Protein AF-0000000075220955 (afdb_homodimer)

Solvent-accessible surface area (backbone atoms only — not comparable to full-atom values): 21818 Å² total; per-residue (Å²): 108,73,64,53,54,48,41,57,51,47,55,65,55,45,75,39,43,29,25,38,78,53,95,74,33,47,21,26,17,50,67,37,36,39,32,30,32,29,43,15,68,78,90,41,59,84,61,49,65,86,52,52,58,74,46,72,50,51,35,25,43,85,86,63,52,76,40,68,30,30,33,52,42,51,37,78,82,65,32,28,30,30,32,38,31,92,62,63,79,43,94,70,52,62,50,43,28,61,60,45,65,67,34,55,33,42,37,37,27,29,65,50,70,94,49,69,76,46,74,49,73,37,34,27,65,40,39,54,42,46,92,45,33,31,34,34,19,43,50,57,58,52,72,29,26,40,6,10,40,29,22,34,92,88,62,31,33,27,24,29,30,29,70,55,61,58,74,72,57,70,71,72,81,66,73,71,80,71,76,76,68,78,73,66,76,56,66,77,84,58,63,75,46,18,26,29,44,38,31,43,44,62,51,48,52,78,119,109,72,66,53,54,49,41,56,51,47,56,65,56,44,75,38,43,32,25,37,76,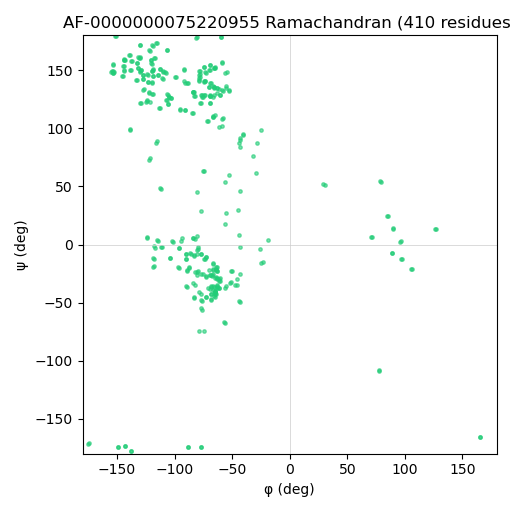53,94,74,32,48,21,27,18,50,68,38,36,40,31,30,31,28,42,15,68,78,93,42,59,84,61,48,65,86,54,52,58,74,46,71,51,50,34,24,43,85,89,62,52,76,41,68,29,28,32,52,42,52,37,79,81,65,32,28,31,31,32,38,31,91,62,63,79,45,94,67,52,62,52,44,26,61,60,44,66,67,35,56,33,42,36,37,26,29,67,49,71,93,48,71,74,47,75,48,74,36,34,26,68,39,41,55,41,48,93,48,32,32,34,34,18,42,50,59,56,52,73,30,24,39,7,11,41,29,23,35,92,86,63,30,33,26,24,28,30,27,71,54,61,64,73,72,52,71,72,68,78,68,72,72,82,68,80,74,74,75,74,64,80,54,68,75,85,59,63,74,44,18,27,29,43,39,31,44,44,63,50,49,52,76,118

Secondary structure (DSSP, 8-state):
-HHHHHHHHHHHHGGGEEEESSTT--EEEE-SSSEEEE--TTTTTT--GGGTTS-EEEEE-TT--EEEEEEEEEETTTTEEEEE-SS-S-SSPPPBB---TT-EEEEEE-SSTTS--EEEEEEEEE-B--TTS-EEESS--STT-TT-EEE-TTS-EEEEEE--HHHH--SSTTSS---------S-TTS---EEEEEHHHHHTS--/-HHHHHHHHHHHHGGGEEEESSTT--EEEE-SSSEEEE--TTTTTT--GGGTTS-EEEEE-TT--EEEEEEEEEETTTTEEEEE-SS-S-SSPPPBB---TT-EEEEEE-SSTTS--EEEEEEEEE-B--TTS-EEESS--STT-TT-EEE-TTS-EEEEEE--HHHH-TTTTTSS---------S-TTS---EEEEEHHHHHTS--

pLDDT: mean 79.14, std 21.6, range [24.06, 97.94]

Radius of gyration: 21.56 Å; Cα contacts (8 Å, |Δi|>4): 979; chains: 2; bounding box: 60×64×57 Å

Structure (mmCIF, N/CA/C/O backbone):
data_AF-0000000075220955-model_v1
#
loop_
_entity.id
_entity.type
_entity.pdbx_description
1 polymer 'Protease Do-like 14'
#
loop_
_atom_site.group_PDB
_atom_site.id
_atom_site.type_symbol
_atom_site.label_atom_id
_atom_site.label_alt_id
_atom_site.label_comp_id
_atom_site.label_asym_id
_atom_site.label_entity_id
_atom_site.label_seq_id
_atom_site.pdbx_PDB_ins_code
_atom_site.Cartn_x
_atom_site.Cartn_y
_atom_site.Cartn_z
_atom_site.occupancy
_atom_site.B_iso_or_equiv
_atom_site.auth_seq_id
_atom_site.auth_comp_id
_atom_site.auth_asym_id
_atom_site.auth_atom_id
_atom_site.pdbx_PDB_model_num
ATOM 1 N N . MET A 1 1 ? 0.506 -34.688 9.945 1 27.33 1 MET A N 1
ATOM 2 C CA . MET A 1 1 ? -0.806 -34.062 10.164 1 27.33 1 MET A CA 1
ATOM 3 C C . MET A 1 1 ? -0.787 -32.594 9.797 1 27.33 1 MET A C 1
ATOM 5 O O . MET A 1 1 ? -1.754 -32.062 9.227 1 27.33 1 MET A O 1
ATOM 9 N N . LEU A 1 2 ? 0.293 -31.734 10.266 1 34.25 2 LEU A N 1
ATOM 10 C CA . LEU A 1 2 ? 0.586 -30.328 10.016 1 34.25 2 LEU A CA 1
ATOM 11 C C . LEU A 1 2 ? 0.685 -30.047 8.523 1 34.25 2 LEU A C 1
ATOM 13 O O . LEU A 1 2 ? 0.158 -29.047 8.039 1 34.25 2 LEU A O 1
ATOM 17 N N . PHE A 1 3 ? 1.248 -31.078 7.859 1 41.16 3 PHE A N 1
ATOM 18 C CA . PHE A 1 3 ? 1.429 -31.031 6.414 1 41.16 3 PHE A CA 1
ATOM 19 C C . PHE A 1 3 ? 0.088 -31.141 5.695 1 41.16 3 PHE A C 1
ATOM 21 O O . PHE A 1 3 ? -0.134 -30.469 4.684 1 41.16 3 PHE A O 1
ATOM 28 N N . SER A 1 4 ? -0.81 -32.062 6.355 1 47.66 4 SER A N 1
ATOM 29 C CA . SER A 1 4 ? -2.104 -32.25 5.711 1 47.66 4 SER A CA 1
ATOM 30 C C . SER A 1 4 ? -2.959 -31 5.793 1 47.66 4 SER A C 1
ATOM 32 O O . SER A 1 4 ? -3.617 -30.625 4.82 1 47.66 4 SER A O 1
ATOM 34 N N . GLU A 1 5 ? -3.008 -30.438 7.031 1 46.28 5 GLU A N 1
ATOM 35 C CA . GLU A 1 5 ? -3.775 -29.219 7.242 1 46.28 5 GLU A CA 1
ATOM 36 C C . GLU A 1 5 ? -3.232 -28.078 6.387 1 46.28 5 GLU A C 1
ATOM 38 O O . GLU A 1 5 ? -4.004 -27.297 5.824 1 46.28 5 GLU A O 1
ATOM 43 N N . ILE A 1 6 ? -1.929 -28.078 6.289 1 57.41 6 ILE A N 1
ATOM 44 C CA . ILE A 1 6 ? -1.312 -27.078 5.422 1 57.41 6 ILE A CA 1
ATOM 45 C C . ILE A 1 6 ? -1.682 -27.359 3.967 1 57.41 6 ILE A C 1
ATOM 47 O O . ILE A 1 6 ? -1.95 -26.438 3.193 1 57.41 6 ILE A O 1
ATOM 51 N N . ASP A 1 7 ? -2.055 -28.703 3.918 1 67.69 7 ASP A N 1
ATOM 52 C CA . ASP A 1 7 ? -2.381 -29.109 2.551 1 67.69 7 ASP A CA 1
ATOM 53 C C . ASP A 1 7 ? -3.762 -28.594 2.146 1 67.69 7 ASP A C 1
ATOM 55 O O . ASP A 1 7 ? -3.936 -28.062 1.051 1 67.69 7 ASP A O 1
ATOM 59 N N . ASP A 1 8 ? -4.766 -28.875 3.143 1 77.25 8 ASP A N 1
ATOM 60 C CA . ASP A 1 8 ? -6.113 -28.438 2.807 1 77.25 8 ASP A CA 1
ATOM 61 C C . ASP A 1 8 ? -6.168 -26.906 2.668 1 77.25 8 ASP A C 1
ATOM 63 O O . ASP A 1 8 ? -6.852 -26.391 1.786 1 77.25 8 ASP A O 1
ATOM 67 N N . ARG A 1 9 ? -5.414 -26.219 3.521 1 80.81 9 ARG A N 1
ATOM 68 C CA . ARG A 1 9 ? -5.371 -24.766 3.469 1 80.81 9 ARG A CA 1
ATOM 69 C C . ARG A 1 9 ? -4.746 -24.281 2.162 1 80.81 9 ARG A C 1
ATOM 71 O O . ARG A 1 9 ? -5.27 -23.375 1.519 1 80.81 9 ARG A O 1
ATOM 78 N N . VAL A 1 10 ? -3.756 -24.969 1.804 1 87.44 10 VAL A N 1
ATOM 79 C CA . VAL A 1 10 ? -3.039 -24.594 0.588 1 87.44 10 VAL A CA 1
ATOM 80 C C . VAL A 1 10 ? -3.939 -24.797 -0.627 1 87.44 10 VAL A C 1
ATOM 82 O O . VAL A 1 10 ? -3.963 -23.969 -1.539 1 87.44 10 VAL A O 1
ATOM 85 N N . HIS A 1 11 ? -4.684 -25.875 -0.56 1 87.25 11 HIS A N 1
ATOM 86 C CA . HIS A 1 11 ? -5.582 -26.156 -1.675 1 87.25 11 HIS A CA 1
ATOM 87 C C . HIS A 1 11 ? -6.656 -25.078 -1.803 1 87.25 11 HIS A C 1
ATOM 89 O O . HIS A 1 11 ? -6.984 -24.641 -2.912 1 87.25 11 HIS A O 1
ATOM 95 N N . LYS A 1 12 ? -7.191 -24.672 -0.722 1 91.44 12 LYS A N 1
ATOM 96 C CA . LYS A 1 12 ? -8.203 -23.609 -0.733 1 91.44 12 LYS A CA 1
ATOM 97 C C . LYS A 1 12 ? -7.629 -22.297 -1.249 1 91.44 12 LYS A C 1
ATOM 99 O O . LYS A 1 12 ? -8.312 -21.547 -1.956 1 91.44 12 LYS A O 1
ATOM 104 N N . LEU A 1 13 ? -6.406 -22.062 -0.935 1 95.81 13 LEU A N 1
ATOM 105 C CA . LEU A 1 13 ? -5.758 -20.828 -1.338 1 95.81 13 LEU A CA 1
ATOM 106 C C . LEU A 1 13 ? -5.371 -20.875 -2.812 1 95.81 13 LEU A C 1
ATOM 108 O O . LEU A 1 13 ? -5.301 -19.828 -3.471 1 95.81 13 LEU A O 1
ATOM 112 N N . ALA A 1 14 ? -5.18 -22.062 -3.35 1 95.38 14 ALA A N 1
ATOM 113 C CA . ALA A 1 14 ? -4.711 -22.25 -4.723 1 95.38 14 ALA A CA 1
ATOM 114 C C . ALA A 1 14 ? -5.754 -21.766 -5.727 1 95.38 14 ALA A C 1
ATOM 116 O O . ALA A 1 14 ? -5.445 -21.562 -6.898 1 95.38 14 ALA A O 1
ATOM 117 N N . GLN A 1 15 ? -6.973 -21.594 -5.277 1 96.44 15 GLN A N 1
ATOM 118 C CA . GLN A 1 15 ? -8.023 -21.125 -6.176 1 96.44 15 GLN A CA 1
ATOM 119 C C . GLN A 1 15 ? -7.715 -19.719 -6.688 1 96.44 15 GLN A C 1
ATOM 121 O O . GLN A 1 15 ? -8.289 -19.266 -7.684 1 96.44 15 GLN A O 1
ATOM 126 N N . TYR A 1 16 ? -6.84 -19.016 -5.996 1 97.94 16 TYR A N 1
ATOM 127 C CA . TYR A 1 16 ? -6.523 -17.641 -6.363 1 97.94 16 TYR A CA 1
ATOM 128 C C . TYR A 1 16 ? -5.266 -17.578 -7.223 1 97.94 16 TYR A C 1
ATOM 130 O O . TYR A 1 16 ? -4.836 -16.5 -7.633 1 97.94 16 TYR A O 1
ATOM 138 N N . LEU A 1 17 ? -4.598 -18.703 -7.484 1 97.44 17 LEU A N 1
ATOM 139 C CA . LEU A 1 17 ? -3.406 -18.797 -8.32 1 97.44 17 LEU A CA 1
ATOM 140 C C . LEU A 1 17 ? -3.773 -19.188 -9.75 1 97.44 17 LEU A C 1
ATOM 142 O O . LEU A 1 17 ? -4.34 -20.266 -9.969 1 97.44 17 LEU A O 1
ATOM 146 N N . PHE A 1 18 ? -3.512 -18.312 -10.672 1 96.56 18 PHE A N 1
ATOM 147 C CA . PHE A 1 18 ? -3.697 -18.547 -12.102 1 96.56 18 PHE A CA 1
ATOM 148 C C . PHE A 1 18 ? -2.363 -18.5 -12.836 1 96.56 18 PHE A C 1
ATOM 150 O O . PHE A 1 18 ? -1.322 -18.234 -12.227 1 96.56 18 PHE A O 1
ATOM 157 N N . CYS A 1 19 ? -2.342 -18.828 -14.125 1 93.56 19 CYS A N 1
ATOM 158 C CA . CYS A 1 19 ? -1.114 -18.797 -14.906 1 93.56 19 CYS A CA 1
ATOM 159 C C . CYS A 1 19 ? -1.393 -18.328 -16.328 1 93.56 19 CYS A C 1
ATOM 161 O O . CYS A 1 19 ? -2.514 -18.469 -16.828 1 93.56 19 CYS A O 1
ATOM 163 N N . GLU A 1 20 ? -0.399 -17.703 -16.875 1 89.5 20 GLU A N 1
ATOM 164 C CA . GLU A 1 20 ? -0.467 -17.375 -18.297 1 89.5 20 GLU A CA 1
ATOM 165 C C . GLU A 1 20 ? -0.446 -18.641 -19.156 1 89.5 20 GLU A C 1
ATOM 167 O O . GLU A 1 20 ? 0.318 -19.562 -18.891 1 89.5 20 GLU A O 1
ATOM 172 N N . LYS A 1 21 ? -1.392 -18.5 -20.141 1 79.69 21 LYS A N 1
ATOM 173 C CA . LYS A 1 21 ? -1.39 -19.641 -21.047 1 79.69 21 LYS A CA 1
ATOM 174 C C . LYS A 1 21 ? -0.201 -19.578 -22 1 79.69 21 LYS A C 1
ATOM 176 O O . LYS A 1 21 ? -0.253 -18.891 -23.016 1 79.69 21 LYS A O 1
ATOM 181 N N . SER A 1 22 ? 0.973 -19.641 -21.531 1 70.44 22 SER A N 1
ATOM 182 C CA . SER A 1 22 ? 2.168 -19.703 -22.359 1 70.44 22 SER A CA 1
ATOM 183 C C . SER A 1 22 ? 3.176 -20.703 -21.812 1 70.44 22 SER A C 1
ATOM 185 O O . SER A 1 22 ? 2.924 -21.344 -20.781 1 70.44 22 SER A O 1
ATOM 187 N N . ASP A 1 23 ? 4.297 -20.781 -22.484 1 60.66 23 ASP A N 1
ATOM 188 C CA . ASP A 1 23 ? 5.34 -21.734 -22.125 1 60.66 23 ASP A CA 1
ATOM 189 C C . ASP A 1 23 ? 5.914 -21.422 -20.75 1 60.66 23 ASP A C 1
ATOM 191 O O . ASP A 1 23 ? 6.398 -22.312 -20.062 1 60.66 23 ASP A O 1
ATOM 195 N N . THR A 1 24 ? 5.934 -20.219 -20.281 1 61.75 24 THR A N 1
ATOM 196 C CA . THR A 1 24 ? 6.629 -19.859 -19.062 1 61.75 24 THR A CA 1
ATOM 197 C C . THR A 1 24 ? 5.684 -19.906 -17.859 1 61.75 24 THR A C 1
ATOM 199 O O . THR A 1 24 ? 6.125 -20.031 -16.719 1 61.75 24 THR A O 1
ATOM 202 N N . LYS A 1 25 ? 4.559 -20.281 -17.891 1 80.44 25 LYS A N 1
ATOM 203 C CA . LYS A 1 25 ? 3.508 -20.312 -16.875 1 80.44 25 LYS A CA 1
ATOM 204 C C . LYS A 1 25 ? 3.699 -19.188 -15.852 1 80.44 25 LYS A C 1
ATOM 206 O O . LYS A 1 25 ? 3.826 -19.453 -14.656 1 80.44 25 LYS A O 1
ATOM 211 N N . ALA A 1 26 ? 3.852 -17.984 -16.25 1 89 26 ALA A N 1
ATOM 212 C CA . ALA A 1 26 ? 3.885 -16.844 -15.336 1 89 26 ALA A CA 1
ATOM 213 C C . ALA A 1 26 ? 2.666 -16.844 -14.414 1 89 26 ALA A C 1
ATOM 215 O O . ALA A 1 26 ? 1.54 -17.078 -14.867 1 89 26 ALA A O 1
ATOM 216 N N . CYS A 1 27 ? 2.947 -16.656 -13.125 1 95 27 CYS A N 1
ATOM 217 C CA . CYS A 1 27 ? 1.857 -16.672 -12.156 1 95 27 CYS A CA 1
ATOM 218 C C . CYS A 1 27 ? 1.023 -15.391 -12.258 1 95 27 CYS A C 1
ATOM 220 O O . CYS A 1 27 ? 1.565 -14.305 -12.453 1 95 27 CYS A O 1
ATOM 222 N N . PHE A 1 28 ? -0.253 -15.539 -12.133 1 96.44 28 PHE A N 1
ATOM 223 C CA . PHE A 1 28 ? -1.2 -14.461 -11.898 1 96.44 28 PHE A CA 1
ATOM 224 C C . PHE A 1 28 ? -1.987 -14.703 -10.609 1 96.44 28 PHE A C 1
ATOM 226 O O . PHE A 1 28 ? -2.529 -15.797 -10.414 1 96.44 28 PHE A O 1
ATOM 233 N N . THR A 1 29 ? -2.055 -13.711 -9.758 1 97.94 29 THR A N 1
ATOM 234 C CA . THR A 1 29 ? -2.775 -13.789 -8.492 1 97.94 29 THR A CA 1
ATOM 235 C C . THR A 1 29 ? -4.062 -12.977 -8.547 1 97.94 29 THR A C 1
ATOM 237 O O . THR A 1 29 ? -4.027 -11.773 -8.812 1 97.94 29 THR A O 1
ATOM 240 N N . VAL A 1 30 ? -5.18 -13.602 -8.266 1 97.69 30 VAL A N 1
ATOM 241 C CA . VAL A 1 30 ? -6.465 -12.914 -8.211 1 97.69 30 VAL A CA 1
ATOM 242 C C . VAL A 1 30 ? -6.496 -11.977 -7.008 1 97.69 30 VAL A C 1
ATOM 244 O O . VAL A 1 30 ? -6.184 -12.375 -5.883 1 97.69 30 VAL A O 1
ATOM 247 N N . ILE A 1 31 ? -6.836 -10.711 -7.277 1 95.25 31 ILE A N 1
ATOM 248 C CA . ILE A 1 31 ? -6.82 -9.734 -6.199 1 95.25 31 ILE A CA 1
ATOM 249 C C . ILE A 1 31 ? -8.227 -9.172 -5.992 1 95.25 31 ILE A C 1
ATOM 251 O O . ILE A 1 31 ? -8.484 -8.469 -5.008 1 95.25 31 ILE A O 1
ATOM 255 N N . SER A 1 32 ? -9.156 -9.359 -6.824 1 93.62 32 SER A N 1
ATOM 256 C CA . SER A 1 32 ? -10.594 -9.109 -6.758 1 93.62 32 SER A CA 1
ATOM 257 C C . SER A 1 32 ? -11.367 -10.094 -7.641 1 93.62 32 SER A C 1
ATOM 259 O O . SER A 1 32 ? -10.766 -10.914 -8.336 1 93.62 32 SER A O 1
ATOM 261 N N . THR A 1 33 ? -12.664 -9.969 -7.656 1 95.81 33 THR A N 1
ATOM 262 C CA . THR A 1 33 ? -13.469 -10.906 -8.422 1 95.81 33 THR A CA 1
ATOM 263 C C . THR A 1 33 ? -13.117 -10.836 -9.906 1 95.81 33 THR A C 1
ATOM 265 O O . THR A 1 33 ? -13.172 -11.852 -10.609 1 95.81 33 THR A O 1
ATOM 268 N N . HIS A 1 34 ? -12.672 -9.664 -10.391 1 96.06 34 HIS A N 1
ATOM 269 C CA . HIS A 1 34 ? -12.477 -9.5 -11.828 1 96.06 34 HIS A CA 1
ATOM 270 C C . HIS A 1 34 ? -11.047 -9.062 -12.141 1 96.06 34 HIS A C 1
ATOM 272 O O . HIS A 1 34 ? -10.727 -8.742 -13.289 1 96.06 34 HIS A O 1
ATOM 278 N N . HIS A 1 35 ? -10.18 -9.016 -11.164 1 95.06 35 HIS A N 1
ATOM 279 C CA . HIS A 1 35 ? -8.828 -8.516 -11.391 1 95.06 35 HIS A CA 1
ATOM 280 C C . HIS A 1 35 ? -7.785 -9.508 -10.891 1 95.06 35 HIS A C 1
ATOM 282 O O . HIS A 1 35 ? -7.969 -10.141 -9.852 1 95.06 35 HIS A O 1
ATOM 288 N N . ALA A 1 36 ? -6.695 -9.547 -11.586 1 96.44 36 ALA A N 1
ATOM 289 C CA . ALA A 1 36 ? -5.535 -10.344 -11.203 1 96.44 36 ALA A CA 1
ATOM 290 C C . ALA A 1 36 ? -4.238 -9.57 -11.438 1 96.44 36 ALA A C 1
ATOM 292 O O . ALA A 1 36 ? -4.168 -8.727 -12.328 1 96.44 36 ALA A O 1
ATOM 293 N N . ALA A 1 37 ? -3.242 -9.883 -10.617 1 95.75 37 ALA A N 1
ATOM 294 C CA . ALA A 1 37 ? -1.962 -9.188 -10.695 1 95.75 37 ALA A CA 1
ATOM 295 C C . ALA A 1 37 ? -0.827 -10.156 -11.016 1 95.75 37 ALA A C 1
ATOM 297 O O . ALA A 1 37 ? -0.883 -11.328 -10.641 1 95.75 37 ALA A O 1
ATOM 298 N N . SER A 1 38 ? 0.181 -9.688 -11.688 1 94.81 38 SER A N 1
ATOM 299 C CA . SER A 1 38 ? 1.438 -10.375 -11.969 1 94.81 38 SER A CA 1
ATOM 300 C C . SER A 1 38 ? 2.615 -9.406 -11.93 1 94.81 38 SER A C 1
ATOM 302 O O . SER A 1 38 ? 2.512 -8.312 -11.375 1 94.81 38 SER A O 1
ATOM 304 N N . PHE A 1 39 ? 3.781 -9.922 -12.32 1 91.5 39 PHE A N 1
ATOM 305 C CA . PHE A 1 39 ? 5 -9.125 -12.352 1 91.5 39 PHE A CA 1
ATOM 306 C C . PHE A 1 39 ? 5.191 -8.484 -13.719 1 91.5 39 PHE A C 1
ATOM 308 O O . PHE A 1 39 ? 4.727 -9.016 -14.734 1 91.5 39 PHE A O 1
ATOM 315 N N . TYR A 1 40 ? 5.828 -7.348 -13.766 1 88 40 TYR A N 1
ATOM 316 C CA . TYR A 1 40 ? 6.023 -6.598 -15 1 88 40 TYR A CA 1
ATOM 317 C C . TYR A 1 40 ? 7.23 -7.121 -15.766 1 88 40 TYR A C 1
ATOM 319 O O . TYR A 1 40 ? 7.18 -7.273 -16.984 1 88 40 TYR A O 1
ATOM 327 N N . HIS A 1 41 ? 8.273 -7.336 -15.148 1 79.81 41 HIS A N 1
ATOM 328 C CA . HIS A 1 41 ? 9.523 -7.641 -15.828 1 79.81 41 HIS A CA 1
ATOM 329 C C . HIS A 1 41 ? 9.391 -8.891 -16.703 1 79.81 41 HIS A C 1
ATOM 331 O O . HIS A 1 41 ? 8.492 -9.703 -16.484 1 79.81 41 HIS A O 1
ATOM 337 N N . GLY A 1 42 ? 10.305 -8.906 -17.688 1 77.38 42 GLY A N 1
ATOM 338 C CA . GLY A 1 42 ? 10.344 -10.039 -18.594 1 77.38 42 GLY A CA 1
ATOM 339 C C . GLY A 1 42 ? 9.258 -10 -19.641 1 77.38 42 GLY A C 1
ATOM 340 O O . GLY A 1 42 ? 9.258 -9.117 -20.5 1 77.38 42 GLY A O 1
ATOM 341 N N . PRO A 1 43 ? 8.289 -10.875 -19.516 1 69.69 43 PRO A N 1
ATOM 342 C CA . PRO A 1 43 ? 7.301 -11.07 -20.578 1 69.69 43 PRO A CA 1
ATOM 343 C C . PRO A 1 43 ? 6.316 -9.906 -20.688 1 69.69 43 PRO A C 1
ATOM 345 O O . PRO A 1 43 ? 5.629 -9.766 -21.703 1 69.69 43 PRO A O 1
ATOM 348 N N . HIS A 1 44 ? 6.297 -9.016 -19.766 1 73.25 44 HIS A N 1
ATOM 349 C CA . HIS A 1 44 ? 5.27 -7.984 -19.734 1 73.25 44 HIS A CA 1
ATOM 350 C C . HIS A 1 44 ? 5.871 -6.602 -19.953 1 73.25 44 HIS A C 1
ATOM 352 O O . HIS A 1 44 ? 5.164 -5.594 -19.891 1 73.25 44 HIS A O 1
ATOM 358 N N . LYS A 1 45 ? 7.141 -6.477 -20.188 1 73.56 45 LYS A N 1
ATOM 359 C CA . LYS A 1 45 ? 7.867 -5.211 -20.312 1 73.56 45 LYS A CA 1
ATOM 360 C C . LYS A 1 45 ? 7.367 -4.398 -21.5 1 73.56 45 LYS A C 1
ATOM 362 O O . LYS A 1 45 ? 7.547 -3.18 -21.547 1 73.56 45 LYS A O 1
ATOM 367 N N . HIS A 1 46 ? 6.773 -5.102 -22.438 1 71.5 46 HIS A N 1
ATOM 368 C CA . HIS A 1 46 ? 6.352 -4.406 -23.641 1 71.5 46 HIS A CA 1
ATOM 369 C C . HIS A 1 46 ? 5.035 -3.664 -23.422 1 71.5 46 HIS A C 1
ATOM 371 O O . HIS A 1 46 ? 4.586 -2.916 -24.297 1 71.5 46 HIS A O 1
ATOM 377 N N . TRP A 1 47 ? 4.5 -3.838 -22.266 1 70.44 47 TRP A N 1
ATOM 378 C CA . TRP A 1 47 ? 3.238 -3.17 -21.969 1 70.44 47 TRP A CA 1
ATOM 379 C C . TRP A 1 47 ? 3.473 -1.736 -21.516 1 70.44 47 TRP A C 1
ATOM 381 O O . TRP A 1 47 ? 4.348 -1.482 -20.672 1 70.44 47 TRP A O 1
ATOM 391 N N . ASP A 1 48 ? 2.789 -0.79 -22.156 1 67.38 48 ASP A N 1
ATOM 392 C CA . ASP A 1 48 ? 2.906 0.636 -21.859 1 67.38 48 ASP A CA 1
ATOM 393 C C . ASP A 1 48 ? 1.888 1.068 -20.812 1 67.38 48 ASP A C 1
ATOM 395 O O . ASP A 1 48 ? 0.68 0.947 -21.016 1 67.38 48 ASP A O 1
ATOM 399 N N . PRO A 1 49 ? 2.297 1.521 -19.594 1 62.59 49 PRO A N 1
ATOM 400 C CA . PRO A 1 49 ? 1.375 2.01 -18.562 1 62.59 49 PRO A CA 1
ATOM 401 C C . PRO A 1 49 ? 0.393 3.051 -19.109 1 62.59 49 PRO A C 1
ATOM 403 O O . PRO A 1 49 ? -0.694 3.223 -18.547 1 62.59 49 PRO A O 1
ATOM 406 N N . LYS A 1 50 ? 0.799 3.654 -20.172 1 63.22 50 LYS A N 1
ATOM 407 C CA . LYS A 1 50 ? -0.032 4.715 -20.734 1 63.22 50 LYS A CA 1
ATOM 408 C C . LYS A 1 50 ? -1.065 4.145 -21.703 1 63.22 50 LYS A C 1
ATOM 410 O O . LYS A 1 50 ? -2.01 4.836 -22.094 1 63.22 50 LYS A O 1
ATOM 415 N N . SER A 1 51 ? -0.828 2.98 -22.172 1 64.12 51 SER A N 1
ATOM 416 C CA . SER A 1 51 ? -1.729 2.377 -23.141 1 64.12 51 SER A CA 1
ATOM 417 C C . SER A 1 51 ? -2.451 1.169 -22.562 1 64.12 51 SER A C 1
ATOM 419 O O . SER A 1 51 ? -2.461 0.093 -23.156 1 64.12 51 SER A O 1
ATOM 421 N N . THR A 1 52 ? -2.973 1.384 -21.422 1 64.19 52 THR A N 1
ATOM 422 C CA . THR A 1 52 ? -3.717 0.314 -20.766 1 64.19 52 THR A CA 1
ATOM 423 C C . THR A 1 52 ? -5.016 0.022 -21.5 1 64.19 52 THR A C 1
ATOM 425 O O . THR A 1 52 ? -5.586 0.913 -22.141 1 64.19 52 THR A O 1
ATOM 428 N N . GLY A 1 53 ? -5.336 -1.285 -21.625 1 67.38 53 GLY A N 1
ATOM 429 C CA . GLY A 1 53 ? -6.574 -1.722 -22.234 1 67.38 53 GLY A CA 1
ATOM 430 C C . GLY A 1 53 ? -6.379 -2.307 -23.625 1 67.38 53 GLY A C 1
ATOM 431 O O . GLY A 1 53 ? -7.23 -3.043 -24.125 1 67.38 53 GLY A O 1
ATOM 432 N N . ASN A 1 54 ? -5.297 -1.948 -24.172 1 71.44 54 ASN A N 1
ATOM 433 C CA . ASN A 1 54 ? -5.105 -2.369 -25.547 1 71.44 54 ASN A CA 1
ATOM 434 C C . ASN A 1 54 ? -4.398 -3.721 -25.641 1 71.44 54 ASN A C 1
ATOM 436 O O . ASN A 1 54 ? -4.367 -4.348 -26.688 1 71.44 54 ASN A O 1
ATOM 440 N N . HIS A 1 55 ? -3.9 -4.137 -24.625 1 81.06 55 HIS A N 1
ATOM 441 C CA . HIS A 1 55 ? -3.193 -5.41 -24.625 1 81.06 55 HIS A CA 1
ATOM 442 C C . HIS A 1 55 ? -4.031 -6.504 -23.953 1 81.06 55 HIS A C 1
ATOM 444 O O . HIS A 1 55 ? -4.59 -6.297 -22.875 1 81.06 55 HIS A O 1
ATOM 450 N N . THR A 1 56 ? -4.137 -7.609 -24.812 1 87.5 56 THR A N 1
ATOM 451 C CA . THR A 1 56 ? -4.938 -8.727 -24.328 1 87.5 56 THR A CA 1
ATOM 452 C C . THR A 1 56 ? -4.055 -9.945 -24.062 1 87.5 56 THR A C 1
ATOM 454 O O . THR A 1 56 ? -2.98 -10.078 -24.656 1 87.5 56 THR A O 1
ATOM 457 N N . MET A 1 57 ? -4.496 -10.773 -23.094 1 88.56 57 MET A N 1
ATOM 458 C CA . MET A 1 57 ? -3.842 -12.047 -22.828 1 88.56 57 MET A CA 1
ATOM 459 C C . MET A 1 57 ? -4.824 -13.047 -22.219 1 88.56 57 MET A C 1
ATOM 461 O O . MET A 1 57 ? -5.871 -12.656 -21.703 1 88.56 57 MET A O 1
ATOM 465 N N . THR A 1 58 ? -4.465 -14.297 -22.438 1 93.5 58 THR A N 1
ATOM 466 C CA . THR A 1 58 ? -5.277 -15.367 -21.875 1 93.5 58 THR A CA 1
ATOM 467 C C . THR A 1 58 ? -4.605 -15.961 -20.641 1 93.5 58 THR A C 1
ATOM 469 O O . THR A 1 58 ? -3.418 -16.281 -20.672 1 93.5 58 THR A O 1
ATOM 472 N N . ILE A 1 59 ? -5.367 -16 -19.5 1 95.31 59 ILE A N 1
ATOM 473 C CA . ILE A 1 59 ? -4.844 -16.703 -18.328 1 95.31 59 ILE A CA 1
ATOM 474 C C . ILE A 1 59 ? -5.797 -17.828 -17.922 1 95.31 59 ILE A C 1
ATOM 476 O O . ILE A 1 59 ? -6.961 -17.828 -18.328 1 95.31 59 ILE A O 1
ATOM 480 N N . CYS A 1 60 ? -5.242 -18.859 -17.141 1 95.31 60 CYS A N 1
ATOM 481 C CA . CYS A 1 60 ? -6 -20.062 -16.797 1 95.31 60 CYS A CA 1
ATOM 482 C C . CYS A 1 60 ? -5.934 -20.344 -15.305 1 95.31 60 CYS A C 1
ATOM 484 O O . CYS A 1 60 ? -4.926 -20.062 -14.664 1 95.31 60 CYS A O 1
ATOM 486 N N . ASN A 1 61 ? -7.031 -20.922 -14.852 1 95 61 ASN A N 1
ATOM 487 C CA . ASN A 1 61 ? -6.996 -21.391 -13.477 1 95 61 ASN A CA 1
ATOM 488 C C . ASN A 1 61 ? -6.461 -22.828 -13.391 1 95 61 ASN A C 1
ATOM 490 O O . ASN A 1 61 ? -5.984 -23.375 -14.383 1 95 61 ASN A O 1
ATOM 494 N N . GLN A 1 62 ? -6.5 -23.375 -12.203 1 89.31 62 GLN A N 1
ATOM 495 C CA . GLN A 1 62 ? -5.922 -24.688 -11.953 1 89.31 62 GLN A CA 1
ATOM 496 C C . GLN A 1 62 ? -6.699 -25.781 -12.68 1 89.31 62 GLN A C 1
ATOM 498 O O . GLN A 1 62 ? -6.152 -26.844 -13 1 89.31 62 GLN A O 1
ATOM 503 N N . ALA A 1 63 ? -7.949 -25.562 -12.938 1 90.88 63 ALA A N 1
ATOM 504 C CA . ALA A 1 63 ? -8.805 -26.531 -13.617 1 90.88 63 ALA A CA 1
ATOM 505 C C . ALA A 1 63 ? -8.633 -26.438 -15.133 1 90.88 63 ALA A C 1
ATOM 507 O O . ALA A 1 63 ? -9.234 -27.219 -15.875 1 90.88 63 ALA A O 1
ATOM 508 N N . GLY A 1 64 ? -7.957 -25.438 -15.586 1 90.81 64 GLY A N 1
ATOM 509 C CA . GLY A 1 64 ? -7.719 -25.297 -17.016 1 90.81 64 GLY A CA 1
ATOM 510 C C . GLY A 1 64 ? -8.711 -24.375 -17.688 1 90.81 64 GLY A C 1
ATOM 511 O O . GLY A 1 64 ? -8.672 -24.203 -18.906 1 90.81 64 GLY A O 1
ATOM 512 N N . GLN A 1 65 ? -9.586 -23.797 -16.938 1 95.38 65 GLN A N 1
ATOM 513 C CA . GLN A 1 65 ? -10.5 -22.812 -17.516 1 95.38 65 GLN A CA 1
ATOM 514 C C . GLN A 1 65 ? -9.742 -21.578 -17.984 1 95.38 65 GLN A C 1
ATOM 516 O O . GLN A 1 65 ? -8.891 -21.047 -17.266 1 95.38 65 GLN A O 1
ATOM 521 N N . GLU A 1 66 ? -10.102 -21.125 -19.188 1 96.56 66 GLU A N 1
ATOM 522 C CA . GLU A 1 66 ? -9.414 -19.984 -19.781 1 96.56 66 GLU A CA 1
ATOM 523 C C . GLU A 1 66 ? -10.211 -18.703 -19.578 1 96.56 66 GLU A C 1
ATOM 525 O O . GLU A 1 66 ? -11.445 -18.703 -19.656 1 96.56 66 GLU A O 1
ATOM 530 N N . PHE A 1 67 ? -9.531 -17.594 -19.375 1 97.25 67 PHE A N 1
ATOM 531 C CA . PHE A 1 67 ? -10.102 -16.25 -19.234 1 97.25 67 PHE A CA 1
ATOM 532 C C . PHE A 1 67 ? -9.398 -15.266 -20.156 1 97.25 67 PHE A C 1
ATOM 534 O O . PHE A 1 67 ? -8.18 -15.102 -20.094 1 97.25 67 PHE A O 1
ATOM 541 N N . GLN A 1 68 ? -10.172 -14.672 -21 1 96.25 68 GLN A N 1
ATOM 542 C CA . GLN A 1 68 ? -9.633 -13.562 -21.781 1 96.25 68 GLN A CA 1
ATOM 543 C C . GLN A 1 68 ? -9.539 -12.289 -20.938 1 96.25 68 GLN A C 1
ATOM 545 O O . GLN A 1 68 ? -10.5 -11.922 -20.266 1 96.25 68 GLN A O 1
ATOM 550 N N . THR A 1 69 ? -8.32 -11.648 -20.938 1 94.12 69 THR A N 1
ATOM 551 C CA . THR A 1 69 ? -8.117 -10.492 -20.078 1 94.12 69 THR A CA 1
ATOM 552 C C . THR A 1 69 ? -7.5 -9.336 -20.859 1 94.12 69 THR A C 1
ATOM 554 O O . THR A 1 69 ? -6.977 -9.531 -21.953 1 94.12 69 THR A O 1
ATOM 557 N N . LYS A 1 70 ? -7.66 -8.18 -20.281 1 91.56 70 LYS A N 1
ATOM 558 C CA . LYS A 1 70 ? -6.988 -6.977 -20.75 1 91.56 70 LYS A CA 1
ATOM 559 C C . LYS A 1 70 ? -6.148 -6.344 -19.641 1 91.56 70 LYS A C 1
ATOM 561 O O . LYS A 1 70 ? -6.531 -6.375 -18.469 1 91.56 70 LYS A O 1
ATOM 566 N N . ILE A 1 71 ? -5.012 -5.746 -20.031 1 88.38 71 ILE A N 1
ATOM 567 C CA . ILE A 1 71 ? -4.18 -5.039 -19.062 1 88.38 71 ILE A CA 1
ATOM 568 C C . ILE A 1 71 ? -4.844 -3.717 -18.672 1 88.38 71 ILE A C 1
ATOM 570 O O . ILE A 1 71 ? -5.184 -2.912 -19.547 1 88.38 71 ILE A O 1
ATOM 574 N N . VAL A 1 72 ? -4.992 -3.463 -17.344 1 86.62 72 VAL A N 1
ATOM 575 C CA . VAL A 1 72 ? -5.703 -2.26 -16.938 1 86.62 72 VAL A CA 1
ATOM 576 C C . VAL A 1 72 ? -4.766 -1.356 -16.141 1 86.62 72 VAL A C 1
ATOM 578 O O . VAL A 1 72 ? -5.051 -0.174 -15.938 1 86.62 72 VAL A O 1
ATOM 581 N N . ALA A 1 73 ? -3.678 -1.881 -15.609 1 85.12 73 ALA A N 1
ATOM 582 C CA . ALA A 1 73 ? -2.684 -1.094 -14.883 1 85.12 73 ALA A CA 1
ATOM 583 C C . ALA A 1 73 ? -1.312 -1.76 -14.938 1 85.12 73 ALA A C 1
ATOM 585 O O . ALA A 1 73 ? -1.213 -2.986 -15.008 1 85.12 73 ALA A O 1
ATOM 586 N N . CYS A 1 74 ? -0.269 -0.966 -14.914 1 84.88 74 CYS A N 1
ATOM 587 C CA . CYS A 1 74 ? 1.088 -1.487 -14.789 1 84.88 74 CYS A CA 1
ATOM 588 C C . CYS A 1 74 ? 2.01 -0.454 -14.148 1 84.88 74 CYS A C 1
ATOM 590 O O . CYS A 1 74 ? 1.738 0.747 -14.211 1 84.88 74 CYS A O 1
ATOM 592 N N . ASN A 1 75 ? 2.969 -0.842 -13.453 1 84.06 75 ASN A N 1
ATOM 593 C CA . ASN A 1 75 ? 4.004 -0.026 -12.828 1 84.06 75 ASN A CA 1
ATOM 594 C C . ASN A 1 75 ? 5.379 -0.679 -12.953 1 84.06 75 ASN A C 1
ATOM 596 O O . ASN A 1 75 ? 5.703 -1.597 -12.195 1 84.06 75 ASN A O 1
ATOM 600 N N . PRO A 1 76 ? 6.148 -0.223 -13.93 1 84.25 76 PRO A N 1
ATOM 601 C CA . PRO A 1 76 ? 7.465 -0.833 -14.141 1 84.25 76 PRO A CA 1
ATOM 602 C C . PRO A 1 76 ? 8.383 -0.693 -12.93 1 84.25 76 PRO A C 1
ATOM 604 O O . PRO A 1 76 ? 9.203 -1.574 -12.672 1 84.25 76 PRO A O 1
ATOM 607 N N . GLU A 1 77 ? 8.312 0.349 -12.125 1 82.25 77 GLU A N 1
ATOM 608 C CA . GLU A 1 77 ? 9.195 0.606 -10.992 1 82.25 77 GLU A CA 1
ATOM 609 C C . GLU A 1 77 ? 8.898 -0.344 -9.836 1 82.25 77 GLU A C 1
ATOM 611 O O . GLU A 1 77 ? 9.812 -0.894 -9.227 1 82.25 77 GLU A O 1
ATOM 616 N N . VAL A 1 78 ? 7.637 -0.503 -9.555 1 85.44 78 VAL A N 1
ATOM 617 C CA . VAL A 1 78 ? 7.223 -1.392 -8.477 1 85.44 78 VAL A CA 1
ATOM 618 C C . VAL A 1 78 ? 7.246 -2.84 -8.953 1 85.44 78 VAL A C 1
ATOM 620 O O . VAL A 1 78 ? 7.312 -3.77 -8.148 1 85.44 78 VAL A O 1
ATOM 623 N N . ASP A 1 79 ? 7.145 -3.064 -10.352 1 89.06 79 ASP A N 1
ATOM 624 C CA . ASP A 1 79 ? 7.266 -4.352 -11.023 1 89.06 79 ASP A CA 1
ATOM 625 C C . ASP A 1 79 ? 5.977 -5.164 -10.898 1 89.06 79 ASP A C 1
ATOM 627 O O . ASP A 1 79 ? 6.004 -6.324 -10.492 1 89.06 79 ASP A O 1
ATOM 631 N N . PHE A 1 80 ? 4.848 -4.504 -11.336 1 90.06 80 PHE A N 1
ATOM 632 C CA . PHE A 1 80 ? 3.609 -5.273 -11.375 1 90.06 80 PHE A CA 1
ATOM 633 C C . PHE A 1 80 ? 2.756 -4.859 -12.57 1 90.06 80 PHE A C 1
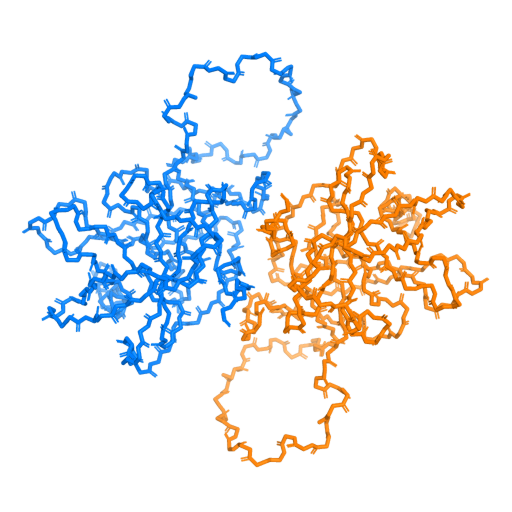ATOM 635 O O . PHE A 1 80 ? 2.947 -3.781 -13.133 1 90.06 80 PHE A O 1
ATOM 642 N N . VAL A 1 81 ? 1.864 -5.77 -12.93 1 89.12 81 VAL A N 1
ATOM 643 C CA . VAL A 1 81 ? 0.786 -5.539 -13.883 1 89.12 81 VAL A CA 1
ATOM 644 C C . VAL A 1 81 ? -0.534 -6.043 -13.305 1 89.12 81 VAL A C 1
ATOM 646 O O . VAL A 1 81 ? -0.553 -7 -12.531 1 89.12 81 VAL A O 1
ATOM 649 N N . ILE A 1 82 ? -1.626 -5.445 -13.711 1 91.81 82 ILE A N 1
ATOM 650 C CA . ILE A 1 82 ? -2.965 -5.887 -13.336 1 91.81 82 ILE A CA 1
ATOM 651 C C . ILE A 1 82 ? -3.814 -6.086 -14.586 1 91.81 82 ILE A C 1
ATOM 653 O O . ILE A 1 82 ? -3.811 -5.246 -15.492 1 91.81 82 ILE A O 1
ATOM 657 N N . VAL A 1 83 ? -4.5 -7.184 -14.617 1 92.5 83 VAL A N 1
ATOM 658 C CA . VAL A 1 83 ? -5.395 -7.484 -15.734 1 92.5 83 VAL A CA 1
ATOM 659 C C . VAL A 1 83 ? -6.832 -7.586 -15.219 1 92.5 83 VAL A C 1
ATOM 661 O O . VAL A 1 83 ? -7.062 -7.805 -14.031 1 92.5 83 VAL A O 1
ATOM 664 N N . SER A 1 84 ? -7.801 -7.441 -16.156 1 93.62 84 SER A N 1
ATOM 665 C CA . SER A 1 84 ? -9.219 -7.582 -15.836 1 93.62 84 SER A CA 1
ATOM 666 C C . SER A 1 84 ? -9.906 -8.539 -16.797 1 93.62 84 SER A C 1
ATOM 668 O O . SER A 1 84 ? -9.477 -8.695 -17.938 1 93.62 84 SER A O 1
ATOM 670 N N . SER A 1 85 ? -10.891 -9.172 -16.312 1 96.25 85 SER A N 1
ATOM 671 C CA . SER A 1 85 ? -11.742 -10.062 -17.094 1 96.25 85 SER A CA 1
ATOM 672 C C . SER A 1 85 ? -13.211 -9.703 -16.938 1 96.25 85 SER A C 1
ATOM 674 O O . SER A 1 85 ? -13.664 -9.375 -15.836 1 96.25 85 SER A O 1
ATOM 676 N N . ASP A 1 86 ? -13.992 -9.812 -18.047 1 95.88 86 ASP A N 1
ATOM 677 C CA . ASP A 1 86 ? -15.438 -9.617 -17.969 1 95.88 86 ASP A CA 1
ATOM 678 C C . ASP A 1 86 ? -16.109 -10.742 -17.188 1 95.88 86 ASP A C 1
ATOM 680 O O . ASP A 1 86 ? -17.078 -10.516 -16.453 1 95.88 86 ASP A O 1
ATOM 684 N N . VAL A 1 87 ? -15.555 -11.922 -17.375 1 97.25 87 VAL A N 1
ATOM 685 C CA . VAL A 1 87 ? -16 -13.07 -16.609 1 97.25 87 VAL A CA 1
ATOM 686 C C . VAL A 1 87 ? -15.289 -13.109 -15.258 1 97.25 87 VAL A C 1
ATOM 688 O O . VAL A 1 87 ? -14.062 -12.984 -15.203 1 97.25 87 VAL A O 1
ATOM 691 N N . PRO A 1 88 ? -16.047 -13.289 -14.18 1 97.88 88 PRO A N 1
ATOM 692 C CA . PRO A 1 88 ? -15.383 -13.32 -12.875 1 97.88 88 PRO A CA 1
ATOM 693 C C . PRO A 1 88 ? -14.398 -14.484 -12.742 1 97.88 88 PRO A C 1
ATOM 695 O O . PRO A 1 88 ? -14.727 -15.617 -13.117 1 97.88 88 PRO A O 1
ATOM 698 N N . PHE A 1 89 ? -13.203 -14.219 -12.219 1 97.75 89 PHE A N 1
ATOM 699 C CA . PHE A 1 89 ? -12.211 -15.25 -11.945 1 97.75 89 PHE A CA 1
ATOM 700 C C . PHE A 1 89 ? -12.703 -16.203 -10.867 1 97.75 89 PHE A C 1
ATOM 702 O O . PHE A 1 89 ? -12.492 -17.422 -10.953 1 97.75 89 PHE A O 1
ATOM 709 N N . VAL A 1 90 ? -13.258 -15.586 -9.82 1 97.31 90 VAL A N 1
ATOM 710 C CA . VAL A 1 90 ? -13.734 -16.297 -8.641 1 97.31 90 VAL A CA 1
ATOM 711 C C . VAL A 1 90 ? -15.062 -15.703 -8.172 1 97.31 90 VAL A C 1
ATOM 713 O O . VAL A 1 90 ? -15.398 -14.57 -8.531 1 97.31 90 VAL A O 1
ATOM 716 N N . THR A 1 91 ? -15.75 -16.422 -7.371 1 96.31 91 THR A N 1
ATOM 717 C CA . THR A 1 91 ? -17.016 -15.945 -6.82 1 96.31 91 THR A CA 1
ATOM 718 C C . THR A 1 91 ? -16.781 -15.047 -5.609 1 96.31 91 THR A C 1
ATOM 720 O O . THR A 1 91 ? -17.531 -14.102 -5.371 1 96.31 91 THR A O 1
ATOM 723 N N . VAL A 1 92 ? -15.727 -15.375 -4.828 1 95.94 92 VAL A N 1
ATOM 724 C CA . VAL A 1 92 ? -15.359 -14.609 -3.641 1 95.94 92 VAL A CA 1
ATOM 725 C C . VAL A 1 92 ? -13.906 -14.148 -3.748 1 95.94 92 VAL A C 1
ATOM 727 O O . VAL A 1 92 ? -13 -14.961 -3.885 1 95.94 92 VAL A O 1
ATOM 730 N N . ALA A 1 93 ? -13.703 -12.875 -3.654 1 95.31 93 ALA A N 1
ATOM 731 C CA . ALA A 1 93 ? -12.352 -12.312 -3.689 1 95.31 93 ALA A CA 1
ATOM 732 C C . ALA A 1 93 ? -11.578 -12.672 -2.426 1 95.31 93 ALA A C 1
ATOM 734 O O . ALA A 1 93 ? -12.172 -12.898 -1.369 1 95.31 93 ALA A O 1
ATOM 735 N N . PRO A 1 94 ? -10.234 -12.711 -2.479 1 95.5 94 PRO A N 1
ATOM 736 C CA . PRO A 1 94 ? -9.469 -12.891 -1.246 1 95.5 94 PRO A CA 1
ATOM 737 C C . PRO A 1 94 ? -9.523 -11.672 -0.329 1 95.5 94 PRO A C 1
ATOM 739 O O . PRO A 1 94 ? -9.672 -10.539 -0.805 1 95.5 94 PRO A O 1
ATOM 742 N N . ARG A 1 95 ? -9.43 -11.922 0.962 1 93.38 95 ARG A N 1
ATOM 743 C CA . ARG A 1 95 ? -9.273 -10.82 1.907 1 93.38 95 ARG A CA 1
ATOM 744 C C . ARG A 1 95 ? -7.848 -10.273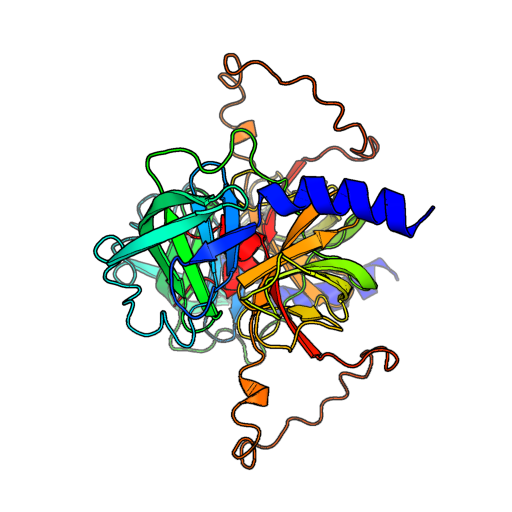 1.872 1 93.38 95 ARG A C 1
ATOM 746 O O . ARG A 1 95 ? -6.883 -11.023 1.997 1 93.38 95 ARG A O 1
ATOM 753 N N . LEU A 1 96 ? -7.715 -8.961 1.685 1 93.44 96 LEU A N 1
ATOM 754 C CA . LEU A 1 96 ? -6.41 -8.312 1.627 1 93.44 96 LEU A CA 1
ATOM 755 C C . LEU A 1 96 ? -5.98 -7.828 3.008 1 93.44 96 LEU A C 1
ATOM 757 O O . LEU A 1 96 ? -6.805 -7.316 3.773 1 93.44 96 LEU A O 1
ATOM 761 N N . CYS A 1 97 ? -4.676 -7.965 3.348 1 93.44 97 CYS A N 1
ATOM 762 C CA . CYS A 1 97 ? -4.152 -7.617 4.664 1 93.44 97 CYS A CA 1
ATOM 763 C C . CYS A 1 97 ? -2.734 -7.074 4.566 1 93.44 97 CYS A C 1
ATOM 765 O O . CYS A 1 97 ? -1.939 -7.547 3.75 1 93.44 97 CYS A O 1
ATOM 767 N N . LEU A 1 98 ? -2.359 -6.109 5.418 1 93.12 98 LEU A N 1
ATOM 768 C CA . LEU A 1 98 ? -0.984 -5.629 5.48 1 93.12 98 LEU A CA 1
ATOM 769 C C . LEU A 1 98 ? -0.084 -6.645 6.176 1 93.12 98 LEU A C 1
ATOM 771 O O . LEU A 1 98 ? -0.47 -7.227 7.191 1 93.12 98 LEU A O 1
ATOM 775 N N . PRO A 1 99 ? 1.093 -6.789 5.656 1 94 99 PRO A N 1
ATOM 776 C CA . PRO A 1 99 ? 2.037 -7.684 6.324 1 94 99 PRO A CA 1
ATOM 777 C C . PRO A 1 99 ? 2.596 -7.098 7.617 1 94 99 PRO A C 1
ATOM 779 O O . PRO A 1 99 ? 2.787 -5.883 7.715 1 94 99 PRO A O 1
ATOM 782 N N . ASN A 1 100 ? 2.883 -8.008 8.57 1 91.69 100 ASN A N 1
ATOM 783 C CA . ASN A 1 100 ? 3.574 -7.656 9.805 1 91.69 100 ASN A CA 1
ATOM 784 C C . ASN A 1 100 ? 5.004 -8.188 9.82 1 91.69 100 ASN A C 1
ATOM 786 O O . ASN A 1 100 ? 5.285 -9.242 9.242 1 91.69 100 ASN A O 1
ATOM 790 N N . LYS A 1 101 ? 5.793 -7.434 10.477 1 87.88 101 LYS A N 1
ATOM 791 C CA . LYS A 1 101 ? 7.148 -7.949 10.648 1 87.88 101 LYS A CA 1
ATOM 792 C C . LYS A 1 101 ? 7.137 -9.328 11.297 1 87.88 101 LYS A C 1
ATOM 794 O O . LYS A 1 101 ? 6.379 -9.57 12.242 1 87.88 101 LYS A O 1
ATOM 799 N N . SER A 1 102 ? 7.965 -10.25 10.766 1 92.25 102 SER A N 1
ATOM 800 C CA . SER A 1 102 ? 8.18 -11.594 11.297 1 92.25 102 SER A CA 1
ATOM 801 C C . SER A 1 102 ? 6.953 -12.477 11.086 1 92.25 102 SER A C 1
ATOM 803 O O . SER A 1 102 ? 6.852 -13.555 11.672 1 92.25 102 SER A O 1
ATOM 805 N N . GLU A 1 103 ? 6.07 -11.93 10.398 1 93.81 103 GLU A N 1
ATOM 806 C CA . GLU A 1 103 ? 4.922 -12.766 10.055 1 93.81 103 GLU A CA 1
ATOM 807 C C . GLU A 1 103 ? 5.305 -13.852 9.047 1 93.81 103 GLU A C 1
ATOM 809 O O . GLU A 1 103 ? 6.031 -13.578 8.094 1 93.81 103 GLU A O 1
ATOM 814 N N . ARG A 1 104 ? 4.836 -15.055 9.312 1 93.94 104 ARG A N 1
ATOM 815 C CA . ARG A 1 104 ? 5.062 -16.156 8.375 1 93.94 104 ARG A CA 1
ATOM 816 C C . ARG A 1 104 ? 4.098 -16.062 7.195 1 93.94 104 ARG A C 1
ATOM 818 O O . ARG A 1 104 ? 2.963 -15.609 7.348 1 93.94 104 ARG A O 1
ATOM 825 N N . TYR A 1 105 ? 4.582 -16.562 6.016 1 94.12 105 TYR A N 1
ATOM 826 C CA . TYR A 1 105 ? 3.709 -16.594 4.848 1 94.12 105 TYR A CA 1
ATOM 827 C C . TYR A 1 105 ? 3.848 -17.906 4.086 1 94.12 105 TYR A C 1
ATOM 829 O O . TYR A 1 105 ? 4.836 -18.609 4.25 1 94.12 105 TYR A O 1
ATOM 837 N N . ILE A 1 106 ? 2.83 -18.25 3.299 1 95.06 106 ILE A N 1
ATOM 838 C CA . ILE A 1 106 ? 2.799 -19.297 2.295 1 95.06 106 ILE A CA 1
ATOM 839 C C . ILE A 1 106 ? 2.85 -18.688 0.898 1 95.06 106 ILE A C 1
ATOM 841 O O . ILE A 1 106 ? 2.004 -17.859 0.545 1 95.06 106 ILE A O 1
ATOM 845 N N . LEU A 1 107 ? 3.842 -19.078 0.19 1 94.44 107 LEU A N 1
ATOM 846 C CA . LEU A 1 107 ? 4.004 -18.641 -1.193 1 94.44 107 LEU A CA 1
ATOM 847 C C . LEU A 1 107 ? 3.672 -19.781 -2.16 1 94.44 107 LEU A C 1
ATOM 849 O O . LEU A 1 107 ? 4.184 -20.891 -2.018 1 94.44 107 LEU A O 1
ATOM 853 N N . LEU A 1 108 ? 2.791 -19.484 -3.158 1 95.25 108 LEU A N 1
ATOM 854 C CA . LEU A 1 108 ? 2.438 -20.469 -4.176 1 95.25 108 LEU A CA 1
ATOM 855 C C . LEU A 1 108 ? 3.012 -20.078 -5.531 1 95.25 108 LEU A C 1
ATOM 857 O O . LEU A 1 108 ? 3.16 -18.891 -5.828 1 95.25 108 LEU A O 1
ATOM 861 N N . GLY A 1 109 ? 3.338 -21.094 -6.355 1 93.5 109 GLY A N 1
ATOM 862 C CA . GLY A 1 109 ? 3.807 -20.844 -7.707 1 93.5 109 GLY A CA 1
ATOM 863 C C . GLY A 1 109 ? 4.008 -22.109 -8.516 1 93.5 109 GLY A C 1
ATOM 864 O O . GLY A 1 109 ? 3.482 -23.156 -8.164 1 93.5 109 GLY A O 1
ATOM 865 N N . TYR A 1 110 ? 4.637 -21.859 -9.727 1 90.56 110 TYR A N 1
ATOM 866 C CA . TYR A 1 110 ? 4.93 -22.953 -10.648 1 90.56 110 TYR A CA 1
ATOM 867 C C . TYR A 1 110 ? 6.422 -23.031 -10.945 1 90.56 110 TYR A C 1
ATOM 869 O O . TYR A 1 110 ? 6.848 -22.812 -12.086 1 90.56 110 TYR A O 1
ATOM 877 N N . PRO A 1 111 ? 7.203 -23.5 -10.023 1 86.56 111 PRO A N 1
ATOM 878 C CA . PRO A 1 111 ? 8.648 -23.578 -10.266 1 86.56 111 PRO A CA 1
ATOM 879 C C . PRO A 1 111 ? 9.023 -24.688 -11.25 1 86.56 111 PRO A C 1
ATOM 881 O O . PRO A 1 111 ? 10.086 -24.625 -11.875 1 86.56 111 PRO A O 1
ATOM 884 N N . LYS A 1 112 ? 8.227 -25.734 -11.312 1 82.19 112 LYS A N 1
ATOM 885 C CA . LYS A 1 112 ? 8.352 -26.797 -12.297 1 82.19 112 LYS A CA 1
ATOM 886 C C . LYS A 1 112 ? 7.137 -26.844 -13.219 1 82.19 112 LYS A C 1
ATOM 888 O O . LYS A 1 112 ? 6.137 -27.484 -12.914 1 82.19 112 LYS A O 1
ATOM 893 N N . PRO A 1 113 ? 7.133 -26.109 -14.328 1 68.75 113 PRO A N 1
ATOM 894 C CA . PRO A 1 113 ? 5.949 -25.859 -15.156 1 68.75 113 PRO A CA 1
ATOM 895 C C . PRO A 1 113 ? 5.223 -27.156 -15.539 1 68.75 113 PRO A C 1
ATOM 897 O O . PRO A 1 113 ? 4.008 -27.141 -15.758 1 68.75 113 PRO A O 1
ATOM 900 N N . ASN A 1 114 ? 5.875 -28.156 -15.703 1 72.12 114 ASN A N 1
ATOM 901 C CA . ASN A 1 114 ? 5.215 -29.375 -16.156 1 72.12 114 ASN A CA 1
ATOM 902 C C . ASN A 1 114 ? 4.594 -30.141 -14.992 1 72.12 114 ASN A C 1
ATOM 904 O O . ASN A 1 114 ? 4.012 -31.219 -15.18 1 72.12 114 ASN A O 1
ATOM 908 N N . THR A 1 115 ? 4.699 -29.484 -13.938 1 76.69 115 THR A N 1
ATOM 909 C CA . THR A 1 115 ? 4.098 -30.078 -12.75 1 76.69 115 THR A CA 1
ATOM 910 C C . THR A 1 115 ? 3.047 -29.156 -12.148 1 76.69 115 THR A C 1
ATOM 912 O O . THR A 1 115 ? 2.838 -28.047 -12.648 1 76.69 115 THR A O 1
ATOM 915 N N . GLY A 1 116 ? 2.186 -29.516 -11.258 1 85.5 116 GLY A N 1
ATOM 916 C CA . GLY A 1 116 ? 1.219 -28.703 -10.531 1 85.5 116 GLY A CA 1
ATOM 917 C C . GLY A 1 116 ? 1.859 -27.609 -9.711 1 85.5 116 GLY A C 1
ATOM 918 O O . GLY A 1 116 ? 3.059 -27.344 -9.828 1 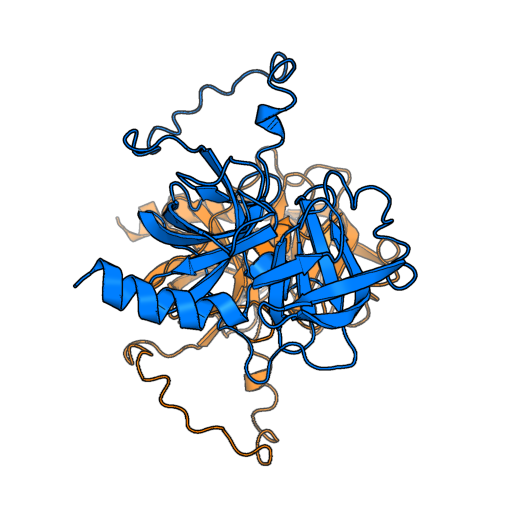85.5 116 GLY A O 1
ATOM 919 N N . TYR A 1 117 ? 1.096 -26.812 -9.055 1 89.44 117 TYR A N 1
ATOM 920 C CA . TYR A 1 117 ? 1.614 -25.734 -8.234 1 89.44 117 TYR A CA 1
ATOM 921 C C . TYR A 1 117 ? 2.4 -26.281 -7.047 1 89.44 117 TYR A C 1
ATOM 923 O O . TYR A 1 117 ? 2.215 -27.422 -6.645 1 89.44 117 TYR A O 1
ATOM 931 N N . GLU A 1 118 ? 3.342 -25.547 -6.57 1 89.75 118 GLU A N 1
ATOM 932 C CA . GLU A 1 118 ? 4.098 -25.812 -5.352 1 89.75 118 GLU A CA 1
ATOM 933 C C . GLU A 1 118 ? 3.941 -24.688 -4.336 1 89.75 118 GLU A C 1
ATOM 935 O O . GLU A 1 118 ? 3.553 -23.578 -4.695 1 89.75 118 GLU A O 1
ATOM 940 N N . ALA A 1 119 ? 4.16 -25.109 -3.08 1 92.69 119 ALA A N 1
ATOM 941 C CA . ALA A 1 119 ? 4.09 -24.141 -1.992 1 92.69 119 ALA A CA 1
ATOM 942 C C . ALA A 1 119 ? 5.395 -24.109 -1.199 1 92.69 119 ALA A C 1
ATOM 944 O O . ALA A 1 119 ? 6.043 -25.141 -1.017 1 92.69 119 ALA A O 1
ATOM 945 N N . LEU A 1 120 ? 5.832 -22.938 -0.809 1 88.88 120 LEU A N 1
ATOM 946 C CA . LEU A 1 120 ? 6.902 -22.828 0.175 1 88.88 120 LEU A CA 1
ATOM 947 C C . LEU A 1 120 ? 6.516 -21.859 1.285 1 88.88 120 LEU A C 1
ATOM 949 O O . LEU A 1 120 ? 5.566 -21.078 1.137 1 88.88 120 LEU A O 1
ATOM 953 N N . GLU A 1 121 ? 7.227 -22 2.377 1 91.69 121 GLU A N 1
ATOM 954 C CA . GLU A 1 121 ? 6.984 -21.156 3.537 1 91.69 121 GLU A CA 1
ATOM 955 C C . GLU A 1 121 ? 8.141 -20.188 3.76 1 91.69 121 GLU A C 1
ATOM 957 O O . GLU A 1 121 ? 9.305 -20.531 3.545 1 91.69 121 GLU A O 1
ATOM 962 N N . GLY A 1 122 ? 7.852 -18.938 4.195 1 91.19 122 GLY A N 1
ATOM 963 C CA . GLY A 1 122 ? 8.836 -17.922 4.539 1 91.19 122 GLY A CA 1
ATOM 964 C C . GLY A 1 122 ? 8.359 -16.969 5.625 1 91.19 122 GLY A C 1
ATOM 965 O O . GLY A 1 122 ? 7.336 -17.219 6.266 1 91.19 122 GLY A O 1
ATOM 966 N N . ILE A 1 123 ? 9.188 -15.984 5.844 1 93.75 123 ILE A N 1
ATOM 967 C CA . ILE A 1 123 ? 8.883 -14.992 6.867 1 93.75 123 ILE A CA 1
ATOM 968 C C . ILE A 1 123 ? 9.125 -13.594 6.312 1 93.75 123 ILE A C 1
ATOM 970 O O . ILE A 1 123 ? 10.078 -13.367 5.555 1 93.75 123 ILE A O 1
ATOM 974 N N . ILE A 1 124 ? 8.266 -12.609 6.668 1 93 124 ILE A N 1
ATOM 975 C CA . ILE A 1 124 ? 8.5 -11.203 6.352 1 93 124 ILE A CA 1
ATOM 976 C C . ILE A 1 124 ? 9.672 -10.68 7.184 1 93 124 ILE A C 1
ATOM 978 O O . ILE A 1 124 ? 9.586 -10.625 8.414 1 93 124 ILE A O 1
ATOM 982 N N . THR A 1 125 ? 10.68 -10.188 6.527 1 89.75 125 THR A N 1
ATOM 983 C CA . THR A 1 125 ? 11.898 -9.867 7.258 1 89.75 125 THR A CA 1
ATOM 984 C C . THR A 1 125 ? 11.938 -8.383 7.617 1 89.75 125 THR A C 1
ATOM 986 O O . THR A 1 125 ? 12.688 -7.973 8.5 1 89.75 125 THR A O 1
ATOM 989 N N . SER A 1 126 ? 11.102 -7.578 6.863 1 86.19 126 SER A N 1
ATOM 990 C CA . SER A 1 126 ? 11.039 -6.152 7.156 1 86.19 126 SER A CA 1
ATOM 991 C C . SER A 1 126 ? 9.695 -5.559 6.75 1 86.19 126 SER A C 1
ATOM 993 O O . SER A 1 126 ? 9.102 -5.977 5.75 1 86.19 126 SER A O 1
ATOM 995 N N . VAL A 1 127 ? 9.234 -4.535 7.5 1 88.06 127 VAL A N 1
ATOM 996 C CA . VAL A 1 127 ? 8.016 -3.812 7.152 1 88.06 127 VAL A CA 1
ATOM 997 C C . VAL A 1 127 ? 8.359 -2.391 6.715 1 88.06 127 VAL A C 1
ATOM 999 O O . VAL A 1 127 ? 7.473 -1.593 6.406 1 88.06 127 VAL A O 1
ATOM 1002 N N . LEU A 1 128 ? 9.664 -2.066 6.777 1 88 128 LEU A N 1
ATOM 1003 C CA . LEU A 1 128 ? 10.125 -0.837 6.141 1 88 128 LEU A CA 1
ATOM 1004 C C . LEU A 1 128 ? 10.047 -0.948 4.621 1 88 128 LEU A C 1
ATOM 1006 O O . LEU A 1 128 ? 10.547 -1.913 4.039 1 88 128 LEU A O 1
ATOM 1010 N N . LEU A 1 129 ? 9.391 0.048 4.102 1 86.62 129 LEU A N 1
ATOM 1011 C CA . LEU A 1 129 ? 9.25 0.032 2.65 1 86.62 129 LEU A CA 1
ATOM 1012 C C . LEU A 1 129 ? 10.531 0.503 1.973 1 86.62 129 LEU A C 1
ATOM 1014 O O . LEU A 1 129 ? 11.188 1.431 2.451 1 86.62 129 LEU A O 1
ATOM 1018 N N . ASP A 1 130 ? 10.836 -0.195 0.84 1 83.12 130 ASP A N 1
ATOM 1019 C CA . ASP A 1 130 ? 11.93 0.341 0.039 1 83.12 130 ASP A CA 1
ATOM 1020 C C . ASP A 1 130 ? 11.477 1.546 -0.78 1 83.12 130 ASP A C 1
ATOM 1022 O O . ASP A 1 130 ? 10.344 2.018 -0.624 1 83.12 130 ASP A O 1
ATOM 1026 N N . ASP A 1 131 ? 12.289 2.086 -1.636 1 75.88 131 ASP A N 1
ATOM 1027 C CA . ASP A 1 131 ? 12.023 3.322 -2.363 1 75.88 131 ASP A CA 1
ATOM 1028 C C . ASP A 1 131 ? 10.828 3.168 -3.295 1 75.88 131 ASP A C 1
ATOM 1030 O O . ASP A 1 131 ? 10.188 4.156 -3.66 1 75.88 131 ASP A O 1
ATOM 1034 N N . GLU A 1 132 ? 10.523 1.917 -3.631 1 80.81 132 GLU A N 1
ATOM 1035 C CA . GLU A 1 132 ? 9.445 1.646 -4.57 1 80.81 132 GLU A CA 1
ATOM 1036 C C . GLU A 1 132 ? 8.188 1.179 -3.844 1 80.81 132 GLU A C 1
ATOM 1038 O O . GLU A 1 132 ? 7.18 0.855 -4.477 1 80.81 132 GLU A O 1
ATOM 1043 N N . GLY A 1 133 ? 8.211 1.139 -2.516 1 84.31 133 GLY A N 1
ATOM 1044 C CA . GLY A 1 133 ? 7.047 0.746 -1.74 1 84.31 133 GLY A CA 1
ATOM 1045 C C . GLY A 1 133 ? 6.914 -0.756 -1.582 1 84.31 133 GLY A C 1
ATOM 1046 O O . GLY A 1 133 ? 5.809 -1.27 -1.381 1 84.31 133 GLY A O 1
ATOM 1047 N N . ARG A 1 134 ? 8.055 -1.504 -1.689 1 90.69 134 ARG A N 1
ATOM 1048 C CA . ARG A 1 134 ? 8.031 -2.961 -1.606 1 90.69 134 ARG A CA 1
ATOM 1049 C C . ARG A 1 134 ? 8.602 -3.439 -0.275 1 90.69 134 ARG A C 1
ATOM 1051 O O . ARG A 1 134 ? 9.188 -2.654 0.474 1 90.69 134 ARG A O 1
ATOM 1058 N N . LEU A 1 135 ? 8.367 -4.758 0.009 1 91.94 135 LEU A N 1
ATOM 1059 C CA . LEU A 1 135 ? 8.828 -5.402 1.231 1 91.94 135 LEU A CA 1
ATOM 1060 C C . LEU A 1 135 ? 9.781 -6.555 0.913 1 91.94 135 LEU A C 1
ATOM 1062 O O . LEU A 1 135 ? 9.898 -6.961 -0.245 1 91.94 135 LEU A O 1
ATOM 1066 N N . ARG A 1 136 ? 10.383 -7.059 2.012 1 90.62 136 ARG A N 1
ATOM 1067 C CA . ARG A 1 136 ? 11.32 -8.156 1.833 1 90.62 136 ARG A CA 1
ATOM 1068 C C . ARG A 1 136 ? 10.859 -9.406 2.576 1 90.62 136 ARG A C 1
ATOM 1070 O O . ARG A 1 136 ? 10.266 -9.305 3.654 1 90.62 136 ARG A O 1
ATOM 1077 N N . GLY A 1 137 ? 11.148 -10.516 1.968 1 90.06 137 GLY A N 1
ATOM 1078 C CA . GLY A 1 137 ? 10.859 -11.812 2.555 1 90.06 137 GLY A CA 1
ATOM 1079 C C . GLY A 1 137 ? 12.055 -12.75 2.533 1 90.06 137 GLY A C 1
ATOM 1080 O O . GLY A 1 137 ? 13.031 -12.508 1.819 1 90.06 137 GLY A O 1
ATOM 1081 N N . SER A 1 138 ? 11.922 -13.875 3.199 1 89.75 138 SER A N 1
ATOM 1082 C CA . SER A 1 138 ? 13.055 -14.766 3.416 1 89.75 138 SER A CA 1
ATOM 1083 C C . SER A 1 138 ? 13.195 -15.773 2.281 1 89.75 138 SER A C 1
ATOM 1085 O O . SER A 1 138 ? 14.25 -16.391 2.115 1 89.75 138 SER A O 1
ATOM 1087 N N . ARG A 1 139 ? 12.109 -16.031 1.548 1 87.56 139 ARG A N 1
ATOM 1088 C CA . ARG A 1 139 ? 12.141 -17.031 0.485 1 87.56 139 ARG A CA 1
ATOM 1089 C C . ARG A 1 139 ? 11.266 -16.609 -0.692 1 87.56 139 ARG A C 1
ATOM 1091 O O . ARG A 1 139 ? 10.273 -15.906 -0.51 1 87.56 139 ARG A O 1
ATOM 1098 N N . GLY A 1 140 ? 11.617 -17.109 -1.912 1 87.62 140 GLY A N 1
ATOM 1099 C CA . GLY A 1 140 ? 10.812 -16.844 -3.09 1 87.62 140 GLY A CA 1
ATOM 1100 C C . GLY A 1 140 ? 11.609 -16.266 -4.246 1 87.62 140 GLY A C 1
ATOM 1101 O O . GLY A 1 140 ? 11.039 -15.711 -5.188 1 87.62 140 GLY A O 1
ATOM 1102 N N . SER A 1 141 ? 12.828 -16.312 -4.172 1 84.12 141 SER A N 1
ATOM 1103 C CA . SER A 1 141 ? 13.711 -15.75 -5.184 1 84.12 141 SER A CA 1
ATOM 1104 C C . SER A 1 141 ? 13.727 -16.609 -6.445 1 84.12 141 SER A C 1
ATOM 1106 O O . SER A 1 141 ? 14.188 -16.172 -7.5 1 84.12 141 SER A O 1
ATOM 1108 N N . GLN A 1 142 ? 13.234 -17.766 -6.441 1 82.38 142 GLN A N 1
ATOM 1109 C CA . GLN A 1 142 ? 13.32 -18.734 -7.535 1 82.38 142 GLN A CA 1
ATOM 1110 C C . GLN A 1 142 ? 12.32 -18.391 -8.641 1 82.38 142 GLN A C 1
ATOM 1112 O O . GLN A 1 142 ? 11.227 -17.906 -8.367 1 82.38 142 GLN A O 1
ATOM 1117 N N . ARG A 1 143 ? 12.734 -18.688 -9.844 1 84.06 143 ARG A N 1
ATOM 1118 C CA . ARG A 1 143 ? 11.82 -18.578 -10.984 1 84.06 143 ARG A CA 1
ATOM 1119 C C . ARG A 1 143 ? 10.562 -19.406 -10.766 1 84.06 143 ARG A C 1
ATOM 1121 O O . ARG A 1 143 ? 10.625 -20.5 -10.195 1 84.06 143 ARG A O 1
ATOM 1128 N N . GLY A 1 144 ? 9.484 -19 -11.258 1 89.38 144 GLY A N 1
ATOM 1129 C CA . GLY A 1 144 ? 8.234 -19.734 -11.148 1 89.38 144 GLY A CA 1
ATOM 1130 C C . GLY A 1 144 ? 7.348 -19.234 -10.016 1 89.38 144 GLY A C 1
ATOM 1131 O O . GLY A 1 144 ? 6.164 -19.562 -9.961 1 89.38 144 GLY A O 1
ATOM 1132 N N . TYR A 1 145 ? 7.996 -18.406 -9.172 1 91.06 145 TYR A N 1
ATOM 1133 C CA . TYR A 1 145 ? 7.211 -17.875 -8.07 1 91.06 145 TYR A CA 1
ATOM 1134 C C . TYR A 1 145 ? 6.832 -16.422 -8.328 1 91.06 145 TYR A C 1
ATOM 1136 O O . TYR A 1 145 ? 5.984 -15.859 -7.625 1 91.06 145 TYR A O 1
ATOM 1144 N N . ASN A 1 146 ? 7.461 -15.805 -9.359 1 92.56 146 ASN A N 1
ATOM 1145 C CA . ASN A 1 146 ? 7.125 -14.422 -9.68 1 92.56 146 ASN A CA 1
ATOM 1146 C C . ASN A 1 146 ? 5.652 -14.273 -10.047 1 92.56 146 ASN A C 1
ATOM 1148 O O . ASN A 1 146 ? 5.125 -15.055 -10.836 1 92.56 146 ASN A O 1
ATOM 1152 N N . GLY A 1 147 ? 5 -13.305 -9.359 1 95.25 147 GLY A N 1
ATOM 1153 C CA . GLY A 1 147 ? 3.58 -13.078 -9.578 1 95.25 147 GLY A CA 1
ATOM 1154 C C . GLY A 1 147 ? 2.695 -13.93 -8.688 1 95.25 147 GLY A C 1
ATOM 1155 O O . GLY A 1 147 ? 1.476 -13.75 -8.664 1 95.25 147 GLY A O 1
ATOM 1156 N N . GLY A 1 148 ? 3.359 -14.828 -7.984 1 96.75 148 GLY A N 1
ATOM 1157 C CA . GLY A 1 148 ? 2.615 -15.734 -7.125 1 96.75 148 GLY A CA 1
ATOM 1158 C C . GLY A 1 148 ? 2.098 -15.07 -5.863 1 96.75 148 GLY A C 1
ATOM 1159 O O . GLY A 1 148 ? 2.707 -14.125 -5.359 1 96.75 148 GLY A O 1
ATOM 1160 N N . PRO A 1 149 ? 0.988 -15.602 -5.324 1 97.94 149 PRO A N 1
ATOM 1161 C CA . PRO A 1 149 ? 0.394 -15.008 -4.125 1 97.94 149 PRO A CA 1
ATOM 1162 C C . PRO A 1 149 ? 1.141 -15.398 -2.848 1 97.94 149 PRO A C 1
ATOM 1164 O O . PRO A 1 149 ? 1.61 -16.531 -2.721 1 97.94 149 PRO A O 1
ATOM 1167 N N . MET A 1 150 ? 1.223 -14.484 -1.943 1 96.88 150 MET A N 1
ATOM 1168 C CA . MET A 1 150 ? 1.701 -14.688 -0.579 1 96.88 150 MET A CA 1
ATOM 1169 C C . MET A 1 150 ? 0.571 -14.5 0.428 1 96.88 150 MET A C 1
ATOM 1171 O O . MET A 1 150 ? 0.012 -13.414 0.545 1 96.88 150 MET A O 1
ATOM 1175 N N . PHE A 1 151 ? 0.271 -15.594 1.159 1 97.12 151 PHE A N 1
ATOM 1176 C CA . PHE A 1 151 ? -0.818 -15.57 2.129 1 97.12 151 PHE A CA 1
ATOM 1177 C C . PHE A 1 151 ? -0.284 -15.742 3.547 1 97.12 151 PHE A C 1
ATOM 1179 O O . PHE A 1 151 ? 0.699 -16.453 3.764 1 97.12 151 PHE A O 1
ATOM 1186 N N . ASN A 1 152 ? -0.967 -15.062 4.453 1 95.19 152 ASN A N 1
ATOM 1187 C CA . ASN A 1 152 ? -0.701 -15.453 5.832 1 95.19 152 ASN A CA 1
ATOM 1188 C C . ASN A 1 152 ? -1.479 -16.703 6.219 1 95.19 152 ASN A C 1
ATOM 1190 O O . ASN A 1 152 ? -2.213 -17.266 5.398 1 95.19 152 ASN A O 1
ATOM 1194 N N . TYR A 1 153 ? -1.3 -17.172 7.41 1 92.81 153 TYR A N 1
ATOM 1195 C CA . TYR A 1 153 ? -1.858 -18.453 7.828 1 92.81 153 TYR A CA 1
ATOM 1196 C C . TYR A 1 153 ? -3.35 -18.328 8.117 1 92.81 153 TYR A C 1
ATOM 1198 O O . TYR A 1 153 ? -4.039 -19.344 8.297 1 92.81 153 TYR A O 1
ATOM 1206 N N . LYS A 1 154 ? -3.887 -17.125 8.125 1 92.88 154 LYS A N 1
ATOM 1207 C CA . LYS A 1 154 ? -5.328 -16.906 8.203 1 92.88 154 LYS A CA 1
ATOM 1208 C C . LYS A 1 154 ? -5.973 -16.953 6.824 1 92.88 154 LYS A C 1
ATOM 1210 O O . LYS A 1 154 ? -7.195 -16.859 6.699 1 92.88 154 LYS A O 1
ATOM 1215 N N . GLY A 1 155 ? -5.141 -17.016 5.758 1 94.75 155 GLY A N 1
ATOM 1216 C CA . GLY A 1 155 ? -5.637 -17.078 4.395 1 94.75 155 GLY A CA 1
ATOM 1217 C C . GLY A 1 155 ? -5.836 -15.703 3.773 1 94.75 155 GLY A C 1
ATOM 1218 O O . GLY A 1 155 ? -6.57 -15.562 2.795 1 94.75 155 GLY A O 1
ATOM 1219 N N . GLU A 1 156 ? -5.285 -14.695 4.414 1 95.62 156 GLU A N 1
ATOM 1220 C CA . GLU A 1 156 ? -5.367 -13.344 3.883 1 95.62 156 GLU A CA 1
ATOM 1221 C C . GLU A 1 156 ? -4.203 -13.047 2.943 1 95.62 156 GLU A C 1
ATOM 1223 O O . GLU A 1 156 ? -3.068 -13.453 3.203 1 95.62 156 GLU A O 1
ATOM 1228 N N . LEU A 1 157 ? -4.559 -12.391 1.889 1 97.12 157 LEU A N 1
ATOM 1229 C CA . LEU A 1 157 ? -3.539 -12.078 0.892 1 97.12 157 LEU A CA 1
ATOM 1230 C C . LEU A 1 157 ? -2.674 -10.906 1.345 1 97.12 157 LEU A C 1
ATOM 1232 O O . LEU A 1 157 ? -3.18 -9.797 1.545 1 97.12 157 LEU A O 1
ATOM 1236 N N . LEU A 1 158 ? -1.389 -11.086 1.462 1 96.88 158 LEU A N 1
ATOM 1237 C CA . LEU A 1 158 ? -0.425 -10.07 1.868 1 96.88 158 LEU A CA 1
ATOM 1238 C C . LEU A 1 158 ? 0.104 -9.305 0.658 1 96.88 158 LEU A C 1
ATOM 1240 O O . LEU A 1 158 ? 0.371 -8.102 0.744 1 96.88 158 LEU A O 1
ATOM 1244 N N . GLY A 1 159 ? 0.284 -9.984 -0.446 1 96.75 159 GLY A N 1
ATOM 1245 C CA . GLY A 1 159 ? 0.825 -9.406 -1.666 1 96.75 159 GLY A CA 1
ATOM 1246 C C . GLY A 1 159 ? 1.259 -10.445 -2.68 1 96.75 159 GLY A C 1
ATOM 1247 O O . GLY A 1 159 ? 0.828 -11.602 -2.613 1 96.75 159 GLY A O 1
ATOM 1248 N N . ILE A 1 160 ? 2.037 -10.016 -3.688 1 97.19 160 ILE A N 1
ATOM 1249 C CA . ILE A 1 160 ? 2.582 -10.93 -4.68 1 97.19 160 ILE A CA 1
ATOM 1250 C C . ILE A 1 160 ? 4.109 -10.898 -4.633 1 97.19 160 ILE A C 1
ATOM 1252 O O . ILE A 1 160 ? 4.703 -9.859 -4.324 1 97.19 160 ILE A O 1
ATOM 1256 N N . ASN A 1 161 ? 4.723 -12.008 -4.988 1 95.56 161 ASN A N 1
ATOM 1257 C CA . ASN A 1 161 ? 6.172 -12.156 -5.039 1 95.56 161 ASN A CA 1
ATOM 1258 C C . ASN A 1 161 ? 6.746 -11.648 -6.359 1 95.56 161 ASN A C 1
ATOM 1260 O O . ASN A 1 161 ? 6.199 -11.93 -7.426 1 95.56 161 ASN A O 1
ATOM 1264 N N . VAL A 1 162 ? 7.805 -10.812 -6.277 1 90.06 162 VAL A N 1
ATOM 1265 C CA . VAL A 1 162 ? 8.461 -10.375 -7.508 1 90.06 162 VAL A CA 1
ATOM 1266 C C . VAL A 1 162 ? 9.969 -10.531 -7.375 1 90.06 162 VAL A C 1
ATOM 1268 O O . VAL A 1 162 ? 10.5 -10.578 -6.262 1 90.06 162 VAL A O 1
ATOM 1271 N N . ALA A 1 163 ? 10.695 -10.656 -8.414 1 69.81 163 ALA A N 1
ATOM 1272 C CA . ALA A 1 163 ? 12.141 -10.852 -8.469 1 69.81 163 ALA A CA 1
ATOM 1273 C C . ALA A 1 163 ? 12.875 -9.617 -7.953 1 69.81 163 ALA A C 1
ATOM 1275 O O . ALA A 1 163 ? 12.406 -8.492 -8.109 1 69.81 163 ALA A O 1
ATOM 1276 N N . ASP A 1 164 ? 13.805 -9.695 -6.98 1 61.5 164 ASP A N 1
ATOM 1277 C CA . ASP A 1 164 ? 14.711 -8.609 -6.617 1 61.5 164 ASP A CA 1
ATOM 1278 C C . ASP A 1 164 ? 15.562 -8.188 -7.812 1 61.5 164 ASP A C 1
ATOM 1280 O O . ASP A 1 164 ? 16.219 -9.023 -8.438 1 61.5 164 ASP A O 1
ATOM 1284 N N . LYS A 1 165 ? 15.211 -7.012 -8.516 1 52.72 165 LYS A N 1
ATOM 1285 C CA . LYS A 1 165 ? 16.109 -6.551 -9.578 1 52.72 165 LYS A CA 1
ATOM 1286 C C . LYS A 1 165 ? 17.562 -6.625 -9.141 1 52.72 165 LYS A C 1
ATOM 1288 O O . LYS A 1 165 ? 18.469 -6.715 -9.977 1 52.72 165 LYS A O 1
ATOM 1293 N N . SER A 1 166 ? 17.875 -6.066 -7.871 1 42.44 166 SER A N 1
ATOM 1294 C CA . SER A 1 166 ? 19.281 -6.07 -7.5 1 42.44 166 SER A CA 1
ATOM 1295 C C . SER A 1 166 ? 19.922 -7.434 -7.754 1 42.44 166 SER A C 1
ATOM 1297 O O . SER A 1 166 ? 21.141 -7.531 -7.922 1 42.44 166 SER A O 1
ATOM 1299 N N . SER A 1 167 ? 19.312 -8.414 -7.602 1 38.25 167 SER A N 1
ATOM 1300 C CA . SER A 1 167 ? 20.031 -9.641 -7.91 1 38.25 167 SER A CA 1
ATOM 1301 C C . SER A 1 167 ? 20.344 -9.742 -9.398 1 38.25 167 SER A C 1
ATOM 1303 O O . SER A 1 167 ? 21.266 -10.453 -9.797 1 38.25 167 SER A O 1
ATOM 1305 N N . GLN A 1 168 ? 19.594 -9.117 -10.297 1 34.5 168 GLN A N 1
ATOM 1306 C CA . GLN A 1 168 ? 20.172 -9.156 -11.633 1 34.5 168 GLN A CA 1
ATOM 1307 C C . GLN A 1 168 ? 21.328 -8.164 -11.766 1 34.5 168 GLN A C 1
ATOM 1309 O O . GLN A 1 168 ? 22.297 -8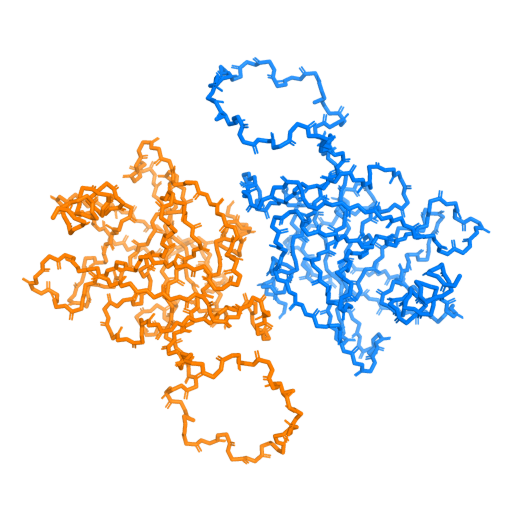.438 -12.469 1 34.5 168 GLN A O 1
ATOM 1314 N N . GLN A 1 169 ? 21.281 -6.695 -11.516 1 31.12 169 GLN A N 1
ATOM 1315 C CA . GLN A 1 169 ? 22.453 -5.844 -11.547 1 31.12 169 GLN A CA 1
ATOM 1316 C C . GLN A 1 169 ? 23.234 -5.93 -10.234 1 31.12 169 GLN A C 1
ATOM 1318 O O . GLN A 1 169 ? 22.953 -5.188 -9.289 1 31.12 169 GLN A O 1
ATOM 1323 N N . CYS A 1 170 ? 23.594 -6.672 -9.539 1 28.47 170 CYS A N 1
ATOM 1324 C CA . CYS A 1 170 ? 24.656 -6.645 -8.539 1 28.47 170 CYS A CA 1
ATOM 1325 C C . CYS A 1 170 ? 25.906 -5.969 -9.078 1 28.47 170 CYS A C 1
ATOM 1327 O O . CYS A 1 170 ? 26.953 -5.973 -8.43 1 28.47 170 CYS A O 1
ATOM 1329 N N . ILE A 1 171 ? 26.141 -5.477 -10.242 1 27.28 171 ILE A N 1
ATOM 1330 C CA . ILE A 1 171 ? 27.359 -4.707 -10.453 1 27.28 171 ILE A CA 1
ATOM 1331 C C . ILE A 1 171 ? 27.234 -3.334 -9.805 1 27.28 171 ILE A C 1
ATOM 1333 O O . ILE A 1 171 ? 28.172 -2.848 -9.172 1 27.28 171 ILE A O 1
ATOM 1337 N N . GLY A 1 172 ? 26.438 -2.342 -10.383 1 26.61 172 GLY A N 1
ATOM 1338 C CA . GLY A 1 172 ? 26.672 -0.914 -10.242 1 26.61 172 GLY A CA 1
ATOM 1339 C C . GLY A 1 172 ? 26.172 -0.354 -8.922 1 26.61 172 GLY A C 1
ATOM 1340 O O . GLY A 1 172 ? 26.047 0.862 -8.766 1 26.61 172 GLY A O 1
ATOM 1341 N N . LEU A 1 173 ? 25.594 -0.914 -8.008 1 28.69 173 LEU A N 1
ATOM 1342 C CA . LEU A 1 173 ? 25.359 -0.127 -6.801 1 28.69 173 LEU A CA 1
ATOM 1343 C C . LEU A 1 173 ? 26.688 0.426 -6.258 1 28.69 173 LEU A C 1
ATOM 1345 O O . LEU A 1 173 ? 26.812 0.655 -5.055 1 28.69 173 LEU A O 1
ATOM 1349 N N . SER A 1 174 ? 27.781 0.512 -6.918 1 25.64 174 SER A N 1
ATOM 1350 C CA . SER A 1 174 ? 29.031 1.079 -6.41 1 25.64 174 SER A CA 1
ATOM 1351 C C . SER A 1 174 ? 28.828 2.521 -5.953 1 25.64 174 SER A C 1
ATOM 1353 O O . SER A 1 174 ? 29.469 2.967 -5 1 25.64 174 SER A O 1
ATOM 1355 N N . ASN A 1 175 ? 28.531 3.553 -6.785 1 24.06 175 ASN A N 1
ATOM 1356 C CA . ASN A 1 175 ? 28.953 4.918 -6.492 1 24.06 175 ASN A CA 1
ATOM 1357 C C . ASN A 1 175 ? 28.047 5.578 -5.453 1 24.06 175 ASN A C 1
ATOM 1359 O O . ASN A 1 175 ? 28.25 6.742 -5.109 1 24.06 175 ASN A O 1
ATOM 1363 N N . ARG A 1 176 ? 26.75 5.438 -5.453 1 26.5 176 ARG A N 1
ATOM 1364 C CA . ARG A 1 176 ? 26.25 6.348 -4.426 1 26.5 176 ARG A CA 1
ATOM 1365 C C . ARG A 1 176 ? 26.734 5.918 -3.041 1 26.5 176 ARG A C 1
ATOM 1367 O O . ARG A 1 176 ? 26.828 4.723 -2.752 1 26.5 176 ARG A O 1
ATOM 1374 N N . SER A 1 177 ? 27.625 6.586 -2.273 1 24.73 177 SER A N 1
ATOM 1375 C CA . SER A 1 177 ? 28.125 6.531 -0.9 1 24.73 177 SER A CA 1
ATOM 1376 C C . SER A 1 177 ? 27.094 5.883 0.025 1 24.73 177 SER A C 1
ATOM 1378 O O . SER A 1 177 ? 25.922 6.234 -0.001 1 24.73 177 SER A O 1
ATOM 1380 N N . THR A 1 178 ? 27.219 4.621 0.339 1 24.94 178 THR A N 1
ATOM 1381 C CA . THR A 1 178 ? 26.703 3.713 1.354 1 24.94 178 THR A CA 1
ATOM 1382 C C . THR A 1 178 ? 26.391 4.465 2.646 1 24.94 178 THR A C 1
ATOM 1384 O O . THR A 1 178 ? 27.297 4.934 3.328 1 24.94 178 THR A O 1
ATOM 1387 N N . LEU A 1 179 ? 25.516 5.391 2.645 1 24.58 179 LEU A N 1
ATOM 1388 C CA . LEU A 1 179 ? 25.312 5.746 4.047 1 24.58 179 LEU A CA 1
ATOM 1389 C C . LEU A 1 179 ? 25.297 4.5 4.926 1 24.58 179 LEU A C 1
ATOM 1391 O O . LEU A 1 179 ? 24.609 3.523 4.609 1 24.58 179 LEU A O 1
ATOM 1395 N N . GLU A 1 180 ? 26.375 4.004 5.57 1 27.58 180 GLU A N 1
ATOM 1396 C CA . GLU A 1 180 ? 26.656 3.156 6.727 1 27.58 180 GLU A CA 1
ATOM 1397 C C . GLU A 1 180 ? 25.453 3.088 7.66 1 27.58 180 GLU A C 1
ATOM 1399 O O . GLU A 1 180 ? 25.578 2.646 8.805 1 27.58 180 GLU A O 1
ATOM 1404 N N . LYS A 1 181 ? 24.359 3.686 7.309 1 26.7 181 LYS A N 1
ATOM 1405 C CA . LYS A 1 181 ? 23.531 3.814 8.5 1 26.7 181 LYS A CA 1
ATOM 1406 C C . LYS A 1 181 ? 23.172 2.447 9.078 1 26.7 181 LYS A C 1
ATOM 1408 O O . LYS A 1 181 ? 23.016 1.476 8.336 1 26.7 181 LYS A O 1
ATOM 1413 N N . PRO A 1 182 ? 23.266 2.166 10.438 1 27.78 182 PRO A N 1
ATOM 1414 C CA . PRO A 1 182 ? 23.016 1.06 11.367 1 27.78 182 PRO A CA 1
ATOM 1415 C C . PRO A 1 182 ? 21.688 0.353 11.117 1 27.78 182 PRO A C 1
ATOM 1417 O O . PRO A 1 182 ? 20.641 0.824 11.562 1 27.78 182 PRO A O 1
ATOM 1420 N N . PHE A 1 183 ? 21.188 0.293 9.961 1 30.56 183 PHE A N 1
ATOM 1421 C CA . PHE A 1 183 ? 19.938 -0.448 10.102 1 30.56 183 PHE A CA 1
ATOM 1422 C C . PHE A 1 183 ? 20.188 -1.816 10.727 1 30.56 183 PHE A C 1
ATOM 1424 O O . PHE A 1 183 ? 20.578 -2.756 10.031 1 30.56 183 PHE A O 1
ATOM 1431 N N . SER A 1 184 ? 20.781 -1.951 11.766 1 31.3 184 SER A N 1
ATOM 1432 C CA . SER A 1 184 ? 21.047 -3.059 12.68 1 31.3 184 SER A CA 1
ATOM 1433 C C . SER A 1 184 ? 19.797 -3.898 12.898 1 31.3 184 SER A C 1
ATOM 1435 O O . SER A 1 184 ? 19.859 -4.969 13.508 1 31.3 184 SER A O 1
ATOM 1437 N N . GLU A 1 185 ? 18.625 -3.354 12.734 1 31.45 185 GLU A N 1
ATOM 1438 C CA . GLU A 1 185 ? 17.625 -4.258 13.297 1 31.45 185 GLU A CA 1
ATOM 1439 C C . GLU A 1 185 ? 17.266 -5.363 12.312 1 31.45 185 GLU A C 1
ATOM 1441 O O . GLU A 1 185 ? 16.078 -5.691 12.141 1 31.45 185 GLU A O 1
ATOM 1446 N N . ILE A 1 186 ? 17.891 -5.48 11.172 1 36.03 186 ILE A N 1
ATOM 1447 C CA . ILE A 1 186 ? 17.703 -6.75 10.477 1 36.03 186 ILE A CA 1
ATOM 1448 C C . ILE A 1 186 ? 17.828 -7.906 11.469 1 36.03 186 ILE A C 1
ATOM 1450 O O . ILE A 1 186 ? 18.859 -8.047 12.141 1 36.03 186 ILE A O 1
ATOM 1454 N N . ASN A 1 187 ? 16.891 -8.289 12.086 1 37.06 187 ASN A N 1
ATOM 1455 C CA . ASN A 1 187 ? 17.141 -9.57 12.742 1 37.06 187 ASN A CA 1
ATOM 1456 C C . ASN A 1 187 ? 17.875 -10.539 11.82 1 37.06 187 ASN A C 1
ATOM 1458 O O . ASN A 1 187 ? 17.406 -10.82 10.719 1 37.06 187 ASN A O 1
ATOM 1462 N N . ASP A 1 188 ? 19.109 -10.625 11.75 1 41.41 188 ASP A N 1
ATOM 1463 C CA . ASP A 1 188 ? 20.188 -11.43 11.18 1 41.41 188 ASP A CA 1
ATOM 1464 C C . ASP A 1 188 ? 19.703 -12.852 10.883 1 41.41 188 ASP A C 1
ATOM 1466 O O . ASP A 1 188 ? 20.422 -13.633 10.25 1 41.41 188 ASP A O 1
ATOM 1470 N N . ALA A 1 189 ? 18.609 -13.25 11.406 1 47.56 189 ALA A N 1
ATOM 1471 C CA . ALA A 1 189 ? 18.625 -14.711 11.344 1 47.56 189 ALA A CA 1
ATOM 1472 C C . ALA A 1 189 ? 18.188 -15.203 9.969 1 47.56 189 ALA A C 1
ATOM 1474 O O . ALA A 1 189 ? 18.516 -16.328 9.57 1 47.56 189 ALA A O 1
ATOM 1475 N N . PHE A 1 190 ? 17.359 -14.266 9.195 1 60.62 190 PHE A N 1
ATOM 1476 C CA . PHE A 1 190 ? 16.969 -14.82 7.91 1 60.62 190 PHE A CA 1
ATOM 1477 C C . PHE A 1 190 ? 17.406 -13.906 6.77 1 60.62 190 PHE A C 1
ATOM 1479 O O . PHE A 1 190 ? 17.219 -12.695 6.832 1 60.62 190 PHE A O 1
ATOM 1486 N N . PRO A 1 191 ? 18.141 -14.391 5.824 1 62.44 191 PRO A N 1
ATOM 1487 C CA . PRO A 1 191 ? 18.5 -13.602 4.641 1 62.44 191 PRO A CA 1
ATOM 1488 C C . PRO A 1 191 ? 17.281 -13.125 3.865 1 62.44 191 PRO A C 1
ATOM 1490 O O . PRO A 1 191 ? 16.219 -13.766 3.918 1 62.44 191 PRO A O 1
ATOM 1493 N N . SER A 1 192 ? 17.219 -11.812 3.461 1 67.75 192 SER A N 1
ATOM 1494 C CA . SER A 1 192 ? 16.188 -11.305 2.561 1 67.75 192 SER A CA 1
ATOM 1495 C C . SER A 1 192 ? 16.406 -11.797 1.134 1 67.75 192 SER A C 1
ATOM 1497 O O . SER A 1 192 ? 17.281 -11.281 0.422 1 67.75 192 SER A O 1
ATOM 1499 N N . LEU A 1 193 ? 15.594 -12.742 0.679 1 75.25 193 LEU A N 1
ATOM 1500 C CA . LEU A 1 193 ? 15.828 -13.414 -0.595 1 75.25 193 LEU A CA 1
ATOM 1501 C C . LEU A 1 193 ? 14.688 -13.148 -1.569 1 75.25 193 LEU A C 1
ATOM 1503 O O . LEU A 1 193 ? 14.727 -13.609 -2.713 1 75.25 193 LEU A O 1
ATOM 1507 N N . SER A 1 194 ? 13.695 -12.422 -1.074 1 84.88 194 SER A N 1
ATOM 1508 C CA . SER A 1 194 ? 12.562 -12.141 -1.952 1 84.88 194 SER A CA 1
ATOM 1509 C C . SER A 1 194 ? 12.008 -10.742 -1.717 1 84.88 194 SER A C 1
ATOM 1511 O O . SER A 1 194 ? 12.305 -10.117 -0.698 1 84.88 194 SER A O 1
ATOM 1513 N N . VAL A 1 195 ? 11.266 -10.258 -2.793 1 91.31 195 VAL A N 1
ATOM 1514 C CA . VAL A 1 195 ? 10.594 -8.969 -2.721 1 91.31 195 VAL A CA 1
ATOM 1515 C C . VAL A 1 195 ? 9.094 -9.148 -2.902 1 91.31 195 VAL A C 1
ATOM 1517 O O . VAL A 1 195 ? 8.648 -9.992 -3.689 1 91.31 195 VAL A O 1
ATOM 1520 N N . MET A 1 196 ? 8.359 -8.414 -2.141 1 93.81 196 MET A N 1
ATOM 1521 C CA . MET A 1 196 ? 6.898 -8.484 -2.186 1 93.81 196 MET A CA 1
ATOM 1522 C C . MET A 1 196 ? 6.305 -7.133 -2.57 1 93.81 196 MET A C 1
ATOM 1524 O O . MET A 1 196 ? 6.676 -6.102 -2.006 1 93.81 196 MET A O 1
ATOM 1528 N N . VAL A 1 197 ? 5.441 -7.133 -3.531 1 93.44 197 VAL A N 1
ATOM 1529 C CA . VAL A 1 197 ? 4.535 -6.008 -3.73 1 93.44 197 VAL A CA 1
ATOM 1530 C C . VAL A 1 197 ? 3.311 -6.164 -2.832 1 93.44 197 VAL A C 1
ATOM 1532 O O . VAL A 1 197 ? 2.486 -7.059 -3.045 1 93.44 197 VAL A O 1
ATOM 1535 N N . PRO A 1 198 ? 3.127 -5.32 -1.862 1 93.94 198 PRO A N 1
ATOM 1536 C CA . PRO A 1 198 ? 2.02 -5.484 -0.92 1 93.94 198 PRO A CA 1
ATOM 1537 C C . PRO A 1 198 ? 0.652 -5.34 -1.586 1 93.94 198 PRO A C 1
ATOM 1539 O O . PRO A 1 198 ? 0.506 -4.582 -2.547 1 93.94 198 PRO A O 1
ATOM 1542 N N . SER A 1 199 ? -0.32 -6.004 -1.02 1 92.88 199 SER A N 1
ATOM 1543 C CA . SER A 1 199 ? -1.668 -6.02 -1.579 1 92.88 199 SER A CA 1
ATOM 1544 C C . SER A 1 199 ? -2.279 -4.621 -1.587 1 92.88 199 SER A C 1
ATOM 1546 O O . SER A 1 199 ? -3.09 -4.297 -2.459 1 92.88 199 SER A O 1
ATOM 1548 N N . CYS A 1 200 ? -1.885 -3.82 -0.676 1 86.56 200 CYS A N 1
ATOM 1549 C CA . CYS A 1 200 ? -2.457 -2.479 -0.608 1 86.56 200 CYS A CA 1
ATOM 1550 C C . CYS A 1 200 ? -2.061 -1.655 -1.828 1 86.56 200 CYS A C 1
ATOM 1552 O O . CYS A 1 200 ? -2.818 -0.79 -2.271 1 86.56 200 CYS A O 1
ATOM 1554 N N . ILE A 1 201 ? -0.882 -1.84 -2.301 1 86.69 201 ILE A N 1
ATOM 1555 C CA . ILE A 1 201 ? -0.431 -1.167 -3.514 1 86.69 201 ILE A CA 1
ATOM 1556 C C . ILE A 1 201 ? -1.258 -1.643 -4.707 1 86.69 201 ILE A C 1
ATOM 1558 O O . ILE A 1 201 ? -1.699 -0.834 -5.523 1 86.69 201 ILE A O 1
ATOM 1562 N N . LEU A 1 202 ? -1.509 -2.871 -4.742 1 87.38 202 LEU A N 1
ATOM 1563 C CA . LEU A 1 202 ? -2.254 -3.475 -5.84 1 87.38 202 LEU A CA 1
ATOM 1564 C C . LEU A 1 202 ? -3.711 -3.02 -5.824 1 87.38 202 LEU A C 1
ATOM 1566 O O . LEU A 1 202 ? -4.277 -2.697 -6.871 1 87.38 202 LEU A O 1
ATOM 1570 N N . ALA A 1 203 ? -4.258 -2.994 -4.664 1 80.25 203 ALA A N 1
ATOM 1571 C CA . ALA A 1 203 ? -5.668 -2.654 -4.492 1 80.25 203 ALA A CA 1
ATOM 1572 C C . ALA A 1 203 ? -5.914 -1.179 -4.797 1 80.25 203 ALA A C 1
ATOM 1574 O O . ALA A 1 203 ? -7.027 -0.792 -5.156 1 80.25 203 ALA A O 1
ATOM 1575 N N . SER A 1 204 ? -4.953 -0.36 -4.656 1 74.75 204 SER A N 1
ATOM 1576 C CA . SER A 1 204 ? -5.137 1.081 -4.801 1 74.75 204 SER A CA 1
ATOM 1577 C C . SER A 1 204 ? -4.914 1.524 -6.242 1 74.75 204 SER A C 1
ATOM 1579 O O . SER A 1 204 ? -5.137 2.689 -6.582 1 74.75 204 SER A O 1
ATOM 1581 N N . SER A 1 205 ? -4.457 0.57 -6.941 1 68.12 205 SER A N 1
ATOM 1582 C CA . SER A 1 205 ? -4.223 0.931 -8.336 1 68.12 205 SER A CA 1
ATOM 1583 C C . SER A 1 205 ? -5.531 1.231 -9.062 1 68.12 205 SER A C 1
ATOM 1585 O O . SER A 1 205 ? -6.543 0.565 -8.82 1 68.12 205 SER A O 1
ATOM 1587 N N . SER A 1 206 ? -5.793 2.494 -9.406 1 56.5 206 SER A N 1
ATOM 1588 C CA . SER A 1 206 ? -7.02 2.957 -10.055 1 56.5 206 SER A CA 1
ATOM 1589 C C . SER A 1 206 ? -7.254 2.232 -11.375 1 56.5 206 SER A C 1
ATOM 1591 O O . SER A 1 206 ? -6.328 2.074 -12.172 1 56.5 206 SER A O 1
ATOM 1593 N N . PHE A 1 207 ? -8.336 1.316 -11.305 1 46.47 207 PHE A N 1
ATOM 1594 C CA . PHE A 1 207 ? -8.789 0.699 -12.547 1 46.47 207 PHE A CA 1
ATOM 1595 C C . PHE A 1 207 ? -10.211 1.118 -12.875 1 46.47 207 PHE A C 1
ATOM 1597 O O . PHE A 1 207 ? -10.969 1.512 -11.984 1 46.47 207 PHE A O 1
ATOM 1604 N N . MET B 1 1 ? 7.68 14.703 32.062 1 27.42 1 MET B N 1
ATOM 1605 C CA . MET B 1 1 ? 8.898 14.32 31.359 1 27.42 1 MET B CA 1
ATOM 1606 C C . MET B 1 1 ? 8.562 13.641 30.031 1 27.42 1 MET B C 1
ATOM 1608 O O . MET B 1 1 ? 9.242 13.859 29.031 1 27.42 1 MET B O 1
ATOM 1612 N N . LEU B 1 2 ? 7.555 12.617 30 1 34.44 2 LEU B N 1
ATOM 1613 C CA . LEU B 1 2 ? 6.996 11.852 28.891 1 34.44 2 LEU B CA 1
ATOM 1614 C C . LEU B 1 2 ? 6.422 12.781 27.828 1 34.44 2 LEU B C 1
ATOM 1616 O O . LEU B 1 2 ? 6.633 12.57 26.625 1 34.44 2 LEU B O 1
ATOM 1620 N N . PHE B 1 3 ? 5.836 13.852 28.344 1 41 3 PHE B N 1
ATOM 1621 C CA . PHE B 1 3 ? 5.23 14.891 27.516 1 41 3 PHE B CA 1
ATOM 1622 C C . PHE B 1 3 ? 6.301 15.672 26.766 1 41 3 PHE B C 1
ATOM 1624 O O . PHE B 1 3 ? 6.109 16.031 25.609 1 41 3 PHE B O 1
ATOM 1631 N N . SER B 1 4 ? 7.488 15.891 27.578 1 47.72 4 SER B N 1
ATOM 1632 C CA . SER B 1 4 ? 8.555 16.672 26.953 1 47.72 4 SER B CA 1
ATOM 1633 C C . SER B 1 4 ? 9.203 15.914 25.797 1 47.72 4 SER B C 1
ATOM 1635 O O . SER B 1 4 ? 9.484 16.5 24.75 1 47.72 4 SER B O 1
ATOM 1637 N N . GLU B 1 5 ? 9.531 14.641 26.078 1 45.84 5 GLU B N 1
ATOM 1638 C CA . GLU B 1 5 ? 10.141 13.797 25.062 1 45.84 5 GLU B CA 1
ATOM 1639 C C . GLU B 1 5 ? 9.211 13.625 23.859 1 45.84 5 GLU B C 1
ATOM 1641 O O . GLU B 1 5 ? 9.656 13.656 22.703 1 45.84 5 GLU B O 1
ATOM 1646 N N . ILE B 1 6 ? 7.934 13.523 24.188 1 57.06 6 ILE B N 1
ATOM 1647 C CA . ILE B 1 6 ? 6.953 13.445 23.109 1 57.06 6 ILE B CA 1
ATOM 1648 C C . ILE B 1 6 ? 6.914 14.773 22.344 1 57.06 6 ILE B C 1
ATOM 1650 O O . ILE B 1 6 ? 6.809 14.797 21.125 1 57.06 6 ILE B O 1
ATOM 1654 N N . ASP B 1 7 ? 7.434 15.719 23.219 1 67.38 7 ASP B N 1
ATOM 1655 C CA . ASP B 1 7 ? 7.402 17.047 22.609 1 67.38 7 ASP B CA 1
ATOM 1656 C C . ASP B 1 7 ? 8.516 17.219 21.594 1 67.38 7 ASP B C 1
ATOM 1658 O O . ASP B 1 7 ? 8.289 17.719 20.484 1 67.38 7 ASP B O 1
ATOM 1662 N N . ASP B 1 8 ? 9.797 16.781 22.109 1 76.88 8 ASP B N 1
ATOM 1663 C CA . ASP B 1 8 ? 10.914 16.938 21.188 1 76.88 8 ASP B CA 1
ATOM 1664 C C . ASP B 1 8 ? 10.711 16.062 19.938 1 76.88 8 ASP B C 1
ATOM 1666 O O . ASP B 1 8 ? 11.031 16.484 18.828 1 76.88 8 ASP B O 1
ATOM 1670 N N . ARG B 1 9 ? 10.156 14.914 20.156 1 81 9 ARG B N 1
ATOM 1671 C CA . ARG B 1 9 ? 9.891 14.016 19.031 1 81 9 ARG B CA 1
ATOM 1672 C C . ARG B 1 9 ? 8.859 14.602 18.078 1 81 9 ARG B C 1
ATOM 1674 O O . ARG B 1 9 ? 9.039 14.578 16.859 1 81 9 ARG B O 1
ATOM 1681 N N . VAL B 1 10 ? 7.914 15.156 18.672 1 86.88 10 VAL B N 1
ATOM 1682 C CA . VAL B 1 10 ? 6.828 15.742 17.891 1 86.88 10 VAL B CA 1
ATOM 1683 C C . VAL B 1 10 ? 7.359 16.906 17.062 1 86.88 10 VAL B C 1
ATOM 1685 O O . VAL B 1 10 ? 7 17.078 15.898 1 86.88 10 VAL B O 1
ATOM 1688 N N . HIS B 1 11 ? 8.234 17.656 17.688 1 86.94 11 HIS B N 1
ATOM 1689 C CA . HIS B 1 11 ? 8.805 18.797 16.984 1 86.94 11 HIS B CA 1
ATOM 1690 C C . HIS B 1 11 ? 9.633 18.359 15.781 1 86.94 11 HIS B C 1
ATOM 1692 O O . HIS B 1 11 ? 9.562 18.953 14.711 1 86.94 11 HIS B O 1
ATOM 1698 N N . LYS B 1 12 ? 10.391 17.359 15.953 1 91.38 12 LYS B N 1
ATOM 1699 C CA . LYS B 1 12 ? 11.203 16.828 14.859 1 91.38 12 LYS B CA 1
ATOM 1700 C C . LYS B 1 12 ? 10.328 16.297 13.734 1 91.38 12 LYS B C 1
ATOM 1702 O O . LYS B 1 12 ? 10.656 16.438 12.555 1 91.38 12 LYS B O 1
ATOM 1707 N N . LEU B 1 13 ? 9.234 15.727 14.102 1 95.69 13 LEU B N 1
ATOM 1708 C CA . LEU B 1 13 ? 8.328 15.148 13.125 1 95.69 13 LEU B CA 1
ATOM 1709 C C . LEU B 1 13 ? 7.539 16.234 12.398 1 95.69 13 LEU B C 1
ATOM 1711 O O . LEU B 1 13 ? 7.137 16.047 11.25 1 95.69 13 LEU B O 1
ATOM 1715 N N . ALA B 1 14 ? 7.371 17.375 13.031 1 95.25 14 ALA B N 1
ATOM 1716 C CA . ALA B 1 14 ? 6.555 18.469 12.5 1 95.25 14 ALA B CA 1
ATOM 1717 C C . ALA B 1 14 ? 7.184 19.062 11.242 1 95.25 14 ALA B C 1
ATOM 1719 O O . ALA B 1 14 ? 6.52 19.766 10.484 1 95.25 14 ALA B O 1
ATOM 1720 N N . GLN B 1 15 ? 8.438 18.766 11.023 1 96.38 15 GLN B N 1
ATOM 1721 C CA . GLN B 1 15 ? 9.102 19.281 9.828 1 96.38 15 GLN B CA 1
ATOM 1722 C C . GLN B 1 15 ? 8.469 18.719 8.562 1 96.38 15 GLN B C 1
ATOM 1724 O O . GLN B 1 15 ? 8.664 19.266 7.473 1 96.38 15 GLN B O 1
ATOM 1729 N N . TYR B 1 16 ? 7.746 17.625 8.703 1 97.88 16 TYR B N 1
ATOM 1730 C CA . TYR B 1 16 ? 7.148 16.984 7.543 1 97.88 16 TYR B CA 1
ATOM 1731 C C . TYR B 1 16 ? 5.703 17.422 7.352 1 97.88 16 TYR B C 1
ATOM 1733 O O . TYR B 1 16 ? 5.027 16.969 6.426 1 97.88 16 TYR B O 1
ATOM 1741 N N . LEU B 1 17 ? 5.152 18.25 8.242 1 97.38 17 LEU B N 1
ATOM 1742 C CA . LEU B 1 17 ? 3.799 18.781 8.164 1 97.38 17 LEU B CA 1
ATOM 1743 C C . LEU B 1 17 ? 3.793 20.156 7.512 1 97.38 17 LEU B C 1
ATOM 1745 O O . LEU B 1 17 ? 4.414 21.094 8.023 1 97.38 17 LEU B O 1
ATOM 1749 N N . PHE B 1 18 ? 3.145 20.25 6.367 1 96.56 18 PHE B N 1
ATOM 1750 C CA . PHE B 1 18 ? 2.941 21.5 5.645 1 96.56 18 PHE B CA 1
ATOM 1751 C C . PHE B 1 18 ? 1.46 21.859 5.57 1 96.56 18 PHE B C 1
ATOM 1753 O O . PHE B 1 18 ? 0.613 21.078 6.027 1 96.56 18 PHE B O 1
ATOM 1760 N N . CYS B 1 19 ? 1.114 23.016 5.066 1 93.5 19 CYS B N 1
ATOM 1761 C CA . CYS B 1 19 ? -0.281 23.422 4.93 1 93.5 19 CYS B CA 1
ATOM 1762 C C . CYS B 1 19 ? -0.493 24.234 3.656 1 93.5 19 CYS B C 1
ATOM 1764 O O . CYS B 1 19 ? 0.443 24.859 3.146 1 93.5 19 CYS B O 1
ATOM 1766 N N . GLU B 1 20 ? -1.688 24.094 3.143 1 89.62 20 GLU B N 1
ATOM 1767 C CA . GLU B 1 20 ? -2.084 24.969 2.039 1 89.62 20 GLU B CA 1
ATOM 1768 C C . GLU B 1 20 ? -2.18 26.422 2.492 1 89.62 20 GLU B C 1
ATOM 1770 O O . GLU B 1 20 ? -2.697 26.703 3.572 1 89.62 20 GLU B O 1
ATOM 1775 N N . LYS B 1 21 ? -1.557 27.203 1.553 1 79.69 21 LYS B N 1
ATOM 1776 C CA . LYS B 1 21 ? -1.665 28.625 1.872 1 79.69 21 LYS B CA 1
ATOM 1777 C C . LYS B 1 21 ? -3.072 29.141 1.597 1 79.69 21 LYS B C 1
ATOM 1779 O O . LYS B 1 21 ? -3.404 29.484 0.458 1 79.69 21 LYS B O 1
ATOM 1784 N N . SER B 1 22 ? -4.047 28.672 2.246 1 70.12 22 SER B N 1
ATOM 1785 C CA . SER B 1 22 ? -5.406 29.172 2.146 1 70.12 22 SER B CA 1
ATOM 1786 C C . SER B 1 22 ? -6.066 29.266 3.518 1 70.12 22 SER B C 1
ATOM 1788 O O . SER B 1 22 ? -5.441 28.953 4.535 1 70.12 22 SER B O 1
ATOM 1790 N N . ASP B 1 23 ? -7.312 29.672 3.488 1 60.5 23 ASP B N 1
ATOM 1791 C CA . ASP B 1 23 ? -8.07 29.875 4.719 1 60.5 23 ASP B CA 1
ATOM 1792 C C . ASP B 1 23 ? -8.258 28.562 5.477 1 60.5 23 ASP B C 1
ATOM 1794 O O . ASP B 1 23 ? -8.398 28.562 6.699 1 60.5 23 ASP B O 1
ATOM 1798 N N . THR B 1 24 ? -8.289 27.453 4.855 1 62 24 THR B N 1
ATOM 1799 C CA . THR B 1 24 ? -8.648 26.203 5.508 1 62 24 THR B CA 1
ATOM 1800 C C . THR B 1 24 ? -7.398 25.469 5.988 1 62 24 THR B C 1
ATOM 1802 O O . THR B 1 24 ? -7.473 24.625 6.883 1 62 24 THR B O 1
ATOM 1805 N N . LYS B 1 25 ? -6.285 25.875 5.898 1 80.5 25 LYS B N 1
ATOM 1806 C CA . LYS B 1 25 ? -5 25.281 6.23 1 80.5 25 LYS B CA 1
ATOM 1807 C C . LYS B 1 25 ? -5.043 23.766 6.055 1 80.5 25 LYS B C 1
ATOM 1809 O O . LYS B 1 25 ? -4.773 23.016 7 1 80.5 25 LYS B O 1
ATOM 1814 N N . ALA B 1 26 ? -5.465 23.25 4.969 1 89 26 ALA B N 1
ATOM 1815 C CA . ALA B 1 26 ? -5.398 21.828 4.664 1 89 26 ALA B CA 1
ATOM 1816 C C . ALA B 1 26 ? -3.98 21.297 4.852 1 89 26 ALA B C 1
ATOM 1818 O O . ALA B 1 26 ? -3.01 21.922 4.43 1 89 26 ALA B O 1
ATOM 1819 N N . CYS B 1 27 ? -3.902 20.156 5.555 1 94.94 27 CYS B N 1
ATOM 1820 C CA . CYS B 1 27 ? -2.59 19.578 5.816 1 94.94 27 CYS B CA 1
ATOM 1821 C C . CYS B 1 27 ? -2.006 18.953 4.559 1 94.94 27 CYS B C 1
ATOM 1823 O O . CYS B 1 27 ? -2.729 18.328 3.781 1 94.94 27 CYS B O 1
ATOM 1825 N N . PHE B 1 28 ? -0.744 19.125 4.379 1 96.38 28 PHE B N 1
ATOM 1826 C CA . PHE B 1 28 ? 0.073 18.375 3.432 1 96.38 28 PHE B CA 1
ATOM 1827 C C . PHE B 1 28 ? 1.222 17.672 4.148 1 96.38 28 PHE B C 1
ATOM 1829 O O . PHE B 1 28 ? 1.94 18.281 4.934 1 96.38 28 PHE B O 1
ATOM 1836 N N . THR B 1 29 ? 1.396 16.406 3.881 1 97.94 29 THR B N 1
ATOM 1837 C CA . THR B 1 29 ? 2.457 15.594 4.477 1 97.94 29 THR B CA 1
ATOM 1838 C C . THR B 1 29 ? 3.545 15.289 3.451 1 97.94 29 THR B C 1
ATOM 1840 O O . THR B 1 29 ? 3.27 14.711 2.398 1 97.94 29 THR B O 1
ATOM 1843 N N . VAL B 1 30 ? 4.77 15.633 3.773 1 97.69 30 VAL B N 1
ATOM 1844 C CA . VAL B 1 30 ? 5.906 15.32 2.912 1 97.69 30 VAL B CA 1
ATOM 1845 C C . VAL B 1 30 ? 6.152 13.812 2.904 1 97.69 30 VAL B C 1
ATOM 1847 O O . VAL B 1 30 ? 6.242 13.188 3.963 1 97.69 30 VAL B O 1
ATOM 1850 N N . ILE B 1 31 ? 6.219 13.242 1.689 1 95.25 31 ILE B N 1
ATOM 1851 C CA . ILE B 1 31 ? 6.379 11.797 1.593 1 95.25 31 ILE B CA 1
ATOM 1852 C C . ILE B 1 31 ? 7.688 11.469 0.88 1 95.25 31 ILE B C 1
ATOM 1854 O O . ILE B 1 31 ? 8.117 10.312 0.859 1 95.25 31 ILE B O 1
ATOM 1858 N N . SER B 1 32 ? 8.352 12.352 0.273 1 93.56 32 SER B N 1
ATOM 1859 C CA . SER B 1 32 ? 9.703 12.336 -0.29 1 93.56 32 SER B CA 1
ATOM 1860 C C . SER B 1 32 ? 10.312 13.734 -0.293 1 93.56 32 SER B C 1
ATOM 1862 O O . SER B 1 32 ? 9.656 14.703 0.082 1 93.56 32 SER B O 1
ATOM 1864 N N . THR B 1 33 ? 11.523 13.844 -0.765 1 95.75 33 THR B N 1
ATOM 1865 C CA . THR B 1 33 ? 12.195 15.141 -0.746 1 95.75 33 THR B CA 1
ATOM 1866 C C . THR B 1 33 ? 11.43 16.172 -1.573 1 95.75 33 THR B C 1
ATOM 1868 O O . THR B 1 33 ? 11.414 17.359 -1.242 1 95.75 33 THR B O 1
ATOM 1871 N N . HIS B 1 34 ? 10.703 15.711 -2.623 1 96 34 HIS B N 1
ATOM 1872 C CA . HIS B 1 34 ? 10.078 16.656 -3.543 1 96 34 HIS B CA 1
ATOM 1873 C C . HIS B 1 34 ? 8.578 16.422 -3.639 1 96 34 HIS B C 1
ATOM 1875 O O . HIS B 1 34 ? 7.902 17.031 -4.469 1 96 34 HIS B O 1
ATOM 1881 N N . HIS B 1 35 ? 8.023 15.531 -2.84 1 95 35 HIS B N 1
ATOM 1882 C CA . HIS B 1 35 ? 6.613 15.195 -2.957 1 95 35 HIS B CA 1
ATOM 1883 C C . HIS B 1 35 ? 5.902 15.32 -1.613 1 95 35 HIS B C 1
ATOM 1885 O O . HIS B 1 35 ? 6.465 14.969 -0.574 1 95 35 HIS B O 1
ATOM 1891 N N . ALA B 1 36 ? 4.684 15.727 -1.682 1 96.38 36 ALA B N 1
ATOM 1892 C CA . ALA B 1 36 ? 3.803 15.797 -0.519 1 96.38 36 ALA B CA 1
ATOM 1893 C C . ALA B 1 36 ? 2.4 15.297 -0.863 1 96.38 36 ALA B C 1
ATOM 1895 O O . ALA B 1 36 ? 1.957 15.414 -2.006 1 96.38 36 ALA B O 1
ATOM 1896 N N . ALA B 1 37 ? 1.745 14.75 0.152 1 95.75 37 ALA B N 1
ATOM 1897 C CA . ALA B 1 37 ? 0.413 14.188 -0.048 1 95.75 37 ALA B CA 1
ATOM 1898 C C . ALA B 1 37 ? -0.62 14.898 0.823 1 95.75 37 ALA B C 1
ATOM 1900 O O . ALA B 1 37 ? -0.299 15.375 1.914 1 95.75 37 ALA B O 1
ATOM 1901 N N . SER B 1 38 ? -1.841 14.969 0.365 1 94.75 38 SER B N 1
ATOM 1902 C CA . SER B 1 38 ? -3.018 15.453 1.08 1 94.75 38 SER B CA 1
ATOM 1903 C C . SER B 1 38 ? -4.258 14.641 0.713 1 94.75 38 SER B C 1
ATOM 1905 O O . SER B 1 38 ? -4.148 13.539 0.183 1 94.75 38 SER B O 1
ATOM 1907 N N . PHE B 1 39 ? -5.398 15.109 1.208 1 91.56 39 PHE B N 1
ATOM 1908 C CA . PHE B 1 39 ? -6.672 14.453 0.943 1 91.56 39 PHE B CA 1
ATOM 1909 C C . PHE B 1 39 ? -7.34 15.047 -0.292 1 91.56 39 PHE B C 1
ATOM 1911 O O . PHE B 1 39 ? -7.109 16.219 -0.628 1 91.56 39 PHE B O 1
ATOM 1918 N N . TYR B 1 40 ? -8.117 14.258 -0.999 1 87.62 40 TYR B N 1
ATOM 1919 C CA . TYR B 1 40 ? -8.766 14.688 -2.232 1 87.62 40 TYR B CA 1
ATOM 1920 C C . TYR B 1 40 ? -10.055 15.438 -1.936 1 87.62 40 TYR B C 1
ATOM 1922 O O . TYR B 1 40 ? -10.344 16.469 -2.555 1 87.62 40 TYR B O 1
ATOM 1930 N N . HIS B 1 41 ? -10.805 14.961 -1.1 1 79.94 41 HIS B N 1
ATOM 1931 C CA . HIS B 1 41 ? -12.148 15.5 -0.903 1 79.94 41 HIS B CA 1
ATOM 1932 C C . HIS B 1 41 ? -12.094 16.984 -0.516 1 79.94 41 HIS B C 1
ATOM 1934 O O . HIS B 1 41 ? -11.07 17.469 -0.039 1 79.94 41 HIS B O 1
ATOM 1940 N N . GLY B 1 42 ? -13.25 17.625 -0.817 1 77.38 42 GLY B N 1
ATOM 1941 C CA . GLY B 1 42 ? -13.398 19.031 -0.481 1 77.38 42 GLY B CA 1
ATOM 1942 C C . GLY B 1 42 ? -12.68 19.953 -1.449 1 77.38 42 GLY B C 1
ATOM 1943 O O . GLY B 1 42 ? -13.055 20.047 -2.617 1 77.38 42 GLY B O 1
ATOM 1944 N N . PRO B 1 43 ? -11.602 20.547 -1.009 1 69.56 43 PRO B N 1
ATOM 1945 C CA . PRO B 1 43 ? -10.938 21.609 -1.773 1 69.56 43 PRO B CA 1
ATOM 1946 C C . PRO B 1 43 ? -10.203 21.078 -3 1 69.56 43 PRO B C 1
ATOM 1948 O O . PRO B 1 43 ? -9.859 21.844 -3.9 1 69.56 43 PRO B O 1
ATOM 1951 N N . HIS B 1 44 ? -10.047 19.797 -3.127 1 73.44 44 HIS B N 1
ATOM 1952 C CA . HIS B 1 44 ? -9.211 19.25 -4.195 1 73.44 44 HIS B CA 1
ATOM 1953 C C . HIS B 1 44 ? -10.039 18.438 -5.188 1 73.44 44 HIS B C 1
ATOM 1955 O O . HIS B 1 44 ? -9.492 17.844 -6.117 1 73.44 44 HIS B O 1
ATOM 1961 N N . LYS B 1 45 ? -11.32 18.375 -5.043 1 73.81 45 LYS B N 1
ATOM 1962 C CA . LYS B 1 45 ? -12.227 17.562 -5.848 1 73.81 45 LYS B CA 1
ATOM 1963 C C . LYS B 1 45 ? -12.211 18 -7.309 1 73.81 45 LYS B C 1
ATOM 1965 O O . LYS B 1 45 ? -12.57 17.219 -8.203 1 73.81 45 LYS B O 1
ATOM 1970 N N . HIS B 1 46 ? -11.812 19.234 -7.516 1 71.81 46 HIS B N 1
ATOM 1971 C CA . HIS B 1 46 ? -11.859 19.75 -8.875 1 71.81 46 HIS B CA 1
ATOM 1972 C C . HIS B 1 46 ? -10.656 19.281 -9.688 1 71.81 46 HIS B C 1
ATOM 1974 O O . HIS B 1 46 ? -10.57 19.547 -10.891 1 71.81 46 HIS B O 1
ATOM 1980 N N . TRP B 1 47 ? -9.781 18.609 -9.031 1 70.69 47 TRP B N 1
ATOM 1981 C CA . TRP B 1 47 ? -8.594 18.125 -9.719 1 70.69 47 TRP B CA 1
ATOM 1982 C C . TRP B 1 47 ? -8.883 16.828 -10.461 1 70.69 47 TRP B C 1
ATOM 1984 O O . TRP B 1 47 ? -9.508 15.914 -9.914 1 70.69 47 TRP B O 1
ATOM 1994 N N . ASP B 1 48 ? -8.547 16.797 -11.742 1 67.62 48 ASP B N 1
ATOM 1995 C CA . ASP B 1 48 ? -8.781 15.641 -12.617 1 67.62 48 ASP B CA 1
ATOM 1996 C C . ASP B 1 48 ? -7.574 14.703 -12.617 1 67.62 48 ASP B C 1
ATOM 1998 O O . ASP B 1 48 ? -6.473 15.102 -13 1 67.62 48 ASP B O 1
ATOM 2002 N N . PRO B 1 49 ? -7.688 13.438 -12.133 1 62.84 49 PRO B N 1
ATOM 2003 C CA . PRO B 1 49 ? -6.59 12.461 -12.164 1 62.84 49 PRO B CA 1
ATOM 2004 C C . PRO B 1 49 ? -5.961 12.328 -13.547 1 62.84 49 PRO B C 1
ATOM 2006 O O . PRO B 1 49 ? -4.797 11.945 -13.664 1 62.84 49 PRO B O 1
ATOM 2009 N N . LYS B 1 50 ? -6.73 12.688 -14.508 1 63.91 50 LYS B N 1
ATOM 2010 C CA . LYS B 1 50 ? -6.254 12.539 -15.875 1 63.91 50 LYS B CA 1
ATOM 2011 C C . LYS B 1 50 ? -5.473 13.773 -16.312 1 63.91 50 LYS B C 1
ATOM 2013 O O . LYS B 1 50 ? -4.793 13.75 -17.344 1 63.91 50 LYS B O 1
ATOM 2018 N N . SER B 1 51 ? -5.664 14.859 -15.656 1 64.56 51 SER B N 1
ATOM 2019 C CA . SER B 1 51 ? -5.012 16.109 -16.047 1 64.56 51 SER B CA 1
ATOM 2020 C C . SER B 1 51 ? -3.986 16.531 -15 1 64.56 51 SER B C 1
ATOM 2022 O O . SER B 1 51 ? -3.99 17.688 -14.562 1 64.56 51 SER B O 1
ATOM 2024 N N . THR B 1 52 ? -3.205 15.594 -14.641 1 64.56 52 THR B N 1
ATOM 2025 C CA . THR B 1 52 ? -2.158 15.883 -13.664 1 64.56 52 THR B CA 1
ATOM 2026 C C . THR B 1 52 ? -1.106 16.812 -14.266 1 64.56 52 THR B C 1
ATOM 2028 O O . THR B 1 52 ? -0.872 16.797 -15.477 1 64.56 52 THR B O 1
ATOM 2031 N N . GLY B 1 53 ? -0.648 17.781 -13.438 1 67.5 53 GLY B N 1
ATOM 2032 C CA . GLY B 1 53 ? 0.405 18.703 -13.836 1 67.5 53 GLY B CA 1
ATOM 2033 C C . GLY B 1 53 ? -0.108 20.094 -14.156 1 67.5 53 GLY B C 1
ATOM 2034 O O . GLY B 1 53 ? 0.658 21.062 -14.148 1 67.5 53 GLY B O 1
ATOM 2035 N N . ASN B 1 54 ? -1.338 20.125 -14.43 1 71.94 54 ASN B N 1
ATOM 2036 C CA . ASN B 1 54 ? -1.87 21.406 -14.875 1 71.94 54 ASN B CA 1
ATOM 2037 C C . ASN B 1 54 ? -2.373 22.234 -13.703 1 71.94 54 ASN B C 1
ATOM 2039 O O . ASN B 1 54 ? -2.625 23.438 -13.852 1 71.94 54 ASN B O 1
ATOM 2043 N N . HIS B 1 55 ? -2.484 21.688 -12.648 1 81.19 55 HIS B N 1
ATOM 2044 C CA . HIS B 1 55 ? -2.971 22.406 -11.477 1 81.19 55 HIS B CA 1
ATOM 2045 C C . HIS B 1 55 ? -1.831 22.719 -10.516 1 81.19 55 HIS B C 1
ATOM 2047 O O . HIS B 1 55 ? -1.017 21.859 -10.195 1 81.19 55 HIS B O 1
ATOM 2053 N N . THR B 1 56 ? -1.82 24.078 -10.211 1 87.44 56 THR B N 1
ATOM 2054 C CA . THR B 1 56 ? -0.767 24.547 -9.312 1 87.44 56 THR B CA 1
ATOM 2055 C C . THR B 1 56 ? -1.355 25.016 -7.988 1 87.44 56 THR B C 1
ATOM 2057 O O . THR B 1 56 ? -2.527 25.391 -7.922 1 87.44 56 THR B O 1
ATOM 2060 N N . MET B 1 57 ? -0.553 24.891 -6.918 1 88.44 57 MET B N 1
ATOM 2061 C CA . MET B 1 57 ? -0.917 25.406 -5.609 1 88.44 57 MET B CA 1
ATOM 2062 C C . MET B 1 57 ? 0.328 25.734 -4.789 1 88.44 57 MET B C 1
ATOM 2064 O O . MET B 1 57 ? 1.416 25.234 -5.082 1 88.44 57 MET B O 1
ATOM 2068 N N . THR B 1 58 ? 0.092 26.656 -3.877 1 93.5 58 THR B N 1
ATOM 2069 C CA . THR B 1 58 ? 1.173 27.031 -2.973 1 93.5 58 THR B CA 1
ATOM 2070 C C . THR B 1 58 ? 0.98 26.391 -1.602 1 93.5 58 THR B C 1
ATOM 2072 O O . THR B 1 58 ? -0.109 26.453 -1.027 1 93.5 58 THR B O 1
ATOM 2075 N N . ILE B 1 59 ? 2.031 25.656 -1.098 1 95.25 59 ILE B N 1
ATOM 2076 C CA . ILE B 1 59 ? 1.973 25.156 0.268 1 95.25 59 ILE B CA 1
ATOM 2077 C C . ILE B 1 59 ? 3.146 25.703 1.075 1 95.25 59 ILE B C 1
ATOM 2079 O O . ILE B 1 59 ? 4.129 26.172 0.505 1 95.25 59 ILE B O 1
ATOM 2083 N N . CYS B 1 60 ? 2.998 25.703 2.463 1 95.25 60 CYS B N 1
ATOM 2084 C CA . CYS B 1 60 ? 3.98 26.328 3.344 1 95.25 60 CYS B CA 1
ATOM 2085 C C . CYS B 1 60 ? 4.391 25.375 4.461 1 95.25 60 CYS B C 1
ATOM 2087 O O . CYS B 1 60 ? 3.582 24.562 4.922 1 95.25 60 CYS B O 1
ATOM 2089 N N . ASN B 1 61 ? 5.629 25.562 4.852 1 94.88 61 ASN B N 1
ATOM 2090 C CA . ASN B 1 61 ? 6.062 24.828 6.039 1 94.88 61 ASN B CA 1
ATOM 2091 C C . ASN B 1 61 ? 5.773 25.609 7.316 1 94.88 61 ASN B C 1
ATOM 2093 O O . ASN B 1 61 ? 5.109 26.641 7.281 1 94.88 61 ASN B O 1
ATOM 2097 N N . GLN B 1 62 ? 6.238 25.078 8.422 1 89.12 62 GLN B N 1
ATOM 2098 C CA . GLN B 1 62 ? 5.945 25.656 9.727 1 89.12 62 GLN B CA 1
ATOM 2099 C C . GLN B 1 62 ? 6.625 27.016 9.891 1 89.12 62 GLN B C 1
ATOM 2101 O O . GLN B 1 62 ? 6.16 27.859 10.656 1 89.12 62 GLN B O 1
ATOM 2106 N N . ALA B 1 63 ? 7.695 27.234 9.219 1 90.69 63 ALA B N 1
ATOM 2107 C CA . ALA B 1 63 ? 8.438 28.484 9.297 1 90.69 63 ALA B CA 1
ATOM 2108 C C . ALA B 1 63 ? 7.836 29.531 8.383 1 90.69 63 ALA B C 1
ATOM 2110 O O . ALA B 1 63 ? 8.297 30.688 8.352 1 90.69 63 ALA B O 1
ATOM 2111 N N . GLY B 1 64 ? 6.906 29.141 7.555 1 90.75 64 GLY B N 1
ATOM 2112 C CA . GLY B 1 64 ? 6.254 30.094 6.672 1 90.75 64 GLY B CA 1
ATOM 2113 C C . GLY B 1 64 ? 6.871 30.141 5.289 1 90.75 64 GLY B C 1
ATOM 2114 O O . GLY B 1 64 ? 6.469 30.953 4.453 1 90.75 64 GLY B O 1
ATOM 2115 N N . GLN B 1 65 ? 7.84 29.328 5.055 1 95.38 65 GLN B N 1
ATOM 2116 C CA . GLN B 1 65 ? 8.406 29.25 3.711 1 95.38 65 GLN B CA 1
ATOM 2117 C C . GLN B 1 65 ? 7.383 28.703 2.717 1 95.38 65 GLN B C 1
ATOM 2119 O O . GLN B 1 65 ? 6.707 27.703 2.994 1 95.38 65 GLN B O 1
ATOM 2124 N N . GLU B 1 66 ? 7.32 29.359 1.557 1 96.5 66 GLU B N 1
ATOM 2125 C CA . GLU B 1 66 ? 6.344 28.984 0.544 1 96.5 66 GLU B CA 1
ATOM 2126 C C . GLU B 1 66 ? 6.977 28.109 -0.541 1 96.5 66 GLU B C 1
ATOM 2128 O O . GLU B 1 66 ? 8.125 28.344 -0.935 1 96.5 66 GLU B O 1
ATOM 2133 N N . PHE B 1 67 ? 6.227 27.156 -1.056 1 97.19 67 PHE B N 1
ATOM 2134 C CA . PHE B 1 67 ? 6.625 26.266 -2.143 1 97.19 67 PHE B CA 1
ATOM 2135 C C . PHE B 1 67 ? 5.555 26.234 -3.229 1 97.19 67 PHE B C 1
ATOM 2137 O O . PHE B 1 67 ? 4.395 25.906 -2.953 1 97.19 67 PHE B O 1
ATOM 2144 N N . GLN B 1 68 ? 5.961 26.594 -4.406 1 96.25 68 GLN B N 1
ATOM 2145 C CA . GLN B 1 68 ? 5.078 26.391 -5.547 1 96.25 68 GLN B CA 1
ATOM 2146 C C . GLN B 1 68 ? 5.059 24.922 -5.973 1 96.25 68 GLN B C 1
ATOM 2148 O O . GLN B 1 68 ? 6.113 24.312 -6.133 1 96.25 68 GLN B O 1
ATOM 2153 N N . THR B 1 69 ? 3.809 24.359 -6.109 1 94.12 69 THR B N 1
ATOM 2154 C CA . THR B 1 69 ? 3.707 22.922 -6.41 1 94.12 69 THR B CA 1
ATOM 2155 C C . THR B 1 69 ? 2.736 22.688 -7.562 1 94.12 69 THR B C 1
ATOM 2157 O O . THR B 1 69 ? 1.943 23.562 -7.91 1 94.12 69 THR B O 1
ATOM 2160 N N . LYS B 1 70 ? 2.9 21.516 -8.125 1 91.44 70 LYS B N 1
ATOM 2161 C CA . LYS B 1 70 ? 1.961 21.016 -9.117 1 91.44 70 LYS B CA 1
ATOM 2162 C C . LYS B 1 70 ? 1.398 19.656 -8.695 1 91.44 70 LYS B C 1
ATOM 2164 O O . LYS B 1 70 ? 2.102 18.844 -8.094 1 91.44 70 LYS B O 1
ATOM 2169 N N . ILE B 1 71 ? 0.126 19.406 -9.055 1 88.31 71 ILE B N 1
ATOM 2170 C CA . ILE B 1 71 ? -0.483 18.109 -8.773 1 88.31 71 ILE B CA 1
ATOM 2171 C C . ILE B 1 71 ? 0.072 17.062 -9.734 1 88.31 71 ILE B C 1
ATOM 2173 O O . ILE B 1 71 ? 0.028 17.25 -10.953 1 88.31 71 ILE B O 1
ATOM 2177 N N . VAL B 1 72 ? 0.564 15.922 -9.18 1 86.5 72 VAL B N 1
ATOM 2178 C CA . VAL B 1 72 ? 1.19 14.93 -10.047 1 86.5 72 VAL B CA 1
ATOM 2179 C C . VAL B 1 72 ? 0.405 13.617 -9.984 1 86.5 72 VAL B C 1
ATOM 2181 O O . VAL B 1 72 ? 0.573 12.742 -10.836 1 86.5 72 VAL B O 1
ATOM 2184 N N . ALA B 1 73 ? -0.411 13.422 -8.961 1 85.19 73 ALA B N 1
ATOM 2185 C CA . ALA B 1 73 ? -1.251 12.227 -8.836 1 85.19 73 ALA B CA 1
ATOM 2186 C C . ALA B 1 73 ? -2.475 12.516 -7.969 1 85.19 73 ALA B C 1
ATOM 2188 O O . ALA B 1 73 ? -2.42 13.344 -7.062 1 85.19 73 ALA B O 1
ATOM 2189 N N . CYS B 1 74 ? -3.568 11.852 -8.258 1 84.62 74 CYS B N 1
ATOM 2190 C CA . CYS B 1 74 ? -4.746 11.906 -7.402 1 84.62 74 CYS B CA 1
ATOM 2191 C C . CYS B 1 74 ? -5.574 10.633 -7.535 1 84.62 74 CYS B C 1
ATOM 2193 O O . CYS B 1 74 ? -5.496 9.945 -8.555 1 84.62 74 CYS B O 1
ATOM 2195 N N . ASN B 1 75 ? -6.219 10.234 -6.535 1 84 75 ASN B N 1
ATOM 2196 C CA . ASN B 1 75 ? -7.137 9.094 -6.484 1 84 75 ASN B CA 1
ATOM 2197 C C . ASN B 1 75 ? -8.383 9.422 -5.66 1 84 75 ASN B C 1
ATOM 2199 O O . ASN B 1 75 ? -8.336 9.398 -4.43 1 84 75 ASN B O 1
ATOM 2203 N N . PRO B 1 76 ? -9.445 9.75 -6.359 1 84 76 PRO B N 1
ATOM 2204 C CA . PRO B 1 76 ? -10.672 10.125 -5.645 1 84 76 PRO B CA 1
ATOM 2205 C C . PRO B 1 76 ? -11.211 9 -4.77 1 84 76 PRO B C 1
ATOM 2207 O O . PRO B 1 76 ? -11.805 9.258 -3.719 1 84 76 PRO B O 1
ATOM 2210 N N . GLU B 1 77 ? -11.055 7.738 -5.09 1 82.06 77 GLU B N 1
ATOM 2211 C CA . GLU B 1 77 ? -11.602 6.598 -4.359 1 82.06 77 GLU B CA 1
ATOM 2212 C C . GLU B 1 77 ? -10.859 6.379 -3.047 1 82.06 77 GLU B C 1
ATOM 2214 O O . GLU B 1 77 ? -11.477 6.141 -2.008 1 82.06 77 GLU B O 1
ATOM 2219 N N . VAL B 1 78 ? -9.555 6.449 -3.121 1 85.31 78 VAL B N 1
ATOM 2220 C CA . VAL B 1 78 ? -8.734 6.262 -1.934 1 85.31 78 VAL B CA 1
ATOM 2221 C C . VAL B 1 78 ? -8.688 7.551 -1.12 1 85.31 78 VAL B C 1
ATOM 2223 O O . VAL B 1 78 ? -8.383 7.531 0.073 1 85.31 78 VAL B O 1
ATOM 2226 N N . ASP B 1 79 ? -8.953 8.75 -1.827 1 88.88 79 ASP B N 1
ATOM 2227 C CA . ASP B 1 79 ? -9.094 10.07 -1.223 1 88.88 79 ASP B CA 1
ATOM 2228 C C . ASP B 1 79 ? -7.727 10.68 -0.915 1 88.88 79 ASP B C 1
ATOM 2230 O O . ASP B 1 79 ? -7.473 11.109 0.213 1 88.88 79 ASP B O 1
ATOM 2234 N N . PHE B 1 80 ? -6.875 10.719 -1.975 1 89.44 80 PHE B N 1
ATOM 2235 C CA . PHE B 1 80 ? -5.613 11.414 -1.78 1 89.44 80 PHE B CA 1
ATOM 2236 C C . PHE B 1 80 ? -5.207 12.164 -3.045 1 89.44 80 PHE B C 1
ATOM 2238 O O . PHE B 1 80 ? -5.699 11.867 -4.137 1 89.44 80 PHE B O 1
ATOM 2245 N N . VAL B 1 81 ? -4.34 13.148 -2.83 1 89.06 81 VAL B N 1
ATOM 2246 C CA . VAL B 1 81 ? -3.629 13.859 -3.887 1 89.06 81 VAL B CA 1
ATOM 2247 C C . VAL B 1 81 ? -2.141 13.93 -3.551 1 89.06 81 VAL B C 1
ATOM 2249 O O . VAL B 1 81 ? -1.764 13.961 -2.377 1 89.06 81 VAL B O 1
ATOM 2252 N N . ILE B 1 82 ? -1.3 14 -4.562 1 91.62 82 ILE B N 1
ATOM 2253 C CA . ILE B 1 82 ? 0.138 14.18 -4.395 1 91.62 82 ILE B CA 1
ATOM 2254 C C . ILE B 1 82 ? 0.609 15.367 -5.234 1 91.62 82 ILE B C 1
ATOM 2256 O O . ILE B 1 82 ? 0.226 15.5 -6.398 1 91.62 82 ILE B O 1
ATOM 2260 N N . VAL B 1 83 ? 1.396 16.203 -4.617 1 92.44 83 VAL B N 1
ATOM 2261 C CA . VAL B 1 83 ? 1.968 17.344 -5.312 1 92.44 83 VAL B CA 1
ATOM 2262 C C . VAL B 1 83 ? 3.49 17.219 -5.352 1 92.44 83 VAL B C 1
ATOM 2264 O O . VAL B 1 83 ? 4.078 16.5 -4.547 1 92.44 83 VAL B O 1
ATOM 2267 N N . SER B 1 84 ? 4.129 17.953 -6.293 1 93.56 84 SER B N 1
ATOM 2268 C CA . SER B 1 84 ? 5.586 18 -6.41 1 93.56 84 SER B CA 1
ATOM 2269 C C . SER B 1 84 ? 6.094 19.438 -6.461 1 93.56 84 SER B C 1
ATOM 2271 O O . SER B 1 84 ? 5.375 20.344 -6.895 1 93.56 84 SER B O 1
ATOM 2273 N N . SER B 1 85 ? 7.25 19.609 -5.977 1 96.25 85 SER B N 1
ATOM 2274 C CA . SER B 1 85 ? 7.953 20.891 -6.016 1 96.25 85 SER B CA 1
ATOM 2275 C C . SER B 1 85 ? 9.344 20.734 -6.621 1 96.25 85 SER B C 1
ATOM 2277 O O . SER B 1 85 ? 10.047 19.766 -6.344 1 96.25 85 SER B O 1
ATOM 2279 N N . ASP B 1 86 ? 9.773 21.734 -7.414 1 95.88 86 ASP B N 1
ATOM 2280 C CA . ASP B 1 86 ? 11.133 21.75 -7.941 1 95.88 86 ASP B CA 1
ATOM 2281 C C . ASP B 1 86 ? 12.148 21.984 -6.828 1 95.88 86 ASP B C 1
ATOM 2283 O O . ASP B 1 86 ? 13.25 21.422 -6.855 1 95.88 86 ASP B O 1
ATOM 2287 N N . VAL B 1 87 ? 11.734 22.828 -5.898 1 97.19 87 VAL B N 1
ATOM 2288 C CA . VAL B 1 87 ? 12.547 23.047 -4.707 1 97.19 87 VAL B CA 1
ATOM 2289 C C . VAL B 1 87 ? 12.258 21.969 -3.672 1 97.19 87 VAL B C 1
ATOM 2291 O O . VAL B 1 87 ? 11.102 21.672 -3.371 1 97.19 87 VAL B O 1
ATOM 2294 N N . PRO B 1 88 ? 13.312 21.359 -3.109 1 97.88 88 PRO B N 1
ATOM 2295 C CA . PRO B 1 88 ? 13.062 20.297 -2.117 1 97.88 88 PRO B CA 1
ATOM 2296 C C . PRO B 1 88 ? 12.336 20.828 -0.879 1 97.88 88 PRO B C 1
ATOM 2298 O O . PRO B 1 88 ? 12.695 21.875 -0.344 1 97.88 88 PRO B O 1
ATOM 2301 N N . PHE B 1 89 ? 11.312 20.094 -0.419 1 97.69 89 PHE B N 1
ATOM 2302 C CA . PHE B 1 89 ? 10.602 20.422 0.807 1 97.69 89 PHE B CA 1
ATOM 2303 C C . PHE B 1 89 ? 11.516 20.281 2.02 1 97.69 89 PHE B C 1
ATOM 2305 O O . PHE B 1 89 ? 11.453 21.109 2.941 1 97.69 89 PHE B O 1
ATOM 2312 N N . VAL B 1 90 ? 12.25 19.203 2.01 1 97.19 90 VAL B N 1
ATOM 2313 C CA . VAL B 1 90 ? 13.141 18.828 3.104 1 97.19 90 VAL B CA 1
ATOM 2314 C C . VAL B 1 90 ? 14.453 18.266 2.541 1 97.19 90 VAL B C 1
ATOM 2316 O O . VAL B 1 90 ? 14.508 17.859 1.38 1 97.19 90 VAL B O 1
ATOM 2319 N N . THR B 1 91 ? 15.445 18.203 3.352 1 96.25 91 THR B N 1
ATOM 2320 C CA . THR B 1 91 ? 16.734 17.656 2.941 1 96.25 91 THR B CA 1
ATOM 2321 C C . THR B 1 91 ? 16.734 16.141 3.059 1 96.25 91 THR B C 1
ATOM 2323 O O . THR B 1 91 ? 17.375 15.445 2.271 1 96.25 91 THR B O 1
ATOM 2326 N N . VAL B 1 92 ? 15.992 15.617 4.066 1 95.88 92 VAL B N 1
ATOM 2327 C CA . VAL B 1 92 ? 15.891 14.18 4.305 1 95.88 92 VAL B CA 1
ATOM 2328 C C . VAL B 1 92 ? 14.422 13.766 4.316 1 95.88 92 VAL B C 1
ATOM 2330 O O . VAL B 1 92 ? 13.633 14.273 5.117 1 95.88 92 VAL B O 1
ATOM 2333 N N . ALA B 1 93 ? 14.07 12.852 3.475 1 95.19 93 ALA B N 1
ATOM 2334 C CA . ALA B 1 93 ? 12.703 12.336 3.424 1 95.19 93 ALA B CA 1
ATOM 2335 C C . ALA B 1 93 ? 12.391 11.508 4.664 1 95.19 93 ALA B C 1
ATOM 2337 O O . ALA B 1 93 ? 13.289 10.945 5.289 1 95.19 93 ALA B O 1
ATOM 2338 N N . PRO B 1 94 ? 11.117 11.398 5.055 1 95.38 94 PRO B N 1
ATOM 2339 C CA . PRO B 1 94 ? 10.766 10.477 6.141 1 95.38 94 PRO B CA 1
ATOM 2340 C C . PRO B 1 94 ? 10.922 9.008 5.746 1 95.38 94 PRO B C 1
ATOM 2342 O O . PRO B 1 94 ? 10.766 8.664 4.574 1 95.38 94 PRO B O 1
ATOM 2345 N N . ARG B 1 95 ? 11.234 8.18 6.727 1 93.44 95 ARG B N 1
ATOM 2346 C CA . ARG B 1 95 ? 11.203 6.742 6.5 1 93.44 95 ARG B CA 1
ATOM 2347 C C . ARG B 1 95 ? 9.766 6.223 6.48 1 93.44 95 ARG B C 1
ATOM 2349 O O . ARG B 1 95 ? 8.992 6.484 7.402 1 93.44 95 ARG B O 1
ATOM 2356 N N . LEU B 1 96 ? 9.406 5.504 5.41 1 93.38 96 LEU B N 1
ATOM 2357 C CA . LEU B 1 96 ? 8.062 4.949 5.266 1 93.38 96 LEU B CA 1
ATOM 2358 C C . LEU B 1 96 ? 7.988 3.539 5.84 1 93.38 96 LEU B C 1
ATOM 2360 O O . LEU B 1 96 ? 8.914 2.746 5.668 1 93.38 96 LEU B O 1
ATOM 2364 N N . CYS B 1 97 ? 6.871 3.203 6.551 1 93.5 97 CYS B N 1
ATOM 2365 C CA . CYS B 1 97 ? 6.715 1.918 7.223 1 93.5 97 CYS B CA 1
ATOM 2366 C C . CYS B 1 97 ? 5.266 1.447 7.164 1 93.5 97 CYS B C 1
ATOM 2368 O O . CYS B 1 97 ? 4.34 2.256 7.266 1 93.5 97 CYS B O 1
ATOM 2370 N N . LEU B 1 98 ? 5.023 0.128 7.047 1 93.25 98 LEU B N 1
ATOM 2371 C CA . LEU B 1 98 ? 3.672 -0.418 7.121 1 93.25 98 LEU B CA 1
ATOM 2372 C C . LEU B 1 98 ? 3.158 -0.411 8.555 1 93.25 98 LEU B C 1
ATOM 2374 O O . LEU B 1 98 ? 3.898 -0.742 9.484 1 93.25 98 LEU B O 1
ATOM 2378 N N . PRO B 1 99 ? 1.915 -0.079 8.688 1 94 99 PRO B N 1
ATOM 2379 C CA . PRO B 1 99 ? 1.336 -0.134 10.031 1 94 99 PRO B CA 1
ATOM 2380 C C . PRO B 1 99 ? 1.102 -1.563 10.516 1 94 99 PRO B C 1
ATOM 2382 O O . PRO B 1 99 ? 0.775 -2.443 9.711 1 94 99 PRO B O 1
ATOM 2385 N N . ASN B 1 100 ? 1.241 -1.733 11.844 1 91.69 100 ASN B N 1
ATOM 2386 C CA . ASN B 1 100 ? 0.896 -2.984 12.508 1 91.69 100 ASN B CA 1
ATOM 2387 C C . ASN B 1 100 ? -0.38 -2.846 13.336 1 91.69 100 ASN B C 1
ATOM 2389 O O . ASN B 1 100 ? -0.659 -1.774 13.875 1 91.69 100 ASN B O 1
ATOM 2393 N N . LYS B 1 101 ? -1.056 -3.932 13.375 1 87.94 101 LYS B N 1
ATOM 2394 C CA . LYS B 1 101 ? -2.219 -3.916 14.258 1 87.94 101 LYS B CA 1
ATOM 2395 C C . LYS B 1 101 ? -1.825 -3.52 15.68 1 87.94 101 LYS B C 1
ATOM 2397 O O . LYS B 1 101 ? -0.808 -3.982 16.203 1 87.94 101 LYS B O 1
ATOM 2402 N N . SER B 1 102 ? -2.621 -2.623 16.281 1 92.06 102 SER B N 1
ATOM 2403 C CA . SER B 1 102 ? -2.488 -2.191 17.672 1 92.06 102 SER B CA 1
ATOM 2404 C C . SER B 1 102 ? -1.263 -1.305 17.859 1 92.06 102 SER B C 1
ATOM 2406 O O . SER B 1 102 ? -0.86 -1.026 19 1 92.06 102 SER B O 1
ATOM 2408 N N . GLU B 1 103 ? -0.697 -1.02 16.812 1 93.75 103 GLU B N 1
ATOM 2409 C CA . GLU B 1 103 ? 0.408 -0.071 16.906 1 93.75 103 GLU B CA 1
ATOM 2410 C C . GLU B 1 103 ? -0.096 1.332 17.234 1 93.75 103 GLU B C 1
ATOM 2412 O O . GLU B 1 103 ? -1.1 1.782 16.672 1 93.75 103 GLU B O 1
ATOM 2417 N N . ARG B 1 104 ? 0.593 1.977 18.156 1 93.88 104 ARG B N 1
ATOM 2418 C CA . ARG B 1 104 ? 0.258 3.357 18.484 1 93.88 104 ARG B CA 1
ATOM 2419 C C . ARG B 1 104 ? 0.812 4.32 17.438 1 93.88 104 ARG B C 1
ATOM 2421 O O . ARG B 1 104 ? 1.864 4.066 16.844 1 93.88 104 ARG B O 1
ATOM 2428 N N . TYR B 1 105 ? 0.077 5.457 17.25 1 94.19 105 TYR B N 1
ATOM 2429 C CA . TYR B 1 105 ? 0.568 6.469 16.328 1 94.19 105 TYR B CA 1
ATOM 2430 C C . TYR B 1 105 ? 0.402 7.871 16.906 1 94.19 105 TYR B C 1
ATOM 2432 O O . TYR B 1 105 ? -0.388 8.078 17.828 1 94.19 105 TYR B O 1
ATOM 2440 N N . ILE B 1 106 ? 1.188 8.828 16.406 1 95 106 ILE B N 1
ATOM 2441 C CA . ILE B 1 106 ? 1.075 10.266 16.609 1 95 106 ILE B CA 1
ATOM 2442 C C . ILE B 1 106 ? 0.537 10.922 15.336 1 95 106 ILE B C 1
ATOM 2444 O O . ILE B 1 106 ? 1.114 10.766 14.258 1 95 106 ILE B O 1
ATOM 2448 N N . LEU B 1 107 ? -0.562 11.562 15.5 1 94.38 107 LEU B N 1
ATOM 2449 C CA . LEU B 1 107 ? -1.178 12.305 14.406 1 94.38 107 LEU B CA 1
ATOM 2450 C C . LEU B 1 107 ? -0.985 13.805 14.586 1 94.38 107 LEU B C 1
ATOM 2452 O O . LEU B 1 107 ? -1.266 14.344 15.656 1 94.38 107 LEU B O 1
ATOM 2456 N N . LEU B 1 108 ? -0.472 14.492 13.531 1 95.12 108 LEU B N 1
ATOM 2457 C CA . LEU B 1 108 ? -0.298 15.945 13.57 1 95.12 108 LEU B CA 1
ATOM 2458 C C . LEU B 1 108 ? -1.29 16.641 12.641 1 95.12 108 LEU B C 1
ATOM 2460 O O . LEU B 1 108 ? -1.683 16.078 11.617 1 95.12 108 LEU B O 1
ATOM 2464 N N . GLY B 1 109 ? -1.703 17.859 13.008 1 93.38 109 GLY B N 1
ATOM 2465 C CA . GLY B 1 109 ? -2.574 18.656 12.156 1 93.38 109 GLY B CA 1
ATOM 2466 C C . GLY B 1 109 ? -2.82 20.062 12.688 1 93.38 109 GLY B C 1
ATOM 2467 O O . GLY B 1 109 ? -2.072 20.547 13.539 1 93.38 109 GLY B O 1
ATOM 2468 N N . TYR B 1 110 ? -3.797 20.719 11.984 1 90.38 110 TYR B N 1
ATOM 2469 C CA . TYR B 1 110 ? -4.188 22.0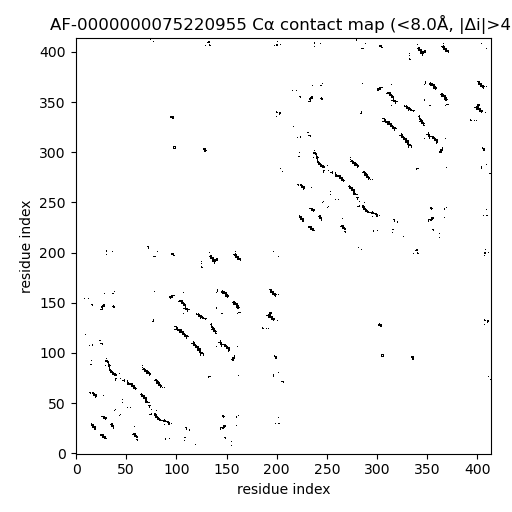78 12.336 1 90.38 110 TYR B CA 1
ATOM 2470 C C . TYR B 1 110 ? -5.676 22.156 12.664 1 90.38 110 TYR B C 1
ATOM 2472 O O . TYR B 1 110 ? -6.441 22.812 11.953 1 90.38 110 TYR B O 1
ATOM 2480 N N . PRO B 1 111 ? -6.074 21.656 13.781 1 86.12 111 PRO B N 1
ATOM 2481 C CA . PRO B 1 111 ? -7.5 21.688 14.117 1 86.12 111 PRO B CA 1
ATOM 2482 C C . PRO 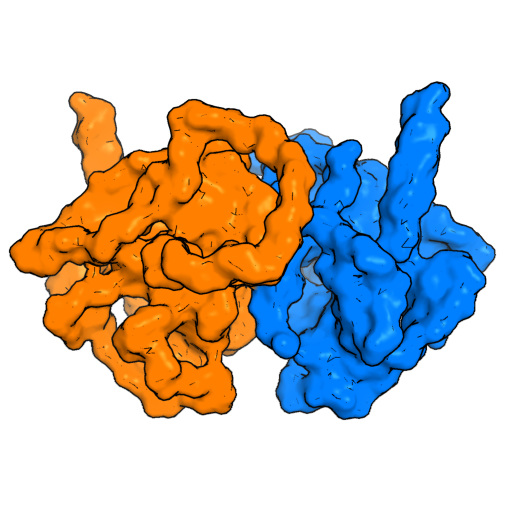B 1 111 ? -7.992 23.094 14.484 1 86.12 111 PRO B C 1
ATOM 2484 O O . PRO B 1 111 ? -9.188 23.375 14.375 1 86.12 111 PRO B O 1
ATOM 2487 N N . LYS B 1 112 ? -7.102 23.922 14.992 1 81.75 112 LYS B N 1
ATOM 2488 C CA . LYS B 1 112 ? -7.355 25.344 15.258 1 81.75 112 LYS B CA 1
ATOM 2489 C C . LYS B 1 112 ? -6.469 26.234 14.391 1 81.75 112 LYS B C 1
ATOM 2491 O O . LYS B 1 112 ? -5.344 26.562 14.773 1 81.75 112 LYS B O 1
ATOM 2496 N N . PRO B 1 113 ? -6.891 26.578 13.188 1 67.88 113 PRO B N 1
ATOM 2497 C CA . PRO B 1 113 ? -6.039 27.203 12.164 1 67.88 113 PRO B CA 1
ATOM 2498 C C . PRO B 1 113 ? -5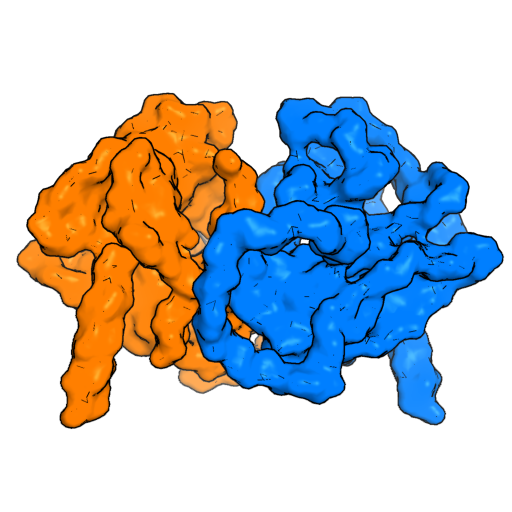.289 28.422 12.695 1 67.88 113 PRO B C 1
ATOM 2500 O O . PRO B 1 113 ? -4.199 28.734 12.211 1 67.88 113 PRO B O 1
ATOM 2503 N N . ASN B 1 114 ? -5.812 29.094 13.547 1 71.25 114 ASN B N 1
ATOM 2504 C CA . ASN B 1 114 ? -5.152 30.312 14.008 1 71.25 114 ASN B CA 1
ATOM 2505 C C . ASN B 1 114 ? -4.121 30.016 15.094 1 71.25 114 ASN B C 1
ATOM 2507 O O . ASN B 1 114 ? -3.482 30.922 15.617 1 71.25 114 ASN B O 1
ATOM 2511 N N . THR B 1 115 ? -4 28.781 15.25 1 76 115 THR B N 1
ATOM 2512 C CA . THR B 1 115 ? -3 28.359 16.234 1 76 115 THR B CA 1
ATOM 2513 C C . THR B 1 115 ? -1.964 27.453 15.578 1 76 115 THR B C 1
ATOM 2515 O O . THR B 1 115 ? -2.064 27.141 14.391 1 76 115 THR B O 1
ATOM 2518 N N . GLY B 1 116 ? -0.846 27.125 16.125 1 85.12 116 GLY B N 1
ATOM 2519 C CA . GLY B 1 116 ? 0.169 26.188 15.664 1 85.12 116 GLY B CA 1
ATOM 2520 C C . GLY B 1 116 ? -0.353 24.781 15.5 1 85.12 116 GLY B C 1
ATOM 2521 O O . GLY B 1 116 ? -1.56 24.547 15.594 1 85.12 116 GLY B O 1
ATOM 2522 N N . TYR B 1 117 ? 0.438 23.875 15.07 1 89.19 117 TYR B N 1
ATOM 2523 C CA . TYR B 1 117 ? 0.037 22.484 14.891 1 89.19 117 TYR B CA 1
ATOM 2524 C C . TYR B 1 117 ? -0.288 21.844 16.234 1 89.19 117 TYR B C 1
ATOM 2526 O O . TYR B 1 117 ? 0.164 22.297 17.281 1 89.19 117 TYR B O 1
ATOM 2534 N N . GLU B 1 118 ? -1.137 20.891 16.234 1 89.38 118 GLU B N 1
ATOM 2535 C CA . GLU B 1 118 ? -1.457 20.047 17.375 1 89.38 118 GLU B CA 1
ATOM 2536 C C . GLU B 1 118 ? -1.178 18.578 17.078 1 89.38 118 GLU B C 1
ATOM 2538 O O . GLU B 1 118 ? -1.07 18.188 15.922 1 89.38 118 GLU B O 1
ATOM 2543 N N . ALA B 1 119 ? -0.97 17.875 18.203 1 92.62 119 ALA B N 1
ATOM 2544 C CA . ALA B 1 119 ? -0.725 16.438 18.094 1 92.62 119 ALA B CA 1
ATOM 2545 C C . ALA B 1 119 ? -1.735 15.641 18.922 1 92.62 119 ALA B C 1
ATOM 2547 O O . ALA B 1 119 ? -2.154 16.078 19.984 1 92.62 119 ALA B O 1
ATOM 2548 N N . LEU B 1 120 ? -2.197 14.539 18.391 1 88.62 120 LEU B N 1
ATOM 2549 C CA . LEU B 1 120 ? -2.945 13.578 19.203 1 88.62 120 LEU B CA 1
ATOM 2550 C C . LEU B 1 120 ? -2.391 12.164 19.016 1 88.62 120 LEU B C 1
ATOM 2552 O O . LEU B 1 120 ? -1.644 11.914 18.062 1 88.62 120 LEU B O 1
ATOM 2556 N N . GLU B 1 121 ? -2.721 11.344 19.969 1 91.75 121 GLU B N 1
ATOM 2557 C CA . GLU B 1 121 ? -2.271 9.953 19.953 1 91.75 121 GLU B CA 1
ATOM 2558 C C . GLU B 1 121 ? -3.436 9.008 19.688 1 91.75 121 GLU B C 1
ATOM 2560 O O . GLU B 1 121 ? -4.551 9.234 20.156 1 91.75 121 GLU B O 1
ATOM 2565 N N . GLY B 1 122 ? -3.213 7.922 18.922 1 91.38 122 GLY B N 1
ATOM 2566 C CA . GLY B 1 122 ? -4.184 6.875 18.641 1 91.38 122 GLY B CA 1
ATOM 2567 C C . GLY B 1 122 ? -3.553 5.512 18.438 1 91.38 122 GLY B C 1
ATOM 2568 O O . GLY B 1 122 ? -2.363 5.328 18.703 1 91.38 122 GLY B O 1
ATOM 2569 N N . ILE B 1 123 ? -4.402 4.602 18.078 1 93.69 123 ILE B N 1
ATOM 2570 C CA . ILE B 1 123 ? -3.961 3.23 17.844 1 93.69 123 ILE B CA 1
ATOM 2571 C C . ILE B 1 123 ? -4.543 2.719 16.531 1 93.69 123 ILE B C 1
ATOM 2573 O O . ILE B 1 123 ? -5.691 3.02 16.188 1 93.69 123 ILE B O 1
ATOM 2577 N N . ILE B 1 124 ? -3.762 1.926 15.742 1 92.94 124 ILE B N 1
ATOM 2578 C CA . ILE B 1 124 ? -4.277 1.229 14.57 1 92.94 124 ILE B CA 1
ATOM 2579 C C . ILE B 1 124 ? -5.219 0.109 15.008 1 92.94 124 ILE B C 1
ATOM 2581 O O . ILE B 1 124 ? -4.797 -0.84 15.672 1 92.94 124 ILE B O 1
ATOM 2585 N N . THR B 1 125 ? -6.434 0.156 14.547 1 89.75 125 THR B N 1
ATOM 2586 C CA . THR B 1 125 ? -7.43 -0.769 15.078 1 89.75 125 THR B CA 1
ATOM 2587 C C . THR B 1 125 ? -7.574 -1.991 14.18 1 89.75 125 THR B C 1
ATOM 2589 O O . THR B 1 125 ? -8.102 -3.021 14.602 1 89.75 125 THR B O 1
ATOM 2592 N N . SER B 1 126 ? -7.121 -1.825 12.898 1 86.31 126 SER B N 1
ATOM 2593 C CA . SER B 1 126 ? -7.18 -2.949 11.969 1 86.31 126 SER B CA 1
ATOM 2594 C C . SER B 1 126 ? -6.109 -2.83 10.891 1 86.31 126 SER B C 1
ATOM 2596 O O . SER B 1 126 ? -5.793 -1.727 10.438 1 86.31 126 SER B O 1
ATOM 2598 N N . VAL B 1 127 ? -5.586 -3.992 10.414 1 87.88 127 VAL B N 1
ATOM 2599 C CA . VAL B 1 127 ? -4.637 -4.02 9.312 1 87.88 127 VAL B CA 1
ATOM 2600 C C . VAL B 1 127 ? -5.281 -4.66 8.086 1 87.88 127 VAL B C 1
ATOM 2602 O O . VAL B 1 127 ? -4.641 -4.816 7.047 1 87.88 127 VAL B O 1
ATOM 2605 N N . LEU B 1 128 ? -6.535 -5.102 8.258 1 87.94 128 LEU B N 1
ATOM 2606 C CA . LEU B 1 128 ? -7.32 -5.484 7.09 1 87.94 128 LEU B CA 1
ATOM 2607 C C . LEU B 1 128 ? -7.672 -4.262 6.246 1 87.94 128 LEU B C 1
ATOM 2609 O O . LEU B 1 128 ? -8.18 -3.268 6.77 1 87.94 128 LEU B O 1
ATOM 2613 N N . LEU B 1 129 ? -7.348 -4.441 5.004 1 85.94 129 LEU B N 1
ATOM 2614 C CA . LEU B 1 129 ? -7.633 -3.322 4.113 1 85.94 129 LEU B CA 1
ATOM 2615 C C . LEU B 1 129 ? -9.109 -3.293 3.734 1 85.94 129 LEU B C 1
ATOM 2617 O O . LEU B 1 129 ? -9.719 -4.344 3.518 1 85.94 129 LEU B O 1
ATOM 2621 N N . ASP B 1 130 ? -9.633 -2.025 3.693 1 82.62 130 ASP B N 1
ATOM 2622 C CA . ASP B 1 130 ? -10.984 -1.921 3.145 1 82.62 130 ASP B CA 1
ATOM 2623 C C . ASP B 1 130 ? -10.961 -2.016 1.62 1 82.62 130 ASP B C 1
ATOM 2625 O O . ASP B 1 130 ? -9.914 -2.283 1.023 1 82.62 130 ASP B O 1
ATOM 2629 N N . ASP B 1 131 ? -12.07 -1.825 0.945 1 75.5 131 ASP B N 1
ATOM 2630 C CA . ASP B 1 131 ? -12.211 -2.037 -0.492 1 75.5 131 ASP B CA 1
ATOM 2631 C C . ASP B 1 131 ? -11.328 -1.067 -1.279 1 75.5 131 ASP B C 1
ATOM 2633 O O . ASP B 1 131 ? -10.969 -1.339 -2.426 1 75.5 131 ASP B O 1
ATOM 2637 N N . GLU B 1 132 ? -10.977 0.042 -0.623 1 79.94 132 GLU B N 1
ATOM 2638 C CA . GLU B 1 132 ? -10.188 1.074 -1.288 1 79.94 132 GLU B CA 1
ATOM 2639 C C . GLU B 1 132 ? -8.719 0.996 -0.882 1 79.94 132 GLU B C 1
ATOM 2641 O O . GLU B 1 132 ? -7.902 1.813 -1.315 1 79.94 132 GLU B O 1
ATOM 2646 N N . GLY B 1 133 ? -8.336 0.017 -0.05 1 84.06 133 GLY B N 1
ATOM 2647 C CA . GLY B 1 133 ? -6.953 -0.155 0.359 1 84.06 133 GLY B CA 1
ATOM 2648 C C . GLY B 1 133 ? -6.57 0.705 1.55 1 84.06 133 GLY B C 1
ATOM 2649 O O . GLY B 1 133 ? -5.398 1.031 1.736 1 84.06 133 GLY B O 1
ATOM 2650 N N . ARG B 1 134 ? -7.566 1.09 2.373 1 89.81 134 ARG B N 1
ATOM 2651 C CA . ARG B 1 134 ? -7.316 1.968 3.51 1 89.81 134 ARG B CA 1
ATOM 2652 C C . ARG B 1 134 ? -7.395 1.198 4.824 1 89.81 134 ARG B C 1
ATOM 2654 O O . ARG B 1 134 ? -7.832 0.046 4.848 1 89.81 134 ARG B O 1
ATOM 2661 N N . LEU B 1 135 ? -6.898 1.895 5.938 1 91.81 135 LEU B N 1
ATOM 2662 C CA . LEU B 1 135 ? -6.883 1.319 7.277 1 91.81 135 LEU B CA 1
ATOM 2663 C C . LEU B 1 135 ? -7.711 2.166 8.242 1 91.81 135 LEU B C 1
ATOM 2665 O O . LEU B 1 135 ? -8.117 3.281 7.902 1 91.81 135 LEU B O 1
ATOM 2669 N N . ARG B 1 136 ? -7.883 1.584 9.445 1 90.44 136 ARG B N 1
ATOM 2670 C CA . ARG B 1 136 ? -8.68 2.291 10.438 1 90.44 136 ARG B CA 1
ATOM 2671 C C . ARG B 1 136 ? -7.848 2.6 11.68 1 90.44 136 ARG B C 1
ATOM 2673 O O . ARG B 1 136 ? -6.984 1.809 12.07 1 90.44 136 ARG B O 1
ATOM 2680 N N . GLY B 1 137 ? -8.148 3.729 12.234 1 90 137 GLY B N 1
ATOM 2681 C CA . GLY B 1 137 ? -7.527 4.16 13.477 1 90 137 GLY B CA 1
ATOM 2682 C C . GLY B 1 137 ? -8.531 4.613 14.523 1 90 137 GLY B C 1
ATOM 2683 O O . GLY B 1 137 ? -9.695 4.855 14.203 1 90 137 GLY B O 1
ATOM 2684 N N . SER B 1 138 ? -8.039 4.855 15.711 1 89.75 138 SER B N 1
ATOM 2685 C CA . SER B 1 138 ? -8.93 5.105 16.844 1 89.75 138 SER B CA 1
ATOM 2686 C C . SER B 1 138 ? -9.258 6.59 16.969 1 89.75 138 SER B C 1
ATOM 2688 O O . SER B 1 138 ? -10.219 6.965 17.641 1 89.75 138 SER B O 1
ATOM 2690 N N . ARG B 1 139 ? -8.406 7.457 16.422 1 87.38 139 ARG B N 1
ATOM 2691 C CA . ARG B 1 139 ? -8.609 8.898 16.547 1 87.38 139 ARG B CA 1
ATOM 2692 C C . ARG B 1 139 ? -8.188 9.633 15.289 1 87.38 139 ARG B C 1
ATOM 2694 O O . ARG B 1 139 ? -7.285 9.18 14.57 1 87.38 139 ARG B O 1
ATOM 2701 N N . GLY B 1 140 ? -8.797 10.828 15.047 1 87.12 140 GLY B N 1
ATOM 2702 C CA . GLY B 1 140 ? -8.414 11.656 13.914 1 87.12 140 GLY B CA 1
ATOM 2703 C C . GLY B 1 140 ? -9.586 12.039 13.031 1 87.12 140 GLY B C 1
ATOM 2704 O O . GLY B 1 140 ? -9.398 12.469 11.891 1 87.12 140 GLY B O 1
ATOM 2705 N N . SER B 1 141 ? -10.711 11.852 13.469 1 83 141 SER B N 1
ATOM 2706 C CA . SER B 1 141 ? -11.922 12.133 12.703 1 83 141 SER B CA 1
ATOM 2707 C C . SER B 1 141 ? -12.18 13.633 12.617 1 83 141 SER B C 1
ATOM 2709 O O . SER B 1 141 ? -12.992 14.078 11.805 1 83 141 SER B O 1
ATOM 2711 N N . GLN B 1 142 ? -11.547 14.445 13.344 1 81.75 142 GLN B N 1
ATOM 2712 C CA . GLN B 1 142 ? -11.812 15.875 13.453 1 81.75 142 GLN B CA 1
ATOM 2713 C C . GLN B 1 142 ? -11.234 16.625 12.258 1 81.75 142 GLN B C 1
ATOM 2715 O O . GLN B 1 142 ? -10.188 16.25 11.719 1 81.75 142 GLN B O 1
ATOM 2720 N N . ARG B 1 143 ? -11.93 17.656 11.875 1 83.5 143 ARG B N 1
ATOM 2721 C CA . ARG B 1 143 ? -11.414 18.562 10.852 1 83.5 143 ARG B CA 1
ATOM 2722 C C . ARG B 1 143 ? -10.039 19.094 11.234 1 83.5 143 ARG B C 1
ATOM 2724 O O . ARG B 1 143 ? -9.781 19.359 12.414 1 83.5 143 ARG B O 1
ATOM 2731 N N . GLY B 1 144 ? -9.227 19.359 10.32 1 89.06 144 GLY B N 1
ATOM 2732 C CA . GLY B 1 144 ? -7.902 19.922 10.57 1 89.06 144 GLY B CA 1
ATOM 2733 C C . GLY B 1 144 ? -6.809 18.875 10.609 1 89.06 144 GLY B C 1
ATOM 2734 O O . GLY B 1 144 ? -5.621 19.203 10.547 1 89.06 144 GLY B O 1
ATOM 2735 N N . TYR B 1 145 ? -7.301 17.625 10.672 1 90.88 145 TYR B N 1
ATOM 2736 C CA . TYR B 1 145 ? -6.316 16.547 10.695 1 90.88 145 TYR B CA 1
ATOM 2737 C C . TYR B 1 145 ? -6.238 15.852 9.336 1 90.88 145 TYR B C 1
ATOM 2739 O O . TYR B 1 145 ? -5.312 15.078 9.086 1 90.88 145 TYR B O 1
ATOM 2747 N N . ASN B 1 146 ? -7.211 16.156 8.453 1 92.5 146 ASN B N 1
ATOM 2748 C CA . ASN B 1 146 ? -7.18 15.555 7.125 1 92.5 146 ASN B CA 1
ATOM 2749 C C . ASN B 1 146 ? -5.91 15.938 6.363 1 92.5 146 ASN B C 1
ATOM 2751 O O . ASN B 1 146 ? -5.535 17.109 6.324 1 92.5 146 ASN B O 1
ATOM 2755 N N . GLY B 1 147 ? -5.23 14.891 5.848 1 95.19 147 GLY B N 1
ATOM 2756 C CA . GLY B 1 147 ? -3.98 15.102 5.133 1 95.19 147 GLY B CA 1
ATOM 2757 C C . GLY B 1 147 ? -2.764 15.094 6.039 1 95.19 147 GLY B C 1
ATOM 2758 O O . GLY B 1 147 ? -1.628 15.125 5.562 1 95.19 147 GLY B O 1
ATOM 2759 N N . GLY B 1 148 ? -3.064 15.055 7.332 1 96.69 148 GLY B N 1
ATOM 2760 C CA . GLY B 1 148 ? -1.986 15.094 8.305 1 96.69 148 GLY B CA 1
ATOM 2761 C C . GLY B 1 148 ? -1.223 13.789 8.406 1 96.69 148 GLY B C 1
ATOM 2762 O O . GLY B 1 148 ? -1.784 12.719 8.164 1 96.69 148 GLY B O 1
ATOM 2763 N N . PRO B 1 149 ? 0.055 13.867 8.797 1 97.88 149 PRO B N 1
ATOM 2764 C CA . PRO B 1 149 ? 0.885 12.664 8.891 1 97.88 149 PRO B CA 1
ATOM 2765 C C . PRO B 1 149 ? 0.598 11.852 10.148 1 97.88 149 PRO B C 1
ATOM 2767 O O . PRO B 1 149 ? 0.346 12.422 11.211 1 97.88 149 PRO B O 1
ATOM 2770 N N . MET B 1 150 ? 0.663 10.562 10.023 1 96.88 150 MET B N 1
ATOM 2771 C CA . MET B 1 150 ? 0.635 9.602 11.125 1 96.88 150 MET B CA 1
ATOM 2772 C C . MET B 1 150 ? 1.972 8.875 11.25 1 96.88 150 MET B C 1
ATOM 2774 O O . MET B 1 150 ? 2.383 8.164 10.328 1 96.88 150 MET B O 1
ATOM 2778 N N . PHE B 1 151 ? 2.617 9.078 12.406 1 97.06 151 PHE B N 1
ATOM 2779 C CA . PHE B 1 151 ? 3.926 8.484 12.641 1 97.06 151 PHE B CA 1
ATOM 2780 C C . PHE B 1 151 ? 3.855 7.453 13.766 1 97.06 151 PHE B C 1
ATOM 2782 O O . PHE B 1 151 ? 3.084 7.613 14.711 1 97.06 151 PHE B O 1
ATOM 2789 N N . ASN B 1 152 ? 4.68 6.43 13.594 1 95 152 ASN B N 1
ATOM 2790 C CA . ASN B 1 152 ? 4.883 5.605 14.781 1 95 152 ASN B CA 1
ATOM 2791 C C . ASN B 1 152 ? 5.906 6.227 15.727 1 95 152 ASN B C 1
ATOM 2793 O O . ASN B 1 152 ? 6.445 7.297 15.445 1 95 152 ASN B O 1
ATOM 2797 N N . TYR B 1 153 ? 6.141 5.609 16.844 1 92.75 153 TYR B N 1
ATOM 2798 C CA . TYR B 1 153 ? 6.965 6.195 17.891 1 92.75 153 TYR B CA 1
ATOM 2799 C C . TYR B 1 153 ? 8.445 6.098 17.547 1 92.75 153 TYR B C 1
ATOM 2801 O O . TYR B 1 153 ? 9.289 6.699 18.203 1 92.75 153 TYR B O 1
ATOM 2809 N N . LYS B 1 154 ? 8.781 5.387 16.484 1 92.81 154 LYS B N 1
ATOM 2810 C CA . LYS B 1 154 ? 10.148 5.383 15.953 1 92.81 154 LYS B CA 1
ATOM 2811 C C . LYS B 1 154 ? 10.359 6.543 14.984 1 92.81 154 LYS B C 1
ATOM 2813 O O . LYS B 1 154 ? 11.469 6.742 14.484 1 92.81 154 LYS B O 1
ATOM 2818 N N . GLY B 1 155 ? 9.281 7.277 14.633 1 94.56 155 GLY B N 1
ATOM 2819 C CA . GLY B 1 155 ? 9.359 8.406 13.727 1 94.56 155 GLY B CA 1
ATOM 2820 C C . GLY B 1 155 ? 9.18 8.016 12.273 1 94.56 155 GLY B C 1
ATOM 2821 O O . GLY B 1 155 ? 9.57 8.766 11.367 1 94.56 155 GLY B O 1
ATOM 2822 N N . GLU B 1 156 ? 8.703 6.812 12.055 1 95.5 156 GLU B N 1
ATOM 2823 C CA . GLU B 1 156 ? 8.438 6.344 10.703 1 95.5 156 GLU B CA 1
ATOM 2824 C C . GLU B 1 156 ? 7.02 6.699 10.258 1 95.5 156 GLU B C 1
ATOM 2826 O O . GLU B 1 156 ? 6.078 6.613 11.055 1 95.5 156 GLU B O 1
ATOM 2831 N N . LEU B 1 157 ? 6.953 7.113 9.031 1 97.06 157 LEU B N 1
ATOM 2832 C CA . LEU B 1 157 ? 5.656 7.527 8.508 1 97.06 157 LEU B CA 1
ATOM 2833 C C . LEU B 1 157 ? 4.809 6.316 8.141 1 97.06 157 LEU B C 1
ATOM 2835 O O . LEU B 1 157 ? 5.191 5.52 7.281 1 97.06 157 LEU B O 1
ATOM 2839 N N . LEU B 1 158 ? 3.641 6.176 8.719 1 96.88 158 LEU B N 1
ATOM 2840 C CA . LEU B 1 158 ? 2.705 5.082 8.469 1 96.88 158 LEU B CA 1
ATOM 2841 C C . LEU B 1 158 ? 1.75 5.43 7.336 1 96.88 158 LEU B C 1
ATOM 2843 O O . LEU B 1 158 ? 1.355 4.559 6.559 1 96.88 158 LEU B O 1
ATOM 2847 N N . GLY B 1 159 ? 1.353 6.664 7.238 1 96.69 159 GLY B N 1
ATOM 2848 C CA . GLY B 1 159 ? 0.407 7.141 6.242 1 96.69 159 GLY B CA 1
ATOM 2849 C C . GLY B 1 159 ? -0.153 8.516 6.559 1 96.69 159 GLY B C 1
ATOM 2850 O O . GLY B 1 159 ? 0.436 9.266 7.336 1 96.69 159 GLY B O 1
ATOM 2851 N N . ILE B 1 160 ? -1.241 8.883 5.855 1 97.12 160 ILE B N 1
ATOM 2852 C CA . ILE B 1 160 ? -1.915 10.156 6.121 1 97.12 160 ILE B CA 1
ATOM 2853 C C . ILE B 1 160 ? -3.354 9.891 6.562 1 97.12 160 ILE B C 1
ATOM 2855 O O . ILE B 1 160 ? -3.971 8.914 6.137 1 97.12 160 ILE B O 1
ATOM 2859 N N . ASN B 1 161 ? -3.881 10.781 7.379 1 95.5 161 ASN B N 1
ATOM 2860 C CA . ASN B 1 161 ? -5.246 10.719 7.883 1 95.5 161 ASN B CA 1
ATOM 2861 C C . ASN B 1 161 ? -6.242 11.305 6.887 1 95.5 161 ASN B C 1
ATOM 2863 O O . ASN B 1 161 ? -5.992 12.359 6.305 1 95.5 161 ASN B O 1
ATOM 2867 N N . VAL B 1 162 ? -7.344 10.562 6.621 1 89.75 162 VAL B N 1
ATOM 2868 C CA . VAL B 1 162 ? -8.375 11.117 5.75 1 89.75 162 VAL B CA 1
ATOM 2869 C C . VAL B 1 162 ? -9.75 10.922 6.383 1 89.75 162 VAL B C 1
ATOM 2871 O O . VAL B 1 162 ? -9.922 10.062 7.246 1 89.75 162 VAL B O 1
ATOM 2874 N N . ALA B 1 163 ? -10.734 11.695 6.062 1 70.31 163 ALA B N 1
ATOM 2875 C CA . ALA B 1 163 ? -12.094 11.672 6.582 1 70.31 163 ALA B CA 1
ATOM 2876 C C . ALA B 1 163 ? -12.812 10.391 6.18 1 70.31 163 ALA B C 1
ATOM 2878 O O . ALA B 1 163 ? -12.547 9.828 5.117 1 70.31 163 ALA B O 1
ATOM 2879 N N . ASP B 1 164 ? -13.453 9.617 7.133 1 61.88 164 ASP B N 1
ATOM 2880 C CA . ASP B 1 164 ? -14.359 8.531 6.801 1 61.88 164 ASP B CA 1
ATOM 2881 C C . ASP B 1 164 ? -15.562 9.039 6.012 1 61.88 164 ASP B C 1
ATOM 2883 O O . ASP B 1 164 ? -16.25 9.977 6.441 1 61.88 164 ASP B O 1
ATOM 2887 N N . LYS B 1 165 ? -15.586 8.859 4.613 1 53.19 165 LYS B N 1
ATOM 2888 C CA . LYS B 1 165 ? -16.797 9.242 3.895 1 53.19 165 LYS B CA 1
ATOM 2889 C C . LYS B 1 165 ? -18.047 8.773 4.637 1 53.19 165 LYS B C 1
ATOM 2891 O O . LYS B 1 165 ? -19.109 9.391 4.52 1 53.19 165 LYS B O 1
ATOM 2896 N N . SER B 1 166 ? -18.062 7.402 5.043 1 42.78 166 SER B N 1
ATOM 2897 C CA . SER B 1 166 ? -19.281 6.957 5.688 1 42.78 166 SER B CA 1
ATOM 2898 C C . SER B 1 166 ? -19.75 7.961 6.738 1 42.78 166 SER B C 1
ATOM 2900 O O . SER B 1 166 ? -20.938 8.039 7.043 1 42.78 166 SER B O 1
ATOM 2902 N N . SER B 1 167 ? -18.969 8.555 7.363 1 38.62 167 SER B N 1
ATOM 2903 C CA . SER B 1 167 ? -19.5 9.5 8.336 1 38.62 167 SER B CA 1
ATOM 2904 C C . SER B 1 167 ? -20.141 10.695 7.641 1 38.62 167 SER B C 1
ATOM 2906 O O . SER B 1 167 ? -21 11.367 8.219 1 38.62 167 SER B O 1
ATOM 2908 N N . GLN B 1 168 ? -19.797 10.992 6.387 1 35.12 168 GLN B N 1
ATOM 2909 C CA . GLN B 1 168 ? -20.672 12.016 5.801 1 35.12 168 GLN B CA 1
ATOM 2910 C C . GLN B 1 168 ? -22.016 11.422 5.379 1 35.12 168 GLN B C 1
ATOM 2912 O O . GLN B 1 168 ? -23.047 12.086 5.473 1 35.12 168 GLN B O 1
ATOM 2917 N N . GLN B 1 169 ? -22.203 10.227 4.449 1 31.62 169 GLN B N 1
ATOM 2918 C CA . GLN B 1 169 ? -23.5 9.625 4.203 1 31.62 169 GLN B CA 1
ATOM 2919 C C . GLN B 1 169 ? -23.938 8.742 5.371 1 31.62 169 GLN B C 1
ATOM 2921 O O . GLN B 1 169 ? -24.578 7.711 5.172 1 31.62 169 GLN B O 1
ATOM 2926 N N . CYS B 1 170 ? -23.844 8.625 6.414 1 28.77 170 CYS B N 1
ATOM 2927 C CA . CYS B 1 170 ? -24.688 7.902 7.352 1 28.77 170 CYS B CA 1
ATOM 2928 C C . CYS B 1 170 ? -26.172 8.18 7.078 1 28.77 170 CYS B C 1
ATOM 2930 O O . CYS B 1 170 ? -27.031 7.746 7.836 1 28.77 170 CYS B O 1
ATOM 2932 N N . ILE B 1 171 ? -26.734 8.812 6.102 1 27.64 171 ILE B N 1
ATOM 2933 C CA . ILE B 1 171 ? -28.141 8.547 5.824 1 27.64 171 ILE B CA 1
ATOM 2934 C C . ILE B 1 171 ? -28.266 7.238 5.051 1 27.64 171 ILE B C 1
ATOM 2936 O O . ILE B 1 171 ? -29.156 6.434 5.332 1 27.64 171 ILE B O 1
ATOM 2940 N N . GLY B 1 172 ? -27.922 7.141 3.691 1 26.34 172 GLY B N 1
ATOM 2941 C CA . GLY B 1 172 ? -28.484 6.152 2.783 1 26.34 172 GLY B CA 1
ATOM 2942 C C . GLY B 1 172 ? -27.828 4.789 2.904 1 26.34 172 GLY B C 1
ATOM 2943 O O . GLY B 1 172 ? -28.016 3.924 2.049 1 26.34 172 GLY B O 1
ATOM 2944 N N . LEU B 1 173 ? -26.891 4.406 3.494 1 28.06 173 LEU B N 1
ATOM 2945 C CA . LEU B 1 173 ? -26.594 2.977 3.457 1 28.06 173 LEU B CA 1
ATOM 2946 C C . LEU B 1 173 ? -27.781 2.158 3.924 1 28.06 173 LEU B C 1
ATOM 2948 O O . LEU B 1 173 ? -27.625 1.116 4.562 1 28.06 173 LEU B O 1
ATOM 2952 N N . SER B 1 174 ? -28.984 2.545 3.83 1 25.36 174 SER B N 1
ATOM 2953 C CA . SER B 1 174 ? -30.125 1.677 4.117 1 25.36 174 SER B CA 1
ATOM 2954 C C . SER B 1 174 ? -30.078 0.412 3.266 1 25.36 174 SER B C 1
ATOM 2956 O O . SER B 1 174 ? -30.5 -0.658 3.713 1 25.36 174 SER B O 1
ATOM 2958 N N . ASN B 1 175 ? -30.25 0.437 1.906 1 24.69 175 ASN B N 1
ATOM 2959 C CA . ASN B 1 175 ? -30.781 -0.742 1.242 1 24.69 175 ASN B CA 1
ATOM 2960 C C . ASN B 1 175 ? -29.734 -1.837 1.091 1 24.69 175 ASN B C 1
ATOM 2962 O O . ASN B 1 175 ? -29.969 -2.838 0.411 1 24.69 175 ASN B O 1
ATOM 2966 N N . ARG B 1 176 ? -28.484 -1.586 0.72 1 24.22 176 ARG B N 1
ATOM 2967 C CA . ARG B 1 176 ? -27.906 -2.865 0.343 1 24.22 176 ARG B CA 1
ATOM 2968 C C . ARG B 1 176 ? -27.766 -3.785 1.552 1 24.22 176 ARG B C 1
ATOM 2970 O O . ARG B 1 176 ? -27.438 -3.334 2.65 1 24.22 176 ARG B O 1
ATOM 2977 N N . SER B 1 177 ? -28.484 -4.844 1.749 1 24.64 177 SER B N 1
ATOM 2978 C CA . SER B 1 177 ? -28.5 -5.98 2.664 1 24.64 177 SER B CA 1
ATOM 2979 C C . SER B 1 177 ? -27.094 -6.305 3.156 1 24.64 177 SER B C 1
ATOM 2981 O O . SER B 1 177 ? -26.172 -6.508 2.354 1 24.64 177 SER B O 1
ATOM 2983 N N . THR B 1 178 ? -26.625 -5.703 4.199 1 24.61 178 THR B N 1
ATOM 2984 C CA . THR B 1 178 ? -25.5 -5.785 5.137 1 24.61 178 THR B CA 1
ATOM 2985 C C . THR B 1 178 ? -25.062 -7.23 5.328 1 24.61 178 THR B C 1
ATOM 2987 O O . THR B 1 178 ? -25.859 -8.07 5.773 1 24.61 178 THR B O 1
ATOM 2990 N N . LEU B 1 179 ? -24.344 -7.816 4.367 1 24.92 179 LEU B N 1
ATOM 2991 C CA . LEU B 1 179 ? -23.844 -9.102 4.859 1 24.92 179 LEU B CA 1
ATOM 2992 C C . LEU B 1 179 ? -23.391 -8.984 6.309 1 24.92 179 LEU B C 1
ATOM 2994 O O . LEU B 1 179 ? -22.625 -8.078 6.656 1 24.92 179 LEU B O 1
ATOM 2998 N N . GLU B 1 180 ? -24.109 -9.273 7.391 1 26.94 180 GLU B N 1
ATOM 2999 C CA . GLU B 1 180 ? -24 -9.586 8.812 1 26.94 180 GLU B CA 1
ATOM 3000 C C . GLU B 1 180 ? -22.641 -10.211 9.133 1 26.94 180 GLU B C 1
ATOM 3002 O O . GLU B 1 180 ? -22.438 -10.742 10.227 1 26.94 180 GLU B O 1
ATOM 3007 N N . LYS B 1 181 ? -21.781 -10.461 8.133 1 26.84 181 LYS B N 1
ATOM 3008 C CA . LYS B 1 181 ? -20.844 -11.438 8.688 1 26.84 181 LYS B CA 1
ATOM 3009 C C . LYS B 1 181 ? -20.062 -10.836 9.859 1 26.84 181 LYS B C 1
ATOM 3011 O O . LYS B 1 181 ? -19.719 -9.656 9.844 1 26.84 181 LYS B O 1
ATOM 3016 N N . PRO B 1 182 ? -19.922 -11.484 11.125 1 26.95 182 PRO B N 1
ATOM 3017 C CA . PRO B 1 182 ? -19.266 -11.289 12.414 1 26.95 182 PRO B CA 1
ATOM 3018 C C . PRO B 1 182 ? -17.828 -10.797 12.266 1 26.95 182 PRO B C 1
ATOM 3020 O O . PRO B 1 182 ? -16.953 -11.531 11.797 1 26.95 182 PRO B O 1
ATOM 3023 N N . PHE B 1 183 ? -17.5 -9.883 11.508 1 30.44 183 PHE B N 1
ATOM 3024 C CA . PHE B 1 183 ? -16.109 -9.539 11.781 1 30.44 183 PHE B CA 1
ATOM 3025 C C . PHE B 1 183 ? -15.906 -9.258 13.266 1 30.44 183 PHE B C 1
ATOM 3027 O O . PHE B 1 183 ? -16.25 -8.188 13.758 1 30.44 183 PHE B O 1
ATOM 3034 N N . SER B 1 184 ? -16.141 -10.102 14.117 1 30.94 184 SER B N 1
ATOM 3035 C CA . SER B 1 184 ? -15.977 -10.211 15.562 1 30.94 184 SER B CA 1
ATOM 3036 C C . SER B 1 184 ? -14.594 -9.734 16 1 30.94 184 SER B C 1
ATOM 3038 O O . SER B 1 184 ? -14.359 -9.492 17.188 1 30.94 184 SER B O 1
ATOM 3040 N N . GLU B 1 185 ? -13.578 -9.867 15.172 1 31.22 185 GLU B N 1
ATOM 3041 C CA . GLU B 1 185 ? -12.367 -9.648 15.953 1 31.22 185 GLU B CA 1
ATOM 3042 C C . GLU B 1 185 ? -12.086 -8.164 16.141 1 31.22 185 GLU B C 1
ATOM 3044 O O . GLU B 1 185 ? -11.047 -7.664 15.695 1 31.22 185 GLU B O 1
ATOM 3049 N N . ILE B 1 186 ? -12.938 -7.273 15.773 1 35.69 186 ILE B N 1
ATOM 3050 C CA . ILE B 1 186 ? -12.758 -5.918 16.297 1 35.69 186 ILE B CA 1
ATOM 3051 C C . ILE B 1 186 ? -12.422 -5.973 17.781 1 35.69 186 ILE B C 1
ATOM 3053 O O . ILE B 1 186 ? -13.211 -6.484 18.578 1 35.69 186 ILE B O 1
ATOM 3057 N N . ASN B 1 187 ? -11.32 -6.145 18.141 1 36.66 187 ASN B N 1
ATOM 3058 C CA . ASN B 1 187 ? -11.156 -5.863 19.562 1 36.66 187 ASN B CA 1
ATOM 3059 C C . ASN B 1 187 ? -11.883 -4.578 19.969 1 36.66 187 ASN B C 1
ATOM 3061 O O . ASN B 1 187 ? -11.641 -3.52 19.375 1 36.66 187 ASN B O 1
ATOM 3065 N N . ASP B 1 188 ? -13.062 -4.566 20.391 1 40.47 188 ASP B N 1
ATOM 3066 C CA . ASP B 1 188 ? -14.094 -3.717 20.984 1 40.47 188 ASP B CA 1
ATOM 3067 C C . ASP B 1 188 ? -13.469 -2.543 21.734 1 40.47 188 ASP B C 1
ATOM 3069 O O . ASP B 1 188 ? -14.156 -1.567 22.047 1 40.47 188 ASP B O 1
ATOM 3073 N N . ALA B 1 189 ? -12.242 -2.564 22.031 1 47.16 189 ALA B N 1
ATOM 3074 C CA . ALA B 1 189 ? -12.039 -1.58 23.094 1 47.16 189 ALA B CA 1
ATOM 3075 C C . ALA B 1 189 ? -11.938 -0.17 22.516 1 47.16 189 ALA B C 1
ATOM 3077 O O . ALA B 1 189 ? -12.211 0.811 23.203 1 47.16 189 ALA B O 1
ATOM 3078 N N . PHE B 1 190 ? -11.469 -0.089 21.125 1 59.41 190 PHE B N 1
ATOM 3079 C CA . PHE B 1 190 ? -11.367 1.289 20.656 1 59.41 190 PHE B CA 1
ATOM 3080 C C . PHE B 1 190 ? -12.242 1.506 19.422 1 59.41 190 PHE B C 1
ATOM 3082 O O . PHE B 1 190 ? -12.211 0.703 18.484 1 59.41 190 PHE B O 1
ATOM 3089 N N . PRO B 1 191 ? -13.148 2.414 19.453 1 61.31 191 PRO B N 1
ATOM 3090 C CA . PRO B 1 191 ? -13.93 2.748 18.266 1 61.31 191 PRO B CA 1
ATOM 3091 C C . PRO B 1 191 ? -13.062 3.195 17.094 1 61.31 191 PRO B C 1
ATOM 3093 O O . PRO B 1 191 ? -11.961 3.711 17.297 1 61.31 191 PRO B O 1
ATOM 3096 N N . SER B 1 192 ? -13.289 2.631 15.836 1 67 192 SER B N 1
ATOM 3097 C CA . SER B 1 192 ? -12.648 3.123 14.625 1 67 192 SER B CA 1
ATOM 3098 C C . SER B 1 192 ? -13.203 4.484 14.219 1 67 192 SER B C 1
ATOM 3100 O O . SER B 1 192 ? -14.297 4.57 13.656 1 67 192 SER B O 1
ATOM 3102 N N . LEU B 1 193 ? -12.422 5.539 14.43 1 74.75 193 LEU B N 1
ATOM 3103 C CA . LEU B 1 193 ? -12.93 6.895 14.25 1 74.75 193 LEU B CA 1
ATOM 3104 C C . LEU B 1 193 ? -12.164 7.621 13.148 1 74.75 193 LEU B C 1
ATOM 3106 O O . LEU B 1 193 ? -12.453 8.781 12.844 1 74.75 193 LEU B O 1
ATOM 3110 N N . SER B 1 194 ? -11.188 6.906 12.594 1 84.62 194 SER B N 1
ATOM 3111 C CA . SER B 1 194 ? -10.414 7.547 11.539 1 84.62 194 SER B CA 1
ATOM 3112 C C . SER B 1 194 ? -10.016 6.543 10.461 1 84.62 194 SER B C 1
ATOM 3114 O O . SER B 1 194 ? -10.086 5.332 10.68 1 84.62 194 SER B O 1
ATOM 3116 N N . VAL B 1 195 ? -9.695 7.145 9.258 1 91.31 195 VAL B N 1
ATOM 3117 C CA . VAL B 1 195 ? -9.227 6.348 8.125 1 91.31 195 VAL B CA 1
ATOM 3118 C C . VAL B 1 195 ? -7.828 6.805 7.715 1 91.31 195 VAL B C 1
ATOM 3120 O O . VAL B 1 195 ? -7.523 7.996 7.75 1 91.31 195 VAL B O 1
ATOM 3123 N N . MET B 1 196 ? -7.016 5.848 7.406 1 93.75 196 MET B N 1
ATOM 3124 C CA . MET B 1 196 ? -5.637 6.121 7.004 1 93.75 196 MET B CA 1
ATOM 3125 C C . MET B 1 196 ? -5.375 5.625 5.59 1 93.75 196 MET B C 1
ATOM 3127 O O . MET B 1 196 ? -5.707 4.484 5.254 1 93.75 196 MET B O 1
ATOM 3131 N N . VAL B 1 197 ? -4.836 6.457 4.777 1 93.31 197 VAL B N 1
ATOM 3132 C CA . VAL B 1 197 ? -4.191 6.004 3.549 1 93.31 197 VAL B CA 1
ATOM 3133 C C . VAL B 1 197 ? -2.754 5.59 3.844 1 93.31 197 VAL B C 1
ATOM 3135 O O . VAL B 1 197 ? -1.909 6.434 4.152 1 93.31 197 VAL B O 1
ATOM 3138 N N . PRO B 1 198 ? -2.41 4.352 3.734 1 93.81 198 PRO B N 1
ATOM 3139 C CA . PRO B 1 198 ? -1.066 3.896 4.098 1 93.81 198 PRO B CA 1
ATOM 3140 C C . PRO B 1 198 ? 0.018 4.48 3.195 1 93.81 198 PRO B C 1
ATOM 3142 O O . PRO B 1 198 ? -0.227 4.738 2.014 1 93.81 198 PRO B O 1
ATOM 3145 N N . SER B 1 199 ? 1.197 4.602 3.734 1 92.88 199 SER B N 1
ATOM 3146 C CA . SER B 1 199 ? 2.318 5.211 3.023 1 92.88 199 SER B CA 1
ATOM 3147 C C . SER B 1 199 ? 2.695 4.395 1.789 1 92.88 199 SER B C 1
ATOM 3149 O O . SER B 1 199 ? 3.166 4.949 0.793 1 92.88 199 SER B O 1
ATOM 3151 N N . CYS B 1 200 ? 2.477 3.137 1.848 1 86.75 200 CYS B N 1
ATOM 3152 C CA . CYS B 1 200 ? 2.846 2.299 0.712 1 86.75 200 CYS B CA 1
ATOM 3153 C C . CYS B 1 200 ? 2.002 2.639 -0.511 1 86.75 200 CYS B C 1
ATOM 3155 O O . CYS B 1 200 ? 2.469 2.518 -1.646 1 86.75 200 CYS B O 1
ATOM 3157 N N . ILE B 1 201 ? 0.773 2.959 -0.325 1 86.69 201 ILE B N 1
ATOM 3158 C CA . ILE B 1 201 ? -0.098 3.383 -1.415 1 86.69 201 ILE B CA 1
ATOM 3159 C C . ILE B 1 201 ? 0.409 4.699 -1.998 1 86.69 201 ILE B C 1
ATOM 3161 O O . ILE B 1 201 ? 0.472 4.863 -3.219 1 86.69 201 ILE B O 1
ATOM 3165 N N . LEU B 1 202 ? 0.813 5.555 -1.16 1 87.38 202 LEU B N 1
ATOM 3166 C CA . LEU B 1 202 ? 1.292 6.871 -1.57 1 87.38 202 LEU B CA 1
ATOM 3167 C C . LEU B 1 202 ? 2.613 6.758 -2.324 1 87.38 202 LEU B C 1
ATOM 3169 O O . LEU B 1 202 ? 2.807 7.418 -3.348 1 87.38 202 LEU B O 1
ATOM 3173 N N . ALA B 1 203 ? 3.459 5.934 -1.82 1 80.69 203 ALA B N 1
ATOM 3174 C CA . ALA B 1 203 ? 4.797 5.77 -2.385 1 80.69 203 ALA B CA 1
ATOM 3175 C C . ALA B 1 203 ? 4.734 5.09 -3.75 1 80.69 203 ALA B C 1
ATOM 3177 O O . ALA B 1 203 ? 5.633 5.27 -4.578 1 80.69 203 ALA B O 1
ATOM 3178 N N . SER B 1 204 ? 3.75 4.328 -4.004 1 75.19 204 SER B N 1
ATOM 3179 C CA . SER B 1 204 ? 3.678 3.539 -5.227 1 75.19 204 SER B CA 1
ATOM 3180 C C . SER B 1 204 ? 2.99 4.316 -6.344 1 75.19 204 SER B C 1
ATOM 3182 O O . SER B 1 204 ? 2.936 3.854 -7.488 1 75.19 204 SER B O 1
ATOM 3184 N N . SER B 1 205 ? 2.496 5.395 -5.922 1 68.31 205 SER B N 1
ATOM 3185 C CA . SER B 1 205 ? 1.824 6.188 -6.945 1 68.31 205 SER B CA 1
ATOM 3186 C C . SER B 1 205 ? 2.816 6.711 -7.98 1 68.31 205 SER B C 1
ATOM 3188 O O . SER B 1 205 ? 3.938 7.094 -7.633 1 68.31 205 SER B O 1
ATOM 3190 N N . SER B 1 206 ? 2.77 6.219 -9.211 1 56.38 206 SER B N 1
ATOM 3191 C CA . SER B 1 206 ? 3.68 6.57 -10.289 1 56.38 206 SER B CA 1
ATOM 3192 C C . SER B 1 206 ? 3.637 8.07 -10.586 1 56.38 206 SER B C 1
ATOM 3194 O O . SER B 1 206 ? 2.557 8.656 -10.664 1 56.38 206 SER B O 1
ATOM 3196 N N . PHE B 1 207 ? 4.812 8.727 -10.141 1 46.97 207 PHE B N 1
ATOM 3197 C CA . PHE B 1 207 ? 4.988 10.117 -10.539 1 46.97 207 PHE B CA 1
ATOM 3198 C C . PHE B 1 207 ? 6.215 10.281 -11.43 1 46.97 207 PHE B C 1
ATOM 3200 O O . PHE B 1 207 ? 7.125 9.445 -11.398 1 46.97 207 PHE B O 1
#

Organism: NCBI:txid1561998

InterPro domains:
  IPR009003 Peptidase S1, PA clan [SSF50494] (30-170)

Sequence (414 aa):
MLFSEIDDRVHKLAQYLFCEKSDTKACFTVISTHHAASFYHGPHKHWDPKSTGNHTMTICNQAGQEFQTKIVACNPEVDFVIVSSDVPFVTVAPRLCLPNKSERYILLGYPKPNTGYEALEGIITSVLLDDEGRLRGSRGSQRGYNGGPMFNYKGELLGINVADKSSQQCIGLSNRSTLEKPFSEINDAFPSLSVMVPSCILASSSFMLFSEIDDRVHKLAQYLFCEKSDTKACFTVISTHHAASFYHGPHKHWDPKSTGNHTMTICNQAGQEFQTKIVACNPEVDFVIVSSDVPFVTVAPRLCLPNKSERYILLGYPKPNTGYEALEGIITSVLLDDEGRLRGSRGSQRGYNGGPMFNYKGELLGINVADKSSQQCIGLSNRSTLEKPFSEINDAFPSLSVMVPSCILASSSF

Foldseek 3Di:
DVVVVVVVLVVVLLLQWKFFPDPQRFIWGFQFQWKIKFFCPDPNVPDDQVDWFPDWGWMAGQVGDIFIWTWHGDDVLLGMTMIGGPHTSDPGGAAADADDAQFKKKAWWCLPVVDGIDIDIWGFQDSDADPSRKGFIQDDQGRGRGNIFIAGPVSHTFFGWHHDVCVVVVDPVPPDPPPPDCPVPRPPPGDGRTMGDTSVVVVPGDD/DVVVVVVVLVVVLLLQWKFFPDPQRFIWGFQFQWKIKFFCPDPNVPDDQVPWFPDWGWMAGQVGDIFIWTWHGDDVLLGMTMIGGPHTSDPGGAAADADDAFFKKKAWWCLPVVDGIDIDIWGFQDNDADPSRKGFIQDDQGRGRGNIFIAGPVSHTFFGWHHDVCVVPPPPPPPDDPPPDCPVPRPPPGDRRTMGDTSVVVVPGDD

Nearest PDB structures (foldseek):
  2qf3-assembly1_C  TM=7.394E-01  e=6.398E-09  Escherichia coli K-12
  2rce-assembly2_E  TM=7.147E-01  e=4.100E-09  Escherichia coli
  3lgv-assembly2_E  TM=7.719E-01  e=3.036E-08  Escherichia coli K-12
  8se7-assembly1_A  TM=7.326E-01  e=2.299E-08  Homo sapiens
  5wyn-assembly1_A  TM=7.367E-01  e=9.761E-08  Homo sapiens